Protein AF-0000000083316621 (afdb_homodimer)

Radius of gyration: 28.08 Å; Cα contacts (8 Å, |Δi|>4): 1248; chains: 2; bounding box: 79×78×68 Å

Sequence (678 aa):
MNRTISTTVSYLMSEKSRQFRLRIVQSLQDRTTTTTTTTMTTERRGANMRMLELPIPPLPQIAAVGYAVWQPGTRHAERVFEAYDVIFCVSGTLYMQEKGERYAIGSGEMLVLEAGLRHGGYRAAEEETAVYWIHFRHAPAVRRPPHAAIAPGQPLAPRSDQETEPASGAAFIPKYGQVDLPALLPLLDELLRLSETLTLARSYELQVLFGQLLLQLQKARSVLPGRSRADRLGEAAAAYLARSLEQPFDSAVMERELHYHFDYLSRCLKRHTGMSPLSYRHHLQIERAKRLLLQSGDTLGRIGEQCGFQDATYFARLFKRSTSLTPGEYRRRYSVFRTMNRTISTTVSYLMSEKSRQFRLRIVQSLQDRTTTTTTTTMTTERRGANMRMLELPIPPLPQIAAVGYAVWQPGTRHAERVFEAYDVIFCVSGTLYMQEKGERYAIGSGEMLVLEAGLRHGGYRAAEEETAVYWIHFRHAPAVRRPPHAAIAPGQPLAPRSDQETEPASGAAFIPKYGQVDLPALLPLLDELLRLSETLTLARSYELQVLFGQLLLQLQKARSVLPGRSRADRLGEAAAAYLARSLEQPFDSAVMERELHYHFDYLSRCLKRHTGMSPLSYRHHLQIERAKRLLLQSGDTLGRIGEQCGFQDATYFARLFKRSTSLTPGEYRRRYSVFRT

pLDDT: mean 77.82, std 21.92, range [19.61, 98.0]

Organism: Saccharibacillus brassicae (NCBI:txid2583377)

Structure (mmCIF, N/CA/C/O backbone):
data_AF-0000000083316621-model_v1
#
loop_
_entity.id
_entity.type
_entity.pdbx_description
1 polymer 'AraC family transcriptional regulator'
#
loop_
_atom_site.group_PDB
_atom_site.id
_atom_site.type_symbol
_atom_site.label_atom_id
_atom_site.label_alt_id
_atom_site.label_comp_id
_atom_site.label_asym_id
_atom_site.label_entity_id
_atom_site.label_seq_id
_atom_site.pdbx_PDB_ins_code
_atom_site.Cartn_x
_atom_site.Cartn_y
_atom_site.Cartn_z
_atom_site.occupancy
_atom_site.B_iso_or_equiv
_atom_site.auth_seq_id
_atom_site.auth_comp_id
_atom_site.auth_asym_id
_atom_site.auth_atom_id
_atom_site.pdbx_PDB_model_num
ATOM 1 N N . MET A 1 1 ? -32.625 26.812 -20.766 1 20.12 1 MET A N 1
ATOM 2 C CA . MET A 1 1 ? -31.344 27.516 -20.781 1 20.12 1 MET A CA 1
ATOM 3 C C . MET A 1 1 ? -30.359 26.891 -19.797 1 20.12 1 MET A C 1
ATOM 5 O O . MET A 1 1 ? -30.344 27.266 -18.625 1 20.12 1 MET A O 1
ATOM 9 N N . ASN A 1 2 ? -30.172 25.641 -19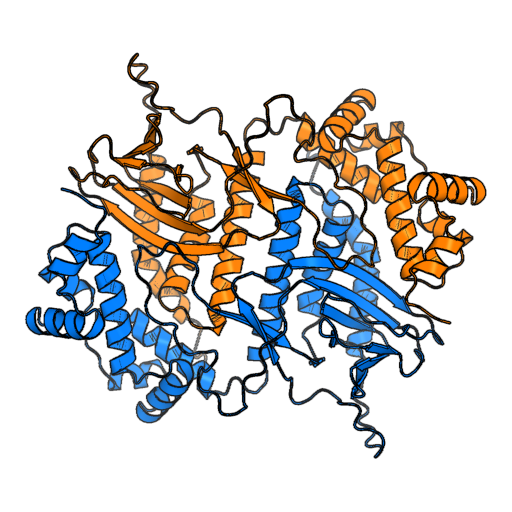.688 1 19.94 2 ASN A N 1
ATOM 10 C CA . ASN A 1 2 ? -29.75 24.594 -18.766 1 19.94 2 ASN A CA 1
ATOM 11 C C . ASN A 1 2 ? -28.219 24.531 -18.641 1 19.94 2 ASN A C 1
ATOM 13 O O . ASN A 1 2 ? -27.578 23.734 -19.328 1 19.94 2 ASN A O 1
ATOM 17 N N . ARG A 1 3 ? -27.531 25.812 -18.797 1 20.34 3 ARG A N 1
ATOM 18 C CA . ARG A 1 3 ? -26.109 25.844 -19.094 1 20.34 3 ARG A CA 1
ATOM 19 C C . ARG A 1 3 ? -25.312 25.031 -18.078 1 20.34 3 ARG A C 1
ATOM 21 O O . ARG A 1 3 ? -25.797 24.781 -16.969 1 20.34 3 ARG A O 1
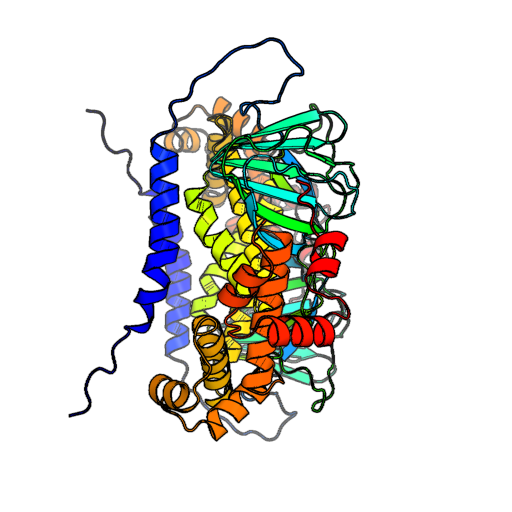ATOM 28 N N . THR A 1 4 ? -24.047 24.781 -18.469 1 21.02 4 THR A N 1
ATOM 29 C CA . THR A 1 4 ? -22.797 24.031 -18.328 1 21.02 4 THR A CA 1
ATOM 30 C C . THR A 1 4 ? -22.078 24.406 -17.031 1 21.02 4 THR A C 1
ATOM 32 O O . THR A 1 4 ? -21.578 25.516 -16.891 1 21.02 4 THR A O 1
ATOM 35 N N . ILE A 1 5 ? -22.656 24.203 -15.945 1 25.09 5 ILE A N 1
ATOM 36 C CA . ILE A 1 5 ? -21.922 24.516 -14.727 1 25.09 5 ILE A CA 1
ATOM 37 C C . ILE A 1 5 ? -20.562 23.797 -14.742 1 25.09 5 ILE A C 1
ATOM 39 O O . ILE A 1 5 ? -20.484 22.594 -14.516 1 25.09 5 ILE A O 1
ATOM 43 N N . SER A 1 6 ? -19.797 24 -15.883 1 21.39 6 SER A N 1
ATOM 44 C CA . SER A 1 6 ? -18.531 23.359 -16.203 1 21.39 6 SER A CA 1
ATOM 45 C C . SER A 1 6 ? -17.562 23.391 -15.023 1 21.39 6 SER A C 1
ATOM 47 O O . SER A 1 6 ? -17.766 24.156 -14.086 1 21.39 6 SER A O 1
ATOM 49 N N . THR A 1 7 ? -16.25 22.781 -15.227 1 23.84 7 THR A N 1
ATOM 50 C CA . THR A 1 7 ? -15.094 22 -14.789 1 23.84 7 THR A CA 1
ATOM 51 C C . THR A 1 7 ? -14.078 22.906 -14.094 1 23.84 7 THR A C 1
ATOM 53 O O . THR A 1 7 ? -12.906 22.547 -13.969 1 23.84 7 THR A O 1
ATOM 56 N N . THR A 1 8 ? -14.43 24.156 -13.758 1 22.94 8 THR A N 1
ATOM 57 C CA . THR A 1 8 ? -13.359 25.109 -13.539 1 22.94 8 THR A CA 1
ATOM 58 C C . THR A 1 8 ? -12.68 24.875 -12.195 1 22.94 8 THR A C 1
ATOM 60 O O . THR A 1 8 ? -11.914 25.719 -11.719 1 22.94 8 THR A O 1
ATOM 63 N N . VAL A 1 9 ? -13.211 23.969 -11.508 1 23.52 9 VAL A N 1
ATOM 64 C CA . VAL A 1 9 ? -12.695 23.953 -10.148 1 23.52 9 VAL A CA 1
ATOM 65 C C . VAL A 1 9 ? -11.195 23.656 -10.156 1 23.52 9 VAL A C 1
ATOM 67 O O . VAL A 1 9 ? -10.562 23.562 -9.102 1 23.52 9 VAL A O 1
ATOM 70 N N . SER A 1 10 ? -10.648 23.203 -11.367 1 24.58 10 SER A N 1
ATOM 71 C CA . SER A 1 10 ? -9.312 22.609 -11.367 1 24.58 10 SER A CA 1
ATOM 72 C C . SER A 1 10 ? -8.242 23.672 -11.125 1 24.58 10 SER A C 1
ATOM 74 O O . SER A 1 10 ? -7.066 23.344 -10.938 1 24.58 10 SER A O 1
ATOM 76 N N . TYR A 1 11 ? -8.484 25.016 -11.453 1 23.73 11 TYR A N 1
ATOM 77 C CA . TYR A 1 11 ? -7.383 25.875 -11.883 1 23.73 11 TYR A CA 1
ATOM 78 C C . TYR A 1 11 ? -6.645 26.469 -10.688 1 23.73 11 TYR A C 1
ATOM 80 O O . TYR A 1 11 ? -5.43 26.656 -10.734 1 23.73 11 TYR A O 1
ATOM 88 N N . LEU A 1 12 ? -7.375 26.859 -9.656 1 25.09 12 LEU A N 1
ATOM 89 C CA . LEU A 1 12 ? -6.766 27.938 -8.898 1 25.09 12 LEU A CA 1
ATOM 90 C C . LEU A 1 12 ? -5.746 27.406 -7.902 1 25.09 12 LEU A C 1
ATOM 92 O O . LEU A 1 12 ? -4.879 28.156 -7.434 1 25.09 12 LEU A O 1
ATOM 96 N N . MET A 1 13 ? -6.008 26.312 -7.383 1 28.92 13 MET A N 1
ATOM 97 C CA . MET A 1 13 ? -4.941 25.797 -6.527 1 28.92 13 MET A CA 1
ATOM 98 C C . MET A 1 13 ? -3.66 25.578 -7.328 1 28.92 13 MET A C 1
ATOM 100 O O . MET A 1 13 ? -2.676 25.062 -6.801 1 28.92 13 MET A O 1
ATOM 104 N N . SER A 1 14 ? -3.641 25.75 -8.719 1 31.84 14 SER A N 1
ATOM 105 C CA . SER A 1 14 ? -2.664 25.625 -9.797 1 31.84 14 SER A CA 1
ATOM 106 C C . SER A 1 14 ? -1.589 26.703 -9.703 1 31.84 14 SER A C 1
ATOM 108 O O . SER A 1 14 ? -0.417 26.438 -9.984 1 31.84 14 SER A O 1
ATOM 110 N N . GLU A 1 15 ? -1.931 27.938 -9.227 1 29.59 15 GLU A N 1
ATOM 111 C CA . GLU A 1 15 ? -0.957 28.984 -9.469 1 29.59 15 GLU A CA 1
ATOM 112 C C . GLU A 1 15 ? 0.16 28.969 -8.43 1 29.59 15 GLU A C 1
ATOM 114 O O . GLU A 1 15 ? 1.339 29.062 -8.773 1 29.59 15 GLU A O 1
ATOM 119 N N . LYS A 1 16 ? -0.143 29.062 -7.098 1 32.44 16 LYS A N 1
ATOM 120 C CA . LYS A 1 16 ? 0.938 29.125 -6.121 1 32.44 16 LYS A CA 1
ATOM 121 C C . LYS A 1 16 ? 1.637 27.781 -5.98 1 32.44 16 LYS A C 1
ATOM 123 O O . LYS A 1 16 ? 2.832 27.719 -5.684 1 32.44 16 LYS A O 1
ATOM 128 N N . SER A 1 17 ? 0.956 26.734 -6.094 1 31.89 17 SER A N 1
ATOM 129 C CA . SER A 1 17 ? 1.607 25.438 -6.293 1 31.89 17 SER A CA 1
ATOM 130 C C . SER A 1 17 ? 2.316 25.391 -7.641 1 31.89 17 SER A C 1
ATOM 132 O O . SER A 1 17 ? 3.363 24.75 -7.773 1 31.89 17 SER A O 1
ATOM 134 N N . ARG A 1 18 ? 1.752 26.125 -8.641 1 38.12 18 ARG A N 1
ATOM 135 C CA . ARG A 1 18 ? 2.443 26.391 -9.898 1 38.12 18 ARG A CA 1
ATOM 136 C C . ARG A 1 18 ? 3.598 27.359 -9.703 1 38.12 18 ARG A C 1
ATOM 138 O O . ARG A 1 18 ? 4.668 27.203 -10.297 1 38.12 18 ARG A O 1
ATOM 145 N N . GLN A 1 19 ? 3.305 28.391 -9.031 1 35.84 19 GLN A N 1
ATOM 146 C CA . GLN A 1 19 ? 4.406 29.312 -8.758 1 35.84 19 GLN A CA 1
ATOM 147 C C . GLN A 1 19 ? 5.484 28.641 -7.91 1 35.84 19 GLN A C 1
ATOM 149 O O . GLN A 1 19 ? 6.676 28.875 -8.117 1 35.84 19 GLN A O 1
ATOM 154 N N . PHE A 1 20 ? 5.027 27.938 -6.914 1 33.38 20 PHE A N 1
ATOM 155 C CA . PHE A 1 20 ? 6.004 27.141 -6.164 1 33.38 20 PHE A CA 1
ATOM 156 C C . PHE A 1 20 ? 6.633 26.078 -7.047 1 33.38 20 PHE A C 1
ATOM 158 O O . PHE A 1 20 ? 7.848 25.891 -7.031 1 33.38 20 PHE A O 1
ATOM 165 N N . ARG A 1 21 ? 5.859 25.422 -7.766 1 39.12 21 ARG A N 1
ATOM 166 C CA . ARG A 1 21 ? 6.398 24.516 -8.781 1 39.12 21 ARG A CA 1
ATOM 167 C C . ARG A 1 21 ? 7.27 25.281 -9.773 1 39.12 21 ARG A C 1
ATOM 169 O O . ARG A 1 21 ? 8.32 24.797 -10.188 1 39.12 21 ARG A O 1
ATOM 176 N N . LEU A 1 22 ? 6.805 26.312 -10.219 1 38.22 22 LEU A N 1
ATOM 177 C CA . LEU A 1 22 ? 7.562 27.125 -11.164 1 38.22 22 LEU A CA 1
ATOM 178 C C . LEU A 1 22 ? 8.875 27.609 -10.547 1 38.22 22 LEU A C 1
ATOM 180 O O . LEU A 1 22 ? 9.914 27.609 -11.211 1 38.22 22 LEU A O 1
ATOM 184 N N . ARG A 1 23 ? 8.82 27.969 -9.344 1 39.22 23 ARG A N 1
ATOM 185 C CA . ARG A 1 23 ? 10.07 28.391 -8.742 1 39.22 23 ARG A CA 1
ATOM 186 C C . ARG A 1 23 ? 11 27.203 -8.5 1 39.22 23 ARG A C 1
ATOM 188 O O . ARG A 1 23 ? 12.219 27.312 -8.68 1 39.22 23 ARG A O 1
ATOM 195 N N . ILE A 1 24 ? 10.445 26.125 -8.188 1 38.78 24 ILE A N 1
ATOM 196 C CA . ILE A 1 24 ? 11.258 24.953 -7.949 1 38.78 24 ILE A CA 1
ATOM 197 C C . ILE A 1 24 ? 11.859 24.453 -9.266 1 38.78 24 ILE A C 1
ATOM 199 O O . ILE A 1 24 ? 13.047 24.141 -9.344 1 38.78 24 ILE A O 1
ATOM 203 N N . VAL A 1 25 ? 11.062 24.297 -10.312 1 39 25 VAL A N 1
ATOM 204 C CA . VAL A 1 25 ? 11.586 23.859 -11.602 1 39 25 VAL A CA 1
ATOM 205 C C . VAL A 1 25 ? 12.633 24.859 -12.102 1 39 25 VAL A C 1
ATOM 207 O O . VAL A 1 25 ? 13.656 24.469 -12.664 1 39 25 VAL A O 1
ATOM 210 N N . GLN A 1 26 ? 12.375 26.047 -11.844 1 38.19 26 GLN A N 1
ATOM 211 C CA . GLN A 1 26 ? 13.352 27.031 -12.312 1 38.19 26 GLN A CA 1
ATOM 212 C C . GLN A 1 26 ? 14.68 26.875 -11.578 1 38.19 26 GLN A C 1
ATOM 214 O O . GLN A 1 26 ? 15.75 26.984 -12.188 1 38.19 26 GLN A O 1
ATOM 219 N N . SER A 1 27 ? 14.562 26.625 -10.359 1 41.12 27 SER A N 1
ATOM 220 C CA . SER A 1 27 ? 15.797 26.562 -9.586 1 41.12 27 SER A CA 1
ATOM 221 C C . SER A 1 27 ? 16.578 25.281 -9.891 1 41.12 27 SER A C 1
ATOM 223 O O . SER A 1 27 ? 17.797 25.25 -9.797 1 41.12 27 SER A O 1
ATOM 225 N N . LEU A 1 28 ? 15.891 24.266 -10.211 1 40.31 28 LEU A N 1
ATOM 226 C CA . LEU A 1 28 ? 16.594 23.016 -10.492 1 40.31 28 LEU A CA 1
ATOM 227 C C . LEU A 1 28 ? 17.375 23.109 -11.797 1 40.31 28 LEU A C 1
ATOM 229 O O . LEU A 1 28 ? 18.312 22.328 -12.023 1 40.31 28 LEU A O 1
ATOM 233 N N . GLN A 1 29 ? 16.953 23.922 -12.773 1 35.56 29 GLN A N 1
ATOM 234 C CA . GLN A 1 29 ? 17.672 24 -14.047 1 35.56 29 GLN A CA 1
ATOM 235 C C . GLN A 1 29 ? 19.031 24.656 -13.867 1 35.56 29 GLN A C 1
ATOM 237 O O . GLN A 1 29 ? 19.922 24.484 -14.703 1 35.56 29 GLN A O 1
ATOM 242 N N . ASP A 1 30 ? 19.109 25.594 -12.938 1 34.03 30 ASP A N 1
ATOM 243 C CA . ASP A 1 30 ? 20.344 26.375 -13 1 34.03 30 ASP A CA 1
ATOM 244 C C . ASP A 1 30 ? 21.484 25.672 -12.266 1 34.03 30 ASP A C 1
ATOM 246 O O . ASP A 1 30 ? 22.531 26.266 -12.016 1 34.03 30 ASP A O 1
ATOM 250 N N . ARG A 1 31 ? 21.281 24.578 -11.711 1 34.91 31 ARG A N 1
ATOM 251 C CA . ARG A 1 31 ? 22.391 24.141 -10.875 1 34.91 31 ARG A CA 1
ATOM 252 C C . ARG A 1 31 ? 23.531 23.594 -11.719 1 34.91 31 ARG A C 1
ATOM 254 O O . ARG A 1 31 ? 23.359 22.578 -12.414 1 34.91 31 ARG A O 1
ATOM 261 N N . THR A 1 32 ? 24.5 24.453 -12.008 1 31.55 32 THR A N 1
ATOM 262 C CA . THR A 1 32 ? 25.828 24.109 -12.477 1 31.55 32 THR A CA 1
ATOM 263 C C . THR A 1 32 ? 26.594 23.328 -11.406 1 31.55 32 THR A C 1
ATOM 265 O O . THR A 1 32 ? 26.641 23.719 -10.242 1 31.55 32 THR A O 1
ATOM 268 N N . THR A 1 33 ? 26.844 22.094 -11.625 1 32.56 33 THR A N 1
ATOM 269 C CA . THR A 1 33 ? 27.609 21.094 -10.891 1 32.56 33 THR A CA 1
ATOM 270 C C . THR A 1 33 ? 28.984 21.641 -10.5 1 32.56 33 THR A C 1
ATOM 272 O O . THR A 1 33 ? 29.844 21.828 -11.359 1 32.56 33 THR A O 1
ATOM 275 N N . THR A 1 34 ? 29.109 22.703 -9.641 1 29.25 34 THR A N 1
ATOM 276 C CA . THR A 1 34 ? 30.5 22.984 -9.297 1 29.25 34 THR A CA 1
ATOM 277 C C . THR A 1 34 ? 31.047 21.922 -8.352 1 29.25 34 THR A C 1
ATOM 279 O O . THR A 1 34 ? 30.531 21.734 -7.242 1 29.25 34 THR A O 1
ATOM 282 N N . THR A 1 35 ? 31.797 20.891 -8.758 1 28.84 35 THR A N 1
ATOM 283 C CA . THR A 1 35 ? 32.531 19.781 -8.141 1 28.84 35 THR A CA 1
ATOM 284 C C . THR A 1 35 ? 33.688 20.297 -7.281 1 28.84 35 THR A C 1
ATOM 286 O O . THR A 1 35 ? 34.688 20.797 -7.805 1 28.84 35 THR A O 1
ATOM 289 N N . THR A 1 36 ? 33.5 21.141 -6.211 1 28.86 36 THR A N 1
ATOM 290 C CA . THR A 1 36 ? 34.75 21.469 -5.484 1 28.86 36 THR A CA 1
ATOM 291 C C . THR A 1 36 ? 35.188 20.297 -4.617 1 28.86 36 THR A C 1
ATOM 293 O O . THR A 1 36 ? 34.375 19.75 -3.842 1 28.86 36 THR A O 1
ATOM 296 N N . THR A 1 37 ? 36.438 19.625 -4.711 1 28.25 37 THR A N 1
ATOM 297 C CA . THR A 1 37 ? 37.219 18.469 -4.277 1 28.25 37 THR A CA 1
ATOM 298 C C . THR A 1 37 ? 37.688 18.641 -2.838 1 28.25 37 THR A C 1
ATOM 300 O O . THR A 1 37 ? 38.812 19.125 -2.598 1 28.25 37 THR A O 1
ATOM 303 N N . THR A 1 38 ? 37.25 19.484 -1.872 1 29.03 38 THR A N 1
ATOM 304 C CA . THR A 1 38 ? 38.156 19.641 -0.717 1 29.03 38 THR A CA 1
ATOM 305 C C . THR A 1 38 ? 38.156 18.359 0.113 1 29.03 38 THR A C 1
ATOM 307 O O . THR A 1 38 ? 37.156 17.672 0.232 1 29.03 38 THR A O 1
ATOM 310 N N . THR A 1 39 ? 39.281 17.875 0.867 1 31.75 39 THR A N 1
ATOM 311 C CA . THR A 1 39 ? 39.844 16.734 1.597 1 31.75 39 THR A CA 1
ATOM 312 C C . THR A 1 39 ? 38.938 16.359 2.773 1 31.75 39 THR A C 1
ATOM 314 O O . THR A 1 39 ? 39.312 15.469 3.561 1 31.75 39 THR A O 1
ATOM 317 N N . MET A 1 40 ? 38.094 17.266 3.398 1 31.61 40 MET A N 1
ATOM 318 C CA . MET A 1 40 ? 37.562 17.141 4.762 1 31.61 40 MET A CA 1
ATOM 319 C C . MET A 1 40 ? 36.844 15.828 4.949 1 31.61 40 MET A C 1
ATOM 321 O O . MET A 1 40 ? 36.438 15.18 3.975 1 31.61 40 MET A O 1
ATOM 325 N N . THR A 1 41 ? 36.219 15.477 6.203 1 39.25 41 THR A N 1
ATOM 326 C CA . THR A 1 41 ? 35.281 14.445 6.664 1 39.25 41 THR A CA 1
ATOM 327 C C . THR A 1 41 ? 34.281 14.102 5.57 1 39.25 41 THR A C 1
ATOM 329 O O . THR A 1 41 ? 33.656 14.984 5 1 39.25 41 THR A O 1
ATOM 332 N N . THR A 1 42 ? 34.5 12.961 4.93 1 43.66 42 THR A N 1
ATOM 333 C CA . THR A 1 42 ? 33.969 12.477 3.656 1 43.66 42 THR A CA 1
ATOM 334 C C . THR A 1 42 ? 32.469 12.711 3.572 1 43.66 42 THR A C 1
ATOM 336 O O . THR A 1 42 ? 31.703 12.078 4.289 1 43.66 42 THR A O 1
ATOM 339 N N . GLU A 1 43 ? 32.125 13.977 3.639 1 48.03 43 GLU A N 1
ATOM 340 C CA . GLU A 1 43 ? 30.766 14.242 3.238 1 48.03 43 GLU A CA 1
ATOM 341 C C . GLU A 1 43 ? 30.359 13.375 2.047 1 48.03 43 GLU A C 1
ATOM 343 O O . GLU A 1 43 ? 31.047 13.344 1.03 1 48.03 43 GLU A O 1
ATOM 348 N N . ARG A 1 44 ? 29.75 12.211 2.412 1 53.47 44 ARG A N 1
ATOM 349 C CA . ARG A 1 44 ? 29.25 11.414 1.299 1 53.47 44 ARG A CA 1
ATOM 350 C C . ARG A 1 44 ? 28.438 12.281 0.332 1 53.47 44 ARG A C 1
ATOM 352 O O . ARG A 1 44 ? 27.594 13.055 0.753 1 53.47 44 ARG A O 1
ATOM 359 N N . ARG A 1 45 ? 29.125 12.602 -0.767 1 44.19 45 ARG A N 1
ATOM 360 C CA . ARG A 1 45 ? 28.453 13.234 -1.904 1 44.19 45 ARG A CA 1
ATOM 361 C C . ARG A 1 45 ? 28.109 12.211 -2.973 1 44.19 45 ARG A C 1
ATOM 363 O O . ARG A 1 45 ? 28.812 11.211 -3.145 1 44.19 45 ARG A O 1
ATOM 370 N N . GLY A 1 46 ? 26.859 11.82 -3.578 1 45.16 46 GLY A N 1
ATOM 371 C CA . GLY A 1 46 ? 25.906 11.375 -4.582 1 45.16 46 GLY A CA 1
ATOM 372 C C . GLY A 1 46 ? 26.141 9.953 -5.055 1 45.16 46 GLY A C 1
ATOM 373 O O . GLY A 1 46 ? 25.312 9.383 -5.766 1 45.16 46 GLY A O 1
ATOM 374 N N . ALA A 1 47 ? 27.391 9.367 -5.254 1 45.12 47 ALA A N 1
ATOM 375 C CA . ALA A 1 47 ? 27.5 8.406 -6.348 1 45.12 47 ALA A CA 1
ATOM 376 C C . ALA A 1 47 ? 26.859 7.07 -5.973 1 45.12 47 ALA A C 1
ATOM 378 O O . ALA A 1 47 ? 26.141 6.469 -6.777 1 45.12 47 ALA A O 1
ATOM 379 N N . ASN A 1 48 ? 27.375 6.238 -5.035 1 50.06 48 ASN A N 1
ATOM 380 C CA . ASN A 1 48 ? 26.906 4.863 -4.914 1 50.06 48 ASN A CA 1
ATOM 381 C C . ASN A 1 48 ? 25.734 4.75 -3.941 1 50.06 48 ASN A C 1
ATOM 383 O O . ASN A 1 48 ? 25.922 4.879 -2.729 1 50.06 48 ASN A O 1
ATOM 387 N N . MET A 1 49 ? 24.578 4.852 -4.574 1 59.66 49 MET A N 1
ATOM 388 C CA . MET A 1 49 ? 23.391 4.93 -3.719 1 59.66 49 MET A CA 1
ATOM 389 C C . MET A 1 49 ? 23.156 3.609 -2.994 1 59.66 49 MET A C 1
ATOM 391 O O . MET A 1 49 ? 22.828 2.604 -3.619 1 59.66 49 MET A O 1
ATOM 395 N N . ARG A 1 50 ? 23.688 3.473 -1.745 1 77.88 50 ARG A N 1
ATOM 396 C CA . ARG A 1 50 ? 23.359 2.371 -0.845 1 77.88 50 ARG A CA 1
ATOM 397 C C . ARG A 1 50 ? 21.859 2.303 -0.588 1 77.88 50 ARG A C 1
ATOM 399 O O . ARG A 1 50 ? 21.219 3.33 -0.363 1 77.88 50 ARG A O 1
ATOM 406 N N . MET A 1 51 ? 21.312 1.088 -0.912 1 83.56 51 MET A N 1
ATOM 407 C CA . MET A 1 51 ? 19.906 0.878 -0.641 1 83.56 51 MET A CA 1
ATOM 408 C C . MET A 1 51 ? 19.688 0.29 0.751 1 83.56 51 MET A C 1
ATOM 410 O O . MET A 1 51 ? 20.469 -0.558 1.193 1 83.56 51 MET A O 1
ATOM 414 N N . LEU A 1 52 ? 18.75 0.79 1.436 1 89.75 52 LEU A N 1
ATOM 415 C CA . LEU A 1 52 ? 18.234 0.132 2.639 1 89.75 52 LEU A CA 1
ATOM 416 C C . LEU A 1 52 ? 17.219 -0.94 2.283 1 89.75 52 LEU A C 1
ATOM 418 O O . LEU A 1 52 ? 16.344 -0.72 1.436 1 89.75 52 LEU A O 1
ATOM 422 N N . GLU A 1 53 ? 17.359 -2.098 2.828 1 88.88 53 GLU A N 1
ATOM 423 C CA . GLU A 1 53 ? 16.422 -3.199 2.658 1 88.88 53 GLU A CA 1
ATOM 424 C C . GLU A 1 53 ? 15.484 -3.314 3.859 1 88.88 53 GLU A C 1
ATOM 426 O O . GLU A 1 53 ? 15.922 -3.6 4.973 1 88.88 53 GLU A O 1
ATOM 431 N N . LEU A 1 54 ? 14.219 -3.088 3.641 1 92.88 54 LEU A N 1
ATOM 432 C CA . LEU A 1 54 ? 13.18 -3.186 4.66 1 92.88 54 LEU A CA 1
ATOM 433 C C . LEU A 1 54 ? 12.391 -4.48 4.508 1 92.88 54 LEU A C 1
ATOM 435 O O . LEU A 1 54 ? 11.617 -4.633 3.561 1 92.88 54 LEU A O 1
ATOM 439 N N . PRO A 1 55 ? 12.57 -5.375 5.418 1 90.31 55 PRO A N 1
ATOM 440 C CA . PRO A 1 55 ? 11.906 -6.672 5.262 1 90.31 55 PRO A CA 1
ATOM 441 C C . PRO A 1 55 ? 10.391 -6.578 5.398 1 90.31 55 PRO A C 1
ATOM 443 O O . PRO A 1 55 ? 9.891 -5.816 6.23 1 90.31 55 PRO A O 1
ATOM 446 N N . ILE A 1 56 ? 9.695 -7.25 4.633 1 91.06 56 ILE A N 1
ATOM 447 C CA . ILE A 1 56 ? 8.242 -7.359 4.73 1 91.06 56 ILE A CA 1
ATOM 448 C C . ILE A 1 56 ? 7.836 -8.828 4.75 1 91.06 56 ILE A C 1
ATOM 450 O O . ILE A 1 56 ? 8.477 -9.664 4.113 1 91.06 56 ILE A O 1
ATOM 454 N N . PRO A 1 57 ? 6.723 -9.234 5.473 1 90.62 57 PRO A N 1
ATOM 455 C CA . PRO A 1 57 ? 5.871 -8.391 6.312 1 90.62 57 PRO A CA 1
ATOM 456 C C . PRO A 1 57 ? 6.559 -7.965 7.609 1 90.62 57 PRO A C 1
ATOM 458 O O . PRO A 1 57 ? 7.5 -8.625 8.055 1 90.62 57 PRO A O 1
ATOM 461 N N . PRO A 1 58 ? 5.965 -6.895 8.438 1 93.81 58 PRO A N 1
ATOM 462 C CA . PRO A 1 58 ? 4.875 -6.023 7.996 1 93.81 58 PRO A CA 1
ATOM 463 C C . PRO A 1 58 ? 5.32 -5.004 6.949 1 93.81 58 PRO A C 1
ATOM 465 O O . PRO A 1 58 ? 6.5 -4.949 6.598 1 93.81 58 PRO A O 1
ATOM 468 N N . LEU A 1 59 ? 4.367 -4.273 6.391 1 96.62 59 LEU A N 1
ATOM 469 C CA . LEU A 1 59 ? 4.68 -3.209 5.441 1 96.62 59 LEU A CA 1
ATOM 470 C C . LEU A 1 59 ? 5.055 -1.922 6.172 1 96.62 59 LEU A C 1
ATOM 472 O O . LEU A 1 59 ? 4.543 -1.651 7.262 1 96.62 59 LEU A O 1
ATOM 476 N N . PRO A 1 60 ? 5.984 -1.11 5.539 1 97.06 60 PRO A N 1
ATOM 477 C CA . PRO A 1 60 ? 6.23 0.212 6.117 1 97.06 60 PRO A CA 1
ATOM 478 C C . PRO A 1 60 ? 4.969 1.07 6.188 1 97.06 60 PRO A C 1
ATOM 480 O O . PRO A 1 60 ? 4.133 1.019 5.285 1 97.06 60 PRO A O 1
ATOM 483 N N . GLN A 1 61 ? 4.84 1.846 7.297 1 97.06 61 GLN A N 1
ATOM 484 C CA . GLN A 1 61 ? 3.646 2.668 7.465 1 97.06 61 GLN A CA 1
ATOM 485 C C . GLN A 1 61 ? 4.016 4.109 7.812 1 97.06 61 GLN A C 1
ATOM 487 O O . GLN A 1 61 ? 4.777 4.352 8.75 1 97.06 61 GLN A O 1
ATOM 492 N N . ILE A 1 62 ? 3.453 5.004 7.109 1 96.94 62 ILE A N 1
ATOM 493 C CA . ILE A 1 62 ? 3.734 6.426 7.285 1 96.94 62 ILE A CA 1
ATOM 494 C C . ILE A 1 62 ? 3.092 6.926 8.578 1 96.94 62 ILE A C 1
ATOM 496 O O . ILE A 1 62 ? 1.96 6.555 8.898 1 96.94 62 ILE A O 1
ATOM 500 N N . ALA A 1 63 ? 3.838 7.746 9.281 1 93.69 63 ALA A N 1
ATOM 501 C CA . ALA A 1 63 ? 3.377 8.336 10.539 1 93.69 63 ALA A CA 1
ATOM 502 C C . ALA A 1 63 ? 3.07 9.82 10.367 1 93.69 63 ALA A C 1
ATOM 504 O O . ALA A 1 63 ? 2.098 10.328 10.93 1 93.69 63 ALA A O 1
ATOM 505 N N . ALA A 1 64 ? 3.893 10.477 9.625 1 90.88 64 ALA A N 1
ATOM 506 C CA . ALA A 1 64 ? 3.75 11.922 9.43 1 90.88 64 ALA A CA 1
ATOM 507 C C . ALA A 1 64 ? 4.453 12.375 8.156 1 90.88 64 ALA A C 1
ATOM 509 O O . ALA A 1 64 ? 5.383 11.711 7.684 1 90.88 64 ALA A O 1
ATOM 510 N N . VAL A 1 65 ? 3.992 13.406 7.602 1 92 65 VAL A N 1
ATOM 511 C CA . VAL A 1 65 ? 4.609 14.047 6.445 1 92 65 VAL A CA 1
ATOM 512 C C . VAL A 1 65 ? 4.52 15.562 6.586 1 92 65 VAL A C 1
ATOM 514 O O . VAL A 1 65 ? 3.564 16.078 7.164 1 92 65 VAL A O 1
ATOM 517 N N . GLY A 1 66 ? 5.598 16.203 6.074 1 87.88 66 GLY A N 1
ATOM 518 C CA . GLY A 1 66 ? 5.594 17.656 6.16 1 87.88 66 GLY A CA 1
ATOM 519 C C . GLY A 1 66 ? 6.473 18.312 5.117 1 87.88 66 GLY A C 1
ATOM 520 O O . GLY A 1 66 ? 7.184 17.625 4.371 1 87.88 66 GLY A O 1
ATOM 521 N N . TYR A 1 67 ? 6.281 19.531 4.969 1 86.75 67 TYR A N 1
ATOM 522 C CA . TYR A 1 67 ? 7.074 20.453 4.16 1 86.75 67 TYR A CA 1
ATOM 523 C C . TYR A 1 67 ? 7.578 21.625 4.996 1 86.75 67 TYR A C 1
ATOM 525 O O . TYR A 1 67 ? 6.824 22.203 5.781 1 86.75 67 TYR A O 1
ATOM 533 N N . ALA A 1 68 ? 8.938 21.875 4.895 1 85.06 68 ALA A N 1
ATOM 534 C CA . ALA A 1 68 ? 9.5 22.938 5.719 1 85.06 68 ALA A CA 1
ATOM 535 C C . ALA A 1 68 ? 10.461 23.812 4.906 1 85.06 68 ALA A C 1
ATOM 537 O O . ALA A 1 68 ? 11.133 23.328 4 1 85.06 68 ALA A O 1
ATOM 538 N N . VAL A 1 69 ? 10.492 25.031 5.262 1 83.44 69 VAL A N 1
ATOM 539 C CA . VAL A 1 69 ? 11.469 25.969 4.723 1 83.44 69 VAL A CA 1
ATOM 540 C C . VAL A 1 69 ? 12.375 26.469 5.844 1 83.44 69 VAL A C 1
ATOM 542 O O . VAL A 1 69 ? 11.914 27.141 6.773 1 83.44 69 VAL A O 1
ATOM 545 N N . TRP A 1 70 ? 13.625 26.172 5.688 1 83.38 70 TRP A N 1
ATOM 546 C CA . TRP A 1 70 ? 14.633 26.547 6.676 1 83.38 70 TRP A CA 1
ATOM 547 C C . TRP A 1 70 ? 15.32 27.859 6.289 1 83.38 70 TRP A C 1
ATOM 549 O O . TRP A 1 70 ? 15.797 28 5.156 1 83.38 70 TRP A O 1
ATOM 559 N N . GLN A 1 71 ? 15.336 28.688 7.266 1 83.25 71 GLN A N 1
ATOM 560 C CA . GLN A 1 71 ? 16.047 29.938 7.039 1 83.25 71 GLN A CA 1
ATOM 561 C C . GLN A 1 71 ? 17.547 29.781 7.293 1 83.25 71 GLN A C 1
ATOM 563 O O . GLN A 1 71 ? 17.953 28.922 8.07 1 83.25 71 GLN A O 1
ATOM 568 N N . PRO A 1 72 ? 18.297 30.703 6.586 1 90.44 72 PRO A N 1
ATOM 569 C CA . PRO A 1 72 ? 19.734 30.672 6.871 1 90.44 72 PRO A CA 1
ATOM 570 C C . PRO A 1 72 ? 20.047 30.797 8.359 1 90.44 72 PRO A C 1
ATOM 572 O O . PRO A 1 72 ? 19.391 31.562 9.07 1 90.44 72 PRO A O 1
ATOM 575 N N . GLY A 1 73 ? 21 29.938 8.773 1 91.5 73 GLY A N 1
ATOM 576 C CA . GLY A 1 73 ? 21.375 29.969 10.18 1 91.5 73 GLY A CA 1
ATOM 577 C C . GLY A 1 73 ? 20.688 28.906 11.008 1 91.5 73 GLY A C 1
ATOM 578 O O . GLY A 1 73 ? 21.094 28.625 12.133 1 91.5 73 GLY A O 1
ATOM 579 N N . THR A 1 74 ? 19.688 28.312 10.484 1 85.25 74 THR A N 1
ATOM 580 C CA . THR A 1 74 ? 18.922 27.297 11.203 1 85.25 74 THR A CA 1
ATOM 581 C C . THR A 1 74 ? 19.609 25.938 11.086 1 85.25 74 THR A C 1
ATOM 583 O O . THR A 1 74 ? 20.109 25.578 10.016 1 85.25 74 THR A O 1
ATOM 586 N N . ARG A 1 75 ? 19.594 25.25 12.289 1 90.19 75 ARG A N 1
ATOM 587 C CA . ARG A 1 75 ? 20.203 23.922 12.352 1 90.19 75 ARG A CA 1
ATOM 588 C C . ARG A 1 75 ? 19.234 22.891 12.914 1 90.19 75 ARG A C 1
ATOM 590 O O . ARG A 1 75 ? 18.469 23.203 13.828 1 90.19 75 ARG A O 1
ATOM 597 N N . HIS A 1 76 ? 19.234 21.719 12.352 1 90.88 76 HIS A N 1
ATOM 598 C CA . HIS A 1 76 ? 18.375 20.656 12.875 1 90.88 76 HIS A CA 1
ATOM 599 C C . HIS A 1 76 ? 18.812 20.25 14.281 1 90.88 76 HIS A C 1
ATOM 601 O O . HIS A 1 76 ? 20.016 20.078 14.539 1 90.88 76 HIS A O 1
ATOM 607 N N . ALA A 1 77 ? 17.891 20.062 15.219 1 87.19 77 ALA A N 1
ATOM 608 C CA . ALA A 1 77 ? 18.188 19.594 16.578 1 87.19 77 ALA A CA 1
ATOM 609 C C . ALA A 1 77 ? 18.672 18.156 16.562 1 87.19 77 ALA A C 1
ATOM 611 O O . ALA A 1 77 ? 18.375 17.391 15.641 1 87.19 77 ALA A O 1
ATOM 612 N N . GLU A 1 78 ? 19.438 17.797 17.594 1 90.56 78 GLU A N 1
ATOM 613 C CA . GLU A 1 78 ? 19.828 16.406 17.781 1 90.56 78 GLU A CA 1
ATOM 614 C C . GLU A 1 78 ? 18.734 15.602 18.469 1 90.56 78 GLU A C 1
ATOM 616 O O . GLU A 1 78 ? 18.094 16.078 19.406 1 90.56 78 GLU A O 1
ATOM 621 N N . ARG A 1 79 ? 18.484 14.422 17.938 1 89.12 79 ARG A N 1
ATOM 622 C CA . ARG A 1 79 ? 17.453 13.609 18.547 1 89.12 79 ARG A CA 1
ATOM 623 C C . ARG A 1 79 ? 17.594 12.141 18.156 1 89.12 79 ARG A C 1
ATOM 625 O O . ARG A 1 79 ? 18.391 11.805 17.281 1 89.12 79 ARG A O 1
ATOM 632 N N . VAL A 1 80 ? 16.969 11.266 18.938 1 91.69 80 VAL A N 1
ATOM 633 C CA . VAL A 1 80 ? 16.766 9.852 18.656 1 91.69 80 VAL A CA 1
ATOM 634 C C . VAL A 1 80 ? 15.273 9.523 18.75 1 91.69 80 VAL A C 1
ATOM 636 O O . VAL A 1 80 ? 14.609 9.922 19.719 1 91.69 80 VAL A O 1
ATOM 639 N N . PHE A 1 81 ? 14.719 8.945 17.703 1 88.94 81 PHE A N 1
ATOM 640 C CA . PHE A 1 81 ? 13.344 8.453 17.797 1 88.94 81 PHE A CA 1
ATOM 641 C C . PHE A 1 81 ? 13.188 7.152 17.016 1 88.94 81 PHE A C 1
ATOM 643 O O . PHE A 1 81 ? 14.125 6.688 16.375 1 88.94 81 PHE A O 1
ATOM 650 N N . GLU A 1 82 ? 12.016 6.539 17.047 1 93.12 82 GLU A N 1
ATOM 651 C CA . GLU A 1 82 ? 11.844 5.16 16.609 1 93.12 82 GLU A CA 1
ATOM 652 C C . GLU A 1 82 ? 11.281 5.113 15.188 1 93.12 82 GLU A C 1
ATOM 654 O O . GLU A 1 82 ? 10.938 4.039 14.68 1 93.12 82 GLU A O 1
ATOM 659 N N . ALA A 1 83 ? 11.219 6.223 14.539 1 96.44 83 ALA A N 1
ATOM 660 C CA . ALA A 1 83 ? 10.75 6.258 13.156 1 96.44 83 ALA A CA 1
ATOM 661 C C . ALA A 1 83 ? 11.898 6.523 12.188 1 96.44 83 ALA A C 1
ATOM 663 O O . ALA A 1 83 ? 12.93 7.086 12.578 1 96.44 83 ALA A O 1
ATOM 664 N N . TYR A 1 84 ? 11.742 5.992 11.023 1 97.69 84 TYR A N 1
ATOM 665 C CA . TYR A 1 84 ? 12.57 6.492 9.938 1 97.69 84 TYR A CA 1
ATOM 666 C C . TYR A 1 84 ? 12.172 7.914 9.555 1 97.69 84 TYR A C 1
ATOM 668 O O . TYR A 1 84 ? 11.016 8.305 9.734 1 97.69 84 TYR A O 1
ATOM 676 N N . ASP A 1 85 ? 13.141 8.68 9.109 1 97.06 85 ASP A N 1
ATOM 677 C CA . ASP A 1 85 ? 12.898 10.023 8.602 1 97.06 85 ASP A CA 1
ATOM 678 C C . ASP A 1 85 ? 13.477 10.203 7.199 1 97.06 85 ASP A C 1
ATOM 680 O O . ASP A 1 85 ? 14.703 10.195 7.027 1 97.06 85 ASP A O 1
ATOM 684 N N . VAL A 1 86 ? 12.602 10.32 6.223 1 97.75 86 VAL A N 1
ATOM 685 C CA . VAL A 1 86 ? 13.031 10.57 4.848 1 97.75 86 VAL A CA 1
ATOM 686 C C . VAL A 1 86 ? 12.992 12.062 4.559 1 97.75 86 VAL A C 1
ATOM 688 O O . VAL A 1 86 ? 11.969 12.719 4.746 1 97.75 86 VAL A O 1
ATOM 691 N N . ILE A 1 87 ? 14.086 12.578 4.035 1 97.31 87 ILE A N 1
ATOM 692 C CA . ILE A 1 87 ? 14.188 14 3.73 1 97.31 87 ILE A CA 1
ATOM 693 C C . ILE A 1 87 ? 14.461 14.188 2.24 1 97.31 87 ILE A C 1
ATOM 695 O O . ILE A 1 87 ? 15.359 13.555 1.682 1 97.31 87 ILE A O 1
ATOM 699 N N . PHE A 1 88 ? 13.672 14.977 1.623 1 96.94 88 PHE A N 1
ATOM 700 C CA . PHE A 1 88 ? 13.883 15.406 0.245 1 96.94 88 PHE A CA 1
ATOM 701 C C . PHE A 1 88 ? 14.195 16.891 0.186 1 96.94 88 PHE A C 1
ATOM 703 O O . PHE A 1 88 ? 13.383 17.719 0.613 1 96.94 88 PHE A O 1
ATOM 710 N N . CYS A 1 89 ? 15.32 17.234 -0.364 1 97.44 89 CYS A N 1
ATOM 711 C CA . CYS A 1 89 ? 15.68 18.641 -0.468 1 97.44 89 CYS A CA 1
ATOM 712 C C . CYS A 1 89 ? 15.219 19.234 -1.797 1 97.44 89 CYS A C 1
ATOM 714 O O . CYS A 1 89 ? 15.656 18.781 -2.861 1 97.44 89 CYS A O 1
ATOM 716 N N . VAL A 1 90 ? 14.375 20.141 -1.707 1 95.31 90 VAL A N 1
ATOM 717 C CA . VAL A 1 90 ? 13.797 20.781 -2.891 1 95.31 90 VAL A CA 1
ATOM 718 C C . VAL A 1 90 ? 14.719 21.906 -3.371 1 95.31 90 VAL A C 1
ATOM 720 O O . VAL A 1 90 ? 14.977 22.031 -4.57 1 95.31 90 VAL A O 1
ATOM 723 N N . SER A 1 91 ? 15.203 22.688 -2.535 1 94.19 91 SER A N 1
ATOM 724 C CA . SER A 1 91 ? 16.141 23.781 -2.799 1 94.19 91 SER A CA 1
ATOM 725 C C . SER A 1 91 ? 17.062 24 -1.61 1 94.19 91 SER A C 1
ATOM 727 O O . SER A 1 91 ? 16.734 23.641 -0.48 1 94.19 91 SER A O 1
ATOM 729 N N . GLY A 1 92 ? 18.281 24.578 -1.956 1 96.31 92 GLY A N 1
ATOM 730 C CA . GLY A 1 92 ? 19.266 24.781 -0.901 1 96.31 92 GLY A CA 1
ATOM 731 C C . GLY A 1 92 ? 19.984 23.5 -0.511 1 96.31 92 GLY A C 1
ATOM 732 O O . GLY A 1 92 ? 20.234 22.641 -1.355 1 96.31 92 GLY A O 1
ATOM 733 N N . THR A 1 93 ? 20.469 23.578 0.732 1 96.88 93 THR A N 1
ATOM 734 C CA . THR A 1 93 ? 21.203 22.422 1.246 1 96.88 93 THR A CA 1
ATOM 735 C C . THR A 1 93 ? 20.953 22.234 2.74 1 96.88 93 THR A C 1
ATOM 737 O O . THR A 1 93 ? 21.031 23.203 3.51 1 96.88 93 THR A O 1
ATOM 740 N N . LEU A 1 94 ? 20.547 21.062 3.127 1 96.19 94 LEU A N 1
ATOM 741 C CA . LEU A 1 94 ? 20.422 20.703 4.531 1 96.19 94 LEU A CA 1
ATOM 742 C C . LEU A 1 94 ? 21.594 19.844 4.988 1 96.19 94 LEU A C 1
ATOM 744 O O . LEU A 1 94 ? 21.969 18.891 4.305 1 96.19 94 LEU A O 1
ATOM 748 N N . TYR A 1 95 ? 22.203 20.203 6.09 1 96.75 95 TYR A N 1
ATOM 749 C CA . TYR A 1 95 ? 23.375 19.5 6.605 1 96.75 95 TYR A CA 1
ATOM 750 C C . TYR A 1 95 ? 23 18.625 7.789 1 96.75 95 TYR A C 1
ATOM 752 O O . TYR A 1 95 ? 22.641 19.125 8.859 1 96.75 95 TYR A O 1
ATOM 760 N N . MET A 1 96 ? 23.109 17.312 7.594 1 96.88 96 MET A N 1
ATOM 761 C CA . MET A 1 96 ? 22.688 16.344 8.602 1 96.88 96 MET A CA 1
ATOM 762 C C . MET A 1 96 ? 23.812 15.367 8.938 1 96.88 96 MET A C 1
ATOM 764 O O . MET A 1 96 ? 24.672 15.109 8.102 1 96.88 96 MET A O 1
ATOM 768 N N . GLN A 1 97 ? 23.766 14.859 10.141 1 96.94 97 GLN A N 1
ATOM 769 C CA . GLN A 1 97 ? 24.672 13.797 10.562 1 96.94 97 GLN A CA 1
ATOM 770 C C . GLN A 1 97 ? 23.922 12.656 11.242 1 96.94 97 GLN A C 1
ATOM 772 O O . GLN A 1 97 ? 22.938 12.891 11.961 1 96.94 97 GLN A O 1
ATOM 777 N N . GLU A 1 98 ? 24.281 11.484 10.953 1 96.19 98 GLU A N 1
ATOM 778 C CA . GLU A 1 98 ? 23.766 10.281 11.578 1 96.19 98 GLU A CA 1
ATOM 779 C C . GLU A 1 98 ? 24.891 9.312 11.938 1 96.19 98 GLU A C 1
ATOM 781 O O . GLU A 1 98 ? 25.656 8.898 11.078 1 96.19 98 GLU A O 1
ATOM 786 N N . LYS A 1 99 ? 24.938 8.93 13.195 1 92.44 99 LYS A N 1
ATOM 787 C CA . LYS A 1 99 ? 25.984 8.039 13.688 1 92.44 99 LYS A CA 1
ATOM 788 C C . LYS A 1 99 ? 27.359 8.484 13.211 1 92.44 99 LYS A C 1
ATOM 790 O O . LYS A 1 99 ? 28.141 7.676 12.703 1 92.44 99 LYS A O 1
ATOM 795 N N . GLY A 1 100 ? 27.578 9.711 13.281 1 89.75 100 GLY A N 1
ATOM 796 C CA . GLY A 1 100 ? 28.875 10.258 12.969 1 89.75 100 GLY A CA 1
ATOM 797 C C . GLY A 1 100 ? 29.094 10.5 11.484 1 89.75 100 GLY A C 1
ATOM 798 O O . GLY A 1 100 ? 30.047 11.164 11.086 1 89.75 100 GLY A O 1
ATOM 799 N N . GLU A 1 101 ? 28.266 9.906 10.625 1 93.88 101 GLU A N 1
ATOM 800 C CA . GLU A 1 101 ? 28.359 10.141 9.188 1 93.88 101 GLU A CA 1
ATOM 801 C C . GLU A 1 101 ? 27.656 11.438 8.797 1 93.88 101 GLU A C 1
ATOM 803 O O . GLU A 1 101 ? 26.516 11.672 9.195 1 93.88 101 GLU A O 1
ATOM 808 N N . ARG A 1 102 ? 28.375 12.273 7.996 1 96.31 102 ARG A N 1
ATOM 809 C CA . ARG A 1 102 ? 27.844 13.586 7.633 1 96.31 102 ARG A CA 1
ATOM 810 C C . ARG A 1 102 ? 27.297 13.586 6.211 1 96.31 102 ARG A C 1
ATOM 812 O O . ARG A 1 102 ? 27.906 13 5.309 1 96.31 102 ARG A O 1
ATOM 819 N N . TYR A 1 103 ? 26.141 14.195 6.039 1 95.88 103 TYR A N 1
ATOM 820 C CA . TYR A 1 103 ? 25.453 14.297 4.758 1 95.88 103 TYR A CA 1
ATOM 821 C C . TYR A 1 103 ? 25.094 15.742 4.445 1 95.88 103 TYR A C 1
ATOM 823 O O . TYR A 1 103 ? 24.469 16.422 5.262 1 95.88 103 TYR A O 1
ATOM 831 N N . ALA A 1 104 ? 25.531 16.234 3.295 1 97.19 104 ALA A N 1
ATOM 832 C CA . ALA A 1 104 ? 25 17.469 2.723 1 97.19 104 ALA A CA 1
ATOM 833 C C . ALA A 1 104 ? 23.953 17.172 1.658 1 97.19 104 ALA A C 1
ATOM 835 O O . ALA A 1 104 ? 24.281 16.734 0.552 1 97.19 104 ALA A O 1
ATOM 836 N N . ILE A 1 105 ? 22.672 17.391 2.053 1 96.56 105 ILE A N 1
ATOM 837 C CA . ILE A 1 105 ? 21.562 17.062 1.17 1 96.56 105 ILE A CA 1
ATOM 838 C C . ILE A 1 105 ? 21.219 18.266 0.3 1 96.56 105 ILE A C 1
ATOM 840 O O . ILE A 1 105 ? 20.531 19.188 0.745 1 96.56 105 ILE A O 1
ATOM 844 N N . GLY A 1 106 ? 21.641 18.219 -0.917 1 96.38 106 GLY A N 1
ATOM 845 C CA . GLY A 1 106 ? 21.375 19.312 -1.827 1 96.38 106 GLY A CA 1
ATOM 846 C C . GLY A 1 106 ? 20.094 19.156 -2.613 1 96.38 106 GLY A C 1
ATOM 847 O O . GLY A 1 106 ? 19.406 18.141 -2.484 1 96.38 106 GLY A O 1
ATOM 848 N N . SER A 1 107 ? 19.812 20.203 -3.398 1 95.5 107 SER A N 1
ATOM 849 C CA . SER A 1 107 ? 18.609 20.188 -4.215 1 95.5 107 SER A CA 1
ATOM 850 C C . SER A 1 107 ? 18.531 18.922 -5.07 1 95.5 107 SER A C 1
ATOM 852 O O . SER A 1 107 ? 19.484 18.562 -5.742 1 95.5 107 SER A O 1
ATOM 854 N N . GLY A 1 108 ? 17.391 18.234 -4.953 1 94.19 108 GLY A N 1
ATOM 855 C CA . GLY A 1 108 ? 17.188 17.031 -5.742 1 94.19 108 GLY A CA 1
ATOM 856 C C . GLY A 1 108 ? 17.75 15.789 -5.082 1 94.19 108 GLY A C 1
ATOM 857 O O . GLY A 1 108 ? 17.703 14.703 -5.66 1 94.19 108 GLY A O 1
ATOM 858 N N . GLU A 1 109 ? 18.219 15.953 -3.908 1 94.38 109 GLU A N 1
ATOM 859 C CA . GLU A 1 109 ? 18.766 14.805 -3.193 1 94.38 109 GLU A CA 1
ATOM 860 C C . GLU A 1 109 ? 17.875 14.414 -2.016 1 94.38 109 GLU A C 1
ATOM 862 O O . GLU A 1 109 ? 17.031 15.203 -1.577 1 94.38 109 GLU A O 1
ATOM 867 N N . MET A 1 110 ? 18.078 13.18 -1.579 1 96.19 110 MET A N 1
ATOM 868 C CA . MET A 1 110 ? 17.344 12.68 -0.424 1 96.19 110 MET A CA 1
ATOM 869 C C . MET A 1 110 ? 18.266 12.008 0.574 1 96.19 110 MET A C 1
ATOM 871 O O . MET A 1 110 ? 19.406 11.648 0.231 1 96.19 110 MET A O 1
ATOM 875 N N . LEU A 1 111 ? 17.828 11.883 1.767 1 96.62 111 LEU A N 1
ATOM 876 C CA . LEU A 1 111 ? 18.469 11.148 2.846 1 96.62 111 LEU A CA 1
ATOM 877 C C . LEU A 1 111 ? 17.438 10.422 3.701 1 96.62 111 LEU A C 1
ATOM 879 O O . LEU A 1 111 ? 16.391 10.992 4.031 1 96.62 111 LEU A O 1
ATOM 883 N N . VAL A 1 112 ? 17.734 9.172 3.992 1 97.31 112 VAL A N 1
ATOM 884 C CA . VAL A 1 112 ? 16.922 8.438 4.961 1 97.31 112 VAL A CA 1
ATOM 885 C C . VAL A 1 112 ? 17.688 8.328 6.285 1 97.31 112 VAL A C 1
ATOM 887 O O . VAL A 1 112 ? 18.766 7.746 6.344 1 97.31 112 VAL A O 1
ATOM 890 N N . LEU A 1 113 ? 17.156 8.961 7.289 1 97.12 113 LEU A N 1
ATOM 891 C CA . LEU A 1 113 ? 17.641 8.75 8.656 1 97.12 113 LEU A CA 1
ATOM 892 C C . LEU A 1 113 ? 16.969 7.527 9.281 1 97.12 113 LEU A C 1
ATOM 894 O O . LEU A 1 113 ? 15.75 7.414 9.281 1 97.12 113 LEU A O 1
ATOM 898 N N . GLU A 1 114 ? 17.766 6.609 9.781 1 96.44 114 GLU A N 1
ATOM 899 C CA . GLU A 1 114 ? 17.266 5.309 10.211 1 96.44 114 GLU A CA 1
ATOM 900 C C . GLU A 1 114 ? 16.688 5.379 11.625 1 96.44 114 GLU A C 1
ATOM 902 O O . GLU A 1 114 ? 17.172 6.148 12.461 1 96.44 114 GLU A O 1
ATOM 907 N N . ALA A 1 115 ? 15.695 4.539 11.859 1 96.19 115 ALA A N 1
ATOM 908 C CA . ALA A 1 115 ? 15.023 4.453 13.156 1 96.19 115 ALA A CA 1
ATOM 909 C C . ALA A 1 115 ? 16 4.047 14.258 1 96.19 115 ALA A C 1
ATOM 911 O O . ALA A 1 115 ? 16.812 3.139 14.062 1 96.19 115 ALA A O 1
ATOM 912 N N . GLY A 1 116 ? 15.945 4.773 15.328 1 94.06 116 GLY A N 1
ATOM 913 C CA . GLY A 1 116 ? 16.719 4.402 16.5 1 94.06 116 GLY A CA 1
ATOM 914 C C . GLY A 1 116 ? 18.125 4.973 16.5 1 94.06 116 GLY A C 1
ATOM 915 O O . GLY A 1 116 ? 18.875 4.805 17.453 1 94.06 116 GLY A O 1
ATOM 916 N N . LEU A 1 117 ? 18.547 5.57 15.453 1 95 117 LEU A N 1
ATOM 917 C CA . LEU A 1 117 ? 19.891 6.133 15.375 1 95 117 LEU A CA 1
ATOM 918 C C . LEU A 1 117 ? 19.875 7.629 15.664 1 95 117 LEU A C 1
ATOM 920 O O . LEU A 1 117 ? 18.969 8.336 15.234 1 95 117 LEU A O 1
ATOM 924 N N . ARG A 1 118 ? 20.875 8.055 16.375 1 95.69 118 ARG A N 1
ATOM 925 C CA . ARG A 1 118 ? 21.016 9.477 16.688 1 95.69 118 ARG A CA 1
ATOM 926 C C . ARG A 1 118 ? 21.328 10.273 15.414 1 95.69 118 ARG A C 1
ATOM 928 O O . ARG A 1 118 ? 22.172 9.875 14.617 1 95.69 118 ARG A O 1
ATOM 935 N N . HIS A 1 119 ? 20.594 11.328 15.25 1 95.88 119 HIS A N 1
ATOM 936 C CA . HIS A 1 119 ? 20.828 12.211 14.117 1 95.88 119 HIS A CA 1
ATOM 937 C C . HIS A 1 119 ? 20.609 13.672 14.492 1 95.88 119 HIS A C 1
ATOM 939 O O . HIS A 1 119 ? 20.031 13.961 15.539 1 95.88 119 HIS A O 1
ATOM 945 N N . GLY A 1 120 ? 21.141 14.594 13.688 1 94.75 120 GLY A N 1
ATOM 946 C CA . GLY A 1 120 ? 21.031 16.031 13.875 1 94.75 120 GLY A CA 1
ATOM 947 C C . GLY A 1 120 ? 21.766 16.828 12.812 1 94.75 120 GLY A C 1
ATOM 948 O O . GLY A 1 120 ? 22.391 16.25 11.914 1 94.75 120 GLY A O 1
ATOM 949 N N . GLY A 1 121 ? 21.547 18.172 12.938 1 94.88 121 GLY A N 1
ATOM 950 C CA . GLY A 1 121 ? 22.297 19.047 12.047 1 94.88 121 GLY A CA 1
ATOM 951 C C . GLY A 1 121 ? 23.719 19.281 12.5 1 94.88 121 GLY A C 1
ATOM 952 O O . GLY A 1 121 ? 23.953 19.672 13.648 1 94.88 121 GLY A O 1
ATOM 953 N N . TYR A 1 122 ? 24.703 19.031 11.641 1 95 122 TYR A N 1
ATOM 954 C CA . TYR A 1 122 ? 26.078 19.297 12.039 1 95 122 TYR A CA 1
ATOM 955 C C . TYR A 1 122 ? 26.516 20.703 11.602 1 95 122 TYR A C 1
ATOM 957 O O . TYR A 1 122 ? 27.562 21.188 12.023 1 95 122 TYR A O 1
ATOM 965 N N . ARG A 1 123 ? 25.781 21.266 10.742 1 95.06 123 ARG A N 1
ATOM 966 C CA . ARG A 1 123 ? 26.016 22.609 10.211 1 95.06 123 ARG A CA 1
ATOM 967 C C . ARG A 1 123 ? 24.703 23.312 9.906 1 95.06 123 ARG A C 1
ATOM 969 O O . ARG A 1 123 ? 23.719 22.688 9.523 1 95.06 123 ARG A O 1
ATOM 976 N N . ALA A 1 124 ? 24.641 24.625 10.102 1 94.12 124 ALA A N 1
ATOM 977 C CA . ALA A 1 124 ? 23.438 25.406 9.82 1 94.12 124 ALA A CA 1
ATOM 978 C C . ALA A 1 124 ? 23.25 25.594 8.32 1 94.12 124 ALA A C 1
ATOM 980 O O . ALA A 1 124 ? 24.219 25.594 7.559 1 94.12 124 ALA A O 1
ATOM 981 N N . ALA A 1 125 ? 21.953 25.75 7.984 1 92.75 125 ALA A N 1
ATOM 982 C CA . ALA A 1 125 ? 21.656 26.094 6.594 1 92.75 125 ALA A CA 1
ATOM 983 C C . ALA A 1 125 ? 22.297 27.422 6.207 1 92.75 125 ALA A C 1
ATOM 985 O O . ALA A 1 125 ? 22.234 28.391 6.977 1 92.75 125 ALA A O 1
ATOM 986 N N . GLU A 1 126 ? 22.891 27.469 5.07 1 95.06 126 GLU A N 1
ATOM 987 C CA . GLU A 1 126 ? 23.562 28.672 4.609 1 95.06 126 GLU A CA 1
ATOM 988 C C . GLU A 1 126 ? 22.641 29.531 3.75 1 95.06 126 GLU A C 1
ATOM 990 O O . GLU A 1 126 ? 22.875 30.734 3.559 1 95.06 126 GLU A O 1
ATOM 995 N N . GLU A 1 127 ? 21.656 28.969 3.176 1 94.69 127 GLU A N 1
ATOM 996 C CA . GLU A 1 127 ? 20.625 29.609 2.361 1 94.69 127 GLU A CA 1
ATOM 997 C C . GLU A 1 127 ? 19.234 29.062 2.688 1 94.69 127 GLU A C 1
ATOM 999 O O . GLU A 1 127 ? 19.109 28.078 3.424 1 94.69 127 GLU A O 1
ATOM 1004 N N . GLU A 1 128 ? 18.281 29.812 2.223 1 90.56 128 GLU A N 1
ATOM 1005 C CA . GLU A 1 128 ? 16.938 29.266 2.385 1 90.56 128 GLU A CA 1
ATOM 1006 C C . GLU A 1 128 ? 16.828 27.859 1.815 1 90.56 128 GLU A C 1
ATOM 1008 O O . GLU A 1 128 ? 17.203 27.609 0.663 1 90.56 128 GLU A O 1
ATOM 1013 N N . THR A 1 129 ? 16.453 26.922 2.662 1 92.5 129 THR A N 1
ATOM 1014 C CA . THR A 1 129 ? 16.438 25.516 2.303 1 92.5 129 THR A CA 1
ATOM 1015 C C . THR A 1 129 ? 15.039 24.922 2.49 1 92.5 129 THR A C 1
ATOM 1017 O O . THR A 1 129 ? 14.477 24.984 3.588 1 92.5 129 THR A O 1
ATOM 1020 N N . ALA A 1 130 ? 14.469 24.438 1.385 1 90.56 130 ALA A N 1
ATOM 1021 C CA . ALA A 1 130 ? 13.133 23.844 1.427 1 90.56 130 ALA A CA 1
ATOM 1022 C C . ALA A 1 130 ? 13.219 22.312 1.348 1 90.56 130 ALA A C 1
ATOM 1024 O O . ALA A 1 130 ? 13.914 21.766 0.487 1 90.56 130 ALA A O 1
ATOM 1025 N N . VAL A 1 131 ? 12.469 21.625 2.268 1 93.75 131 VAL A N 1
ATOM 1026 C CA . VAL A 1 131 ? 12.562 20.156 2.295 1 93.75 131 VAL A CA 1
ATOM 1027 C C . VAL A 1 131 ? 11.188 19.562 2.541 1 93.75 131 VAL A C 1
ATOM 1029 O O . VAL A 1 131 ? 10.359 20.141 3.248 1 93.75 131 VAL A O 1
ATOM 1032 N N . TYR A 1 132 ? 10.891 18.438 1.867 1 94.69 132 TYR A N 1
ATOM 1033 C CA . TYR A 1 132 ? 9.875 17.5 2.348 1 94.69 132 TYR A CA 1
ATOM 1034 C C . TYR A 1 132 ? 10.469 16.5 3.324 1 94.69 132 TYR A C 1
ATOM 1036 O O . TYR A 1 132 ? 11.625 16.094 3.182 1 94.69 132 TYR A O 1
ATOM 1044 N N . TRP A 1 133 ? 9.734 16.109 4.293 1 94.94 133 TRP A N 1
ATOM 1045 C CA . TRP A 1 133 ? 10.156 15.039 5.176 1 94.94 133 TRP A CA 1
ATOM 1046 C C . TRP A 1 133 ? 9 14.086 5.473 1 94.94 133 TRP A C 1
ATOM 1048 O O . TRP A 1 133 ? 7.836 14.492 5.457 1 94.94 133 TRP A O 1
ATOM 1058 N N . ILE A 1 134 ? 9.289 12.836 5.699 1 96.94 134 ILE A N 1
ATOM 1059 C CA . ILE A 1 134 ? 8.312 11.797 6.027 1 96.94 134 ILE A CA 1
ATOM 1060 C C . ILE A 1 134 ? 8.844 10.93 7.164 1 96.94 134 ILE A C 1
ATOM 1062 O O . ILE A 1 134 ? 9.953 10.398 7.082 1 96.94 134 ILE A O 1
ATOM 1066 N N . HIS 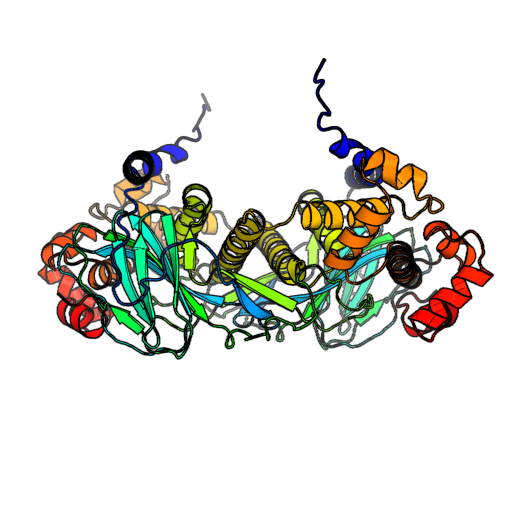A 1 135 ? 8.07 10.805 8.227 1 96.62 135 HIS A N 1
ATOM 1067 C CA . HIS A 1 135 ? 8.297 9.789 9.258 1 96.62 135 HIS A CA 1
ATOM 1068 C C . HIS A 1 135 ? 7.52 8.516 8.961 1 96.62 135 HIS A C 1
ATOM 1070 O O . HIS A 1 135 ? 6.324 8.57 8.648 1 96.62 135 HIS A O 1
ATOM 1076 N N . PHE A 1 136 ? 8.164 7.426 9.008 1 97.69 136 PHE A N 1
ATOM 1077 C CA . PHE A 1 136 ? 7.434 6.168 8.891 1 97.69 136 PHE A CA 1
ATOM 1078 C C . PHE A 1 136 ? 8.016 5.117 9.836 1 97.69 136 PHE A C 1
ATOM 1080 O O . PHE A 1 136 ? 9.18 5.199 10.219 1 97.69 136 PHE A O 1
ATOM 1087 N N . ARG A 1 137 ? 7.133 4.219 10.203 1 96.81 137 ARG A N 1
ATOM 1088 C CA . ARG A 1 137 ? 7.504 3.16 11.133 1 96.81 137 ARG A CA 1
ATOM 1089 C C . ARG A 1 137 ? 7.746 1.846 10.398 1 96.81 137 ARG A C 1
ATOM 1091 O O . ARG A 1 137 ? 6.973 1.469 9.523 1 96.81 137 ARG A O 1
ATOM 1098 N N . HIS A 1 138 ? 8.781 1.221 10.734 1 96.75 138 HIS A N 1
ATOM 1099 C CA . HIS A 1 138 ? 9.117 -0.105 10.227 1 96.75 138 HIS A CA 1
ATOM 1100 C C . HIS A 1 138 ? 10.219 -0.751 11.062 1 96.75 138 HIS A C 1
ATOM 1102 O O . HIS A 1 138 ? 10.875 -0.078 11.867 1 96.75 138 HIS A O 1
ATOM 1108 N N . ALA A 1 139 ? 10.414 -2.066 10.938 1 91.19 139 ALA A N 1
ATOM 1109 C CA . ALA A 1 139 ? 11.531 -2.777 11.57 1 91.19 139 ALA A CA 1
ATOM 1110 C C . ALA A 1 139 ? 12.867 -2.26 11.055 1 91.19 139 ALA A C 1
ATOM 1112 O O . ALA A 1 139 ? 12.938 -1.638 9.992 1 91.19 139 ALA A O 1
ATOM 1113 N N . PRO A 1 140 ? 13.891 -2.506 11.797 1 90.56 140 PRO A N 1
ATOM 1114 C CA . PRO A 1 140 ? 15.211 -2.082 11.336 1 90.56 140 PRO A CA 1
ATOM 1115 C C . PRO A 1 140 ? 15.594 -2.689 9.984 1 90.56 140 PRO A C 1
ATOM 1117 O O . PRO A 1 140 ? 15.266 -3.848 9.711 1 90.56 140 PRO A O 1
ATOM 1120 N N . ALA A 1 141 ? 16.25 -1.88 9.188 1 89.31 141 ALA A N 1
ATOM 1121 C CA . ALA A 1 141 ? 16.703 -2.338 7.879 1 89.31 141 ALA A CA 1
ATOM 1122 C C . ALA A 1 141 ? 17.672 -3.514 8.016 1 89.31 141 ALA A C 1
ATOM 1124 O O . ALA A 1 141 ? 18.484 -3.545 8.93 1 89.31 141 ALA A O 1
ATOM 1125 N N . VAL A 1 142 ? 17.5 -4.398 7.047 1 80.38 142 VAL A N 1
ATOM 1126 C CA . VAL A 1 142 ? 18.375 -5.562 7.016 1 80.38 142 VAL A CA 1
ATOM 1127 C C . VAL A 1 142 ? 19.766 -5.16 6.508 1 80.38 142 VAL A C 1
ATOM 1129 O O . VAL A 1 142 ? 19.875 -4.387 5.555 1 80.38 142 VAL A O 1
ATOM 1132 N N . ARG A 1 143 ? 20.781 -5.5 7.234 1 69.06 143 ARG A N 1
ATOM 1133 C CA . ARG A 1 143 ? 22.156 -5.309 6.801 1 69.06 143 ARG A CA 1
ATOM 1134 C C . ARG A 1 143 ? 22.734 -6.594 6.203 1 69.06 143 ARG A C 1
ATOM 1136 O O . ARG A 1 143 ? 22.938 -7.578 6.918 1 69.06 143 ARG A O 1
ATOM 1143 N N . ARG A 1 144 ? 22.391 -6.773 4.832 1 58.81 144 ARG A N 1
ATOM 1144 C CA . ARG A 1 144 ? 22.906 -8.008 4.246 1 58.81 144 ARG A CA 1
ATOM 1145 C C . ARG A 1 144 ? 24.391 -7.879 3.938 1 58.81 144 ARG A C 1
ATOM 1147 O O . ARG A 1 144 ? 24.859 -6.816 3.525 1 58.81 144 ARG A O 1
ATOM 1154 N N . PRO A 1 145 ? 25.141 -8.859 4.336 1 50.03 145 PRO A N 1
ATOM 1155 C CA . PRO A 1 145 ? 26.547 -8.844 3.898 1 50.03 145 PRO A CA 1
ATOM 1156 C C . PRO A 1 145 ? 26.688 -8.766 2.381 1 50.03 145 PRO A C 1
ATOM 1158 O O . PRO A 1 145 ? 25.781 -9.18 1.648 1 50.03 145 PRO A O 1
ATOM 1161 N N . PRO A 1 146 ? 27.688 -7.828 1.888 1 44.69 146 PRO A N 1
ATOM 1162 C CA . PRO A 1 146 ? 27.922 -7.676 0.45 1 44.69 146 PRO A CA 1
ATOM 1163 C C . PRO A 1 146 ? 27.719 -8.977 -0.323 1 44.69 146 PRO A C 1
ATOM 1165 O O . PRO A 1 146 ? 27.297 -8.953 -1.479 1 44.69 146 PRO A O 1
ATOM 1168 N N . HIS A 1 147 ? 28.297 -10.094 0.17 1 40.41 147 HIS A N 1
ATOM 1169 C CA . HIS A 1 147 ? 28.266 -11.359 -0.551 1 40.41 147 HIS A CA 1
ATOM 1170 C C . HIS A 1 147 ? 26.906 -12.039 -0.434 1 40.41 147 HIS A C 1
ATOM 1172 O O . HIS A 1 147 ? 26.719 -13.148 -0.931 1 40.41 147 HIS A O 1
ATOM 1178 N N . ALA A 1 148 ? 26.109 -11.562 0.33 1 45.88 148 ALA A N 1
ATOM 1179 C CA . ALA A 1 148 ? 24.891 -12.312 0.58 1 45.88 148 ALA A CA 1
ATOM 1180 C C . ALA A 1 148 ? 23.984 -12.328 -0.657 1 45.88 148 ALA A C 1
ATOM 1182 O O . ALA A 1 148 ? 23.906 -11.336 -1.383 1 45.88 148 ALA A O 1
ATOM 1183 N N . ALA A 1 149 ? 23.625 -13.523 -1.103 1 42.19 149 ALA A N 1
ATOM 1184 C CA . ALA A 1 149 ? 23.078 -14.164 -2.291 1 42.19 149 ALA A CA 1
ATOM 1185 C C . ALA A 1 149 ? 21.75 -13.516 -2.697 1 42.19 149 ALA A C 1
ATOM 1187 O O . ALA A 1 149 ? 21.375 -13.547 -3.871 1 42.19 149 ALA A O 1
ATOM 1188 N N . ILE A 1 150 ? 20.641 -13.398 -1.956 1 48.72 150 ILE A N 1
ATOM 1189 C CA . ILE A 1 150 ? 19.438 -13.312 -2.764 1 48.72 150 ILE A CA 1
ATOM 1190 C C . ILE A 1 150 ? 19.422 -11.977 -3.512 1 48.72 150 ILE A C 1
ATOM 1192 O O . ILE A 1 150 ? 19.359 -10.914 -2.893 1 48.72 150 ILE A O 1
ATOM 1196 N N . ALA A 1 151 ? 19.812 -12.094 -4.73 1 57.03 151 ALA A N 1
ATOM 1197 C CA . ALA A 1 151 ? 19.734 -10.953 -5.633 1 57.03 151 ALA A CA 1
ATOM 1198 C C . ALA A 1 151 ? 18.312 -10.414 -5.715 1 57.03 151 ALA A C 1
ATOM 1200 O O . ALA A 1 151 ? 17.359 -11.188 -5.75 1 57.03 151 ALA A O 1
ATOM 1201 N N . PRO A 1 152 ? 18.125 -9.141 -5.492 1 60.69 152 PRO A N 1
ATOM 1202 C CA . PRO A 1 152 ? 16.797 -8.531 -5.582 1 60.69 152 PRO A CA 1
ATOM 1203 C C . PRO A 1 152 ? 15.961 -9.117 -6.719 1 60.69 152 PRO A C 1
ATOM 1205 O O . PRO A 1 152 ? 14.727 -9.156 -6.629 1 60.69 152 PRO A O 1
ATOM 1208 N N . GLY A 1 153 ? 16.594 -9.711 -7.664 1 62.22 153 GLY A N 1
ATOM 1209 C CA . GLY A 1 153 ? 15.891 -10.227 -8.82 1 62.22 153 GLY A CA 1
ATOM 1210 C C . GLY A 1 153 ? 15.609 -11.711 -8.734 1 62.22 153 GLY A C 1
ATOM 1211 O O . GLY A 1 153 ? 14.945 -12.281 -9.602 1 62.22 153 GLY A O 1
ATOM 1212 N N . GLN A 1 154 ? 16.031 -12.328 -7.59 1 62.06 154 GLN A N 1
ATOM 1213 C CA . GLN A 1 154 ? 15.82 -13.758 -7.441 1 62.06 154 GLN A CA 1
ATOM 1214 C C . GLN A 1 154 ? 14.367 -14.07 -7.102 1 62.06 154 GLN A C 1
ATOM 1216 O O . GLN A 1 154 ? 13.789 -13.461 -6.195 1 62.06 154 GLN A O 1
ATOM 1221 N N . PRO A 1 155 ? 13.82 -15 -7.977 1 64.44 155 PRO A N 1
ATOM 1222 C CA . PRO A 1 155 ? 12.453 -15.391 -7.625 1 64.44 155 PRO A CA 1
ATOM 1223 C C . PRO A 1 155 ? 12.344 -15.992 -6.227 1 64.44 155 PRO A C 1
ATOM 1225 O O . PRO A 1 155 ? 13.258 -16.703 -5.785 1 64.44 155 PRO A O 1
ATOM 1228 N N . LEU A 1 156 ? 11.312 -15.625 -5.57 1 67.5 156 LEU A N 1
ATOM 1229 C CA . LEU A 1 156 ? 11 -16.25 -4.293 1 67.5 156 LEU A CA 1
ATOM 1230 C C . LEU A 1 156 ? 10.523 -17.688 -4.492 1 67.5 156 LEU A C 1
ATOM 1232 O O . LEU A 1 156 ? 10.125 -18.062 -5.594 1 67.5 156 LEU A O 1
ATOM 1236 N N . ALA A 1 157 ? 10.719 -18.469 -3.473 1 63.5 157 ALA A N 1
ATOM 1237 C CA . ALA A 1 157 ? 10.242 -19.859 -3.545 1 63.5 157 ALA A CA 1
ATOM 1238 C C . ALA A 1 157 ? 8.789 -19.906 -4.004 1 63.5 157 ALA A C 1
ATOM 1240 O O . ALA A 1 157 ? 7.977 -19.062 -3.633 1 63.5 157 ALA A O 1
ATOM 1241 N N . PRO A 1 158 ? 8.547 -20.875 -4.902 1 58.88 158 PRO A N 1
ATOM 1242 C CA . PRO A 1 158 ? 7.172 -21.031 -5.375 1 58.88 158 PRO A CA 1
ATOM 1243 C C . PRO A 1 158 ? 6.168 -21.172 -4.234 1 58.88 158 PRO A C 1
ATOM 1245 O O . PRO A 1 158 ? 6.473 -21.781 -3.211 1 58.88 158 PRO A O 1
ATOM 1248 N N . ARG A 1 159 ? 5.137 -20.422 -4.445 1 65.75 159 ARG A N 1
ATOM 1249 C CA . ARG A 1 159 ? 4.094 -20.453 -3.422 1 65.75 159 ARG A CA 1
ATOM 1250 C C . ARG A 1 159 ? 2.814 -21.078 -3.959 1 65.75 159 ARG A C 1
ATOM 1252 O O . ARG A 1 159 ? 2.533 -21 -5.156 1 65.75 159 ARG A O 1
ATOM 1259 N N . SER A 1 160 ? 2.152 -21.859 -3.088 1 64.5 160 SER A N 1
ATOM 1260 C CA . SER A 1 160 ? 0.893 -22.516 -3.438 1 64.5 160 SER A CA 1
ATOM 1261 C C . SER A 1 160 ? -0.25 -21.5 -3.49 1 64.5 160 SER A C 1
ATOM 1263 O O . SER A 1 160 ? -0.189 -20.453 -2.848 1 64.5 160 SER A O 1
ATOM 1265 N N . ASP A 1 161 ? -1.298 -21.812 -4.301 1 67.81 161 ASP A N 1
ATOM 1266 C CA . ASP A 1 161 ? -2.523 -21.031 -4.363 1 67.81 161 ASP A CA 1
ATOM 1267 C C . ASP A 1 161 ? -3.285 -21.094 -3.041 1 67.81 161 ASP A C 1
ATOM 1269 O O . ASP A 1 161 ? -4.23 -20.328 -2.828 1 67.81 161 ASP A O 1
ATOM 1273 N N . GLN A 1 162 ? -2.807 -21.922 -2.176 1 71.44 162 GLN A N 1
ATOM 1274 C CA . GLN A 1 162 ? -3.518 -22.078 -0.913 1 71.44 162 GLN A CA 1
ATOM 1275 C C . GLN A 1 162 ? -2.854 -21.281 0.203 1 71.44 162 GLN A C 1
ATOM 1277 O O . GLN A 1 162 ? -3.256 -21.375 1.365 1 71.44 162 GLN A O 1
ATOM 1282 N N . GLU A 1 163 ? -1.893 -20.578 -0.331 1 81.19 163 GLU A N 1
ATOM 1283 C CA . GLU A 1 163 ? -1.165 -19.812 0.687 1 81.19 163 GLU A CA 1
ATOM 1284 C C . GLU A 1 163 ? -2.086 -18.844 1.419 1 81.19 163 GLU A C 1
ATOM 1286 O O . GLU A 1 163 ? -2.934 -18.203 0.799 1 81.19 163 GLU A O 1
ATOM 1291 N N . THR A 1 164 ? -1.874 -18.859 2.787 1 88 164 THR A N 1
ATOM 1292 C CA . THR A 1 164 ? -2.67 -17.969 3.611 1 88 164 THR A CA 1
ATOM 1293 C C . THR A 1 164 ? -1.779 -16.938 4.305 1 88 164 THR A C 1
ATOM 1295 O O . THR A 1 164 ? -2.275 -16.016 4.953 1 88 164 THR A O 1
ATOM 1298 N N . GLU A 1 165 ? -0.469 -17.125 4.129 1 90.19 165 GLU A N 1
ATOM 1299 C CA . GLU A 1 165 ? 0.491 -16.188 4.684 1 90.19 165 GLU A CA 1
ATOM 1300 C C . GLU A 1 165 ? 1.206 -15.414 3.58 1 90.19 165 GLU A C 1
ATOM 1302 O O . GLU A 1 165 ? 1.588 -15.984 2.559 1 90.19 165 GLU A O 1
ATOM 1307 N N . PRO A 1 166 ? 1.314 -14.125 3.768 1 91.12 166 PRO A N 1
ATOM 1308 C CA . PRO A 1 166 ? 2.061 -13.367 2.76 1 91.12 166 PRO A CA 1
ATOM 1309 C C . PRO A 1 166 ? 3.5 -13.852 2.605 1 91.12 166 PRO A C 1
ATOM 1311 O O . PRO A 1 166 ? 4.109 -14.312 3.576 1 91.12 166 PRO A O 1
ATOM 1314 N N . ALA A 1 167 ? 3.994 -13.711 1.441 1 85.31 167 ALA A N 1
ATOM 1315 C CA . ALA A 1 167 ? 5.383 -14.078 1.177 1 85.31 167 ALA A CA 1
ATOM 1316 C C . ALA A 1 167 ? 6.348 -13.109 1.856 1 85.31 167 ALA A C 1
ATOM 1318 O O . ALA A 1 167 ? 6.062 -11.914 1.961 1 85.31 167 ALA A O 1
ATOM 1319 N N . SER A 1 168 ? 7.477 -13.688 2.277 1 85.31 168 SER A N 1
ATOM 1320 C CA . SER A 1 168 ? 8.547 -12.805 2.742 1 85.31 168 SER A CA 1
ATOM 1321 C C . SER A 1 168 ? 9.172 -12.039 1.585 1 85.31 168 SER A C 1
ATOM 1323 O O . SER A 1 168 ? 9.391 -12.594 0.508 1 85.31 168 SER A O 1
ATOM 1325 N N . GLY A 1 169 ? 9.375 -10.812 1.799 1 86.31 169 GLY A N 1
ATOM 1326 C CA . GLY A 1 169 ? 9.984 -9.953 0.796 1 86.31 169 GLY A CA 1
ATOM 1327 C C . GLY A 1 169 ? 10.656 -8.734 1.39 1 86.31 169 GLY A C 1
ATOM 1328 O O . GLY A 1 169 ? 11.125 -8.766 2.531 1 86.31 169 GLY A O 1
ATOM 1329 N N . ALA A 1 170 ? 10.828 -7.715 0.513 1 86.19 170 ALA A N 1
ATOM 1330 C CA . ALA A 1 170 ? 11.508 -6.516 0.991 1 86.19 170 ALA A CA 1
ATOM 1331 C C . ALA A 1 170 ? 11.094 -5.289 0.183 1 86.19 170 ALA A C 1
ATOM 1333 O O . ALA A 1 170 ? 10.82 -5.391 -1.016 1 86.19 170 ALA A O 1
ATOM 1334 N N . ALA A 1 171 ? 11 -4.199 0.86 1 90.56 171 ALA A N 1
ATOM 1335 C CA . ALA A 1 171 ? 11 -2.889 0.215 1 90.56 171 ALA A CA 1
ATOM 1336 C C . ALA A 1 171 ? 12.391 -2.264 0.232 1 90.56 171 ALA A C 1
ATOM 1338 O O . ALA A 1 171 ? 13.148 -2.436 1.194 1 90.56 171 ALA A O 1
ATOM 1339 N N . PHE A 1 172 ? 12.719 -1.583 -0.814 1 87.5 172 PHE A N 1
ATOM 1340 C CA . PHE A 1 172 ? 14.031 -0.95 -0.906 1 87.5 172 PHE A CA 1
ATOM 1341 C C . PHE A 1 172 ? 13.891 0.565 -0.992 1 87.5 172 PHE A C 1
ATOM 1343 O O . PHE A 1 172 ? 13.031 1.077 -1.705 1 87.5 172 PHE A O 1
ATOM 1350 N N . ILE A 1 173 ? 14.711 1.235 -0.26 1 90.94 173 ILE A N 1
ATOM 1351 C CA . ILE A 1 173 ? 14.727 2.693 -0.282 1 90.94 173 ILE A CA 1
ATOM 1352 C C . ILE A 1 173 ? 16.172 3.195 -0.294 1 90.94 173 ILE A C 1
ATOM 1354 O O . ILE A 1 173 ? 17.016 2.701 0.459 1 90.94 173 ILE A O 1
ATOM 1358 N N . PRO A 1 174 ? 16.531 4.133 -1.19 1 90.06 174 PRO A N 1
ATOM 1359 C CA . PRO A 1 174 ? 17.891 4.676 -1.156 1 90.06 174 PRO A CA 1
ATOM 1360 C C . PRO A 1 174 ? 18.219 5.363 0.166 1 90.06 174 PRO A C 1
ATOM 1362 O O . PRO A 1 174 ? 17.375 6.082 0.716 1 90.06 174 PRO A O 1
ATOM 1365 N N . LYS A 1 175 ? 19.406 5.094 0.656 1 92.81 175 LYS A N 1
ATOM 1366 C CA . LYS A 1 175 ? 19.859 5.746 1.883 1 92.81 175 LYS A CA 1
ATOM 1367 C C . LYS A 1 175 ? 20.141 7.23 1.647 1 92.81 175 LYS A C 1
ATOM 1369 O O . LYS A 1 175 ? 19.75 8.078 2.457 1 92.81 175 LYS A O 1
ATOM 1374 N N . TYR A 1 176 ? 20.797 7.504 0.6 1 92.44 176 TYR A N 1
ATOM 1375 C CA . TYR A 1 176 ? 21.25 8.852 0.279 1 92.44 176 TYR A CA 1
ATOM 1376 C C . TYR A 1 176 ? 21.578 8.984 -1.203 1 92.44 176 TYR A C 1
ATOM 1378 O O . TYR A 1 176 ? 22.188 8.086 -1.786 1 92.44 176 TYR A O 1
ATOM 1386 N N . GLY A 1 177 ? 21.125 10.102 -1.815 1 89.94 177 GLY A N 1
ATOM 1387 C CA . GLY A 1 177 ? 21.531 10.336 -3.189 1 89.94 177 GLY A CA 1
ATOM 1388 C C . GLY A 1 177 ? 20.516 11.125 -3.992 1 89.94 177 GLY A C 1
ATOM 1389 O O . GLY A 1 177 ? 19.562 11.656 -3.436 1 89.94 177 GLY A O 1
ATOM 1390 N N . GLN A 1 178 ? 20.828 11.219 -5.266 1 90.44 178 GLN A N 1
ATOM 1391 C CA . GLN A 1 178 ? 19.969 11.953 -6.188 1 90.44 178 GLN A CA 1
ATOM 1392 C C . GLN A 1 178 ? 18.703 11.148 -6.516 1 90.44 178 GLN A C 1
ATOM 1394 O O . GLN A 1 178 ? 18.766 9.93 -6.656 1 90.44 178 GLN A O 1
ATOM 1399 N N . VAL A 1 179 ? 17.625 11.891 -6.633 1 89.56 179 VAL A N 1
ATOM 1400 C CA . VAL A 1 179 ? 16.375 11.273 -7.035 1 89.56 179 VAL A CA 1
ATOM 1401 C C . VAL A 1 179 ? 15.703 12.117 -8.117 1 89.56 179 VAL A C 1
ATOM 1403 O O . VAL A 1 179 ? 16.094 13.266 -8.352 1 89.56 179 VAL A O 1
ATOM 1406 N N . ASP A 1 180 ? 14.844 11.5 -8.852 1 89.19 180 ASP A N 1
ATOM 1407 C CA . ASP A 1 180 ? 14.016 12.25 -9.797 1 89.19 180 ASP A CA 1
ATOM 1408 C C . ASP A 1 180 ? 12.922 13.016 -9.062 1 89.19 180 ASP A C 1
ATOM 1410 O O . ASP A 1 180 ? 11.75 12.641 -9.117 1 89.19 180 ASP A O 1
ATOM 1414 N N . LEU A 1 181 ? 13.25 14.117 -8.5 1 91.12 181 LEU A N 1
ATOM 1415 C CA . LEU A 1 181 ? 12.359 14.867 -7.621 1 91.12 181 LEU A CA 1
ATOM 1416 C C . LEU A 1 181 ? 11.117 15.328 -8.375 1 91.12 181 LEU A C 1
ATOM 1418 O O . LEU A 1 181 ? 10 15.242 -7.848 1 91.12 181 LEU A O 1
ATOM 1422 N N . PRO A 1 182 ? 11.211 15.875 -9.586 1 89.69 182 PRO A N 1
ATOM 1423 C CA . PRO A 1 182 ? 10 16.281 -10.305 1 89.69 182 PRO A CA 1
ATOM 1424 C C . PRO A 1 182 ? 8.969 15.164 -10.391 1 89.69 182 PRO A C 1
ATOM 1426 O O . PRO A 1 182 ? 7.762 15.422 -10.273 1 89.69 182 PRO A O 1
ATOM 1429 N N . ALA A 1 183 ? 9.406 13.984 -10.547 1 88.94 183 ALA A N 1
ATOM 1430 C CA . ALA A 1 183 ? 8.5 12.844 -10.648 1 88.94 183 ALA A CA 1
ATOM 1431 C C . ALA A 1 183 ? 7.883 12.516 -9.297 1 88.94 183 ALA A C 1
ATOM 1433 O O . ALA A 1 183 ? 6.797 11.93 -9.227 1 88.94 183 ALA A O 1
ATOM 1434 N N . LEU A 1 184 ? 8.531 12.844 -8.211 1 95.06 184 LEU A N 1
ATOM 1435 C CA . LEU A 1 184 ? 8.078 12.492 -6.867 1 95.06 184 LEU A CA 1
ATOM 1436 C C . LEU A 1 184 ? 7.176 13.586 -6.301 1 95.06 184 LEU A C 1
ATOM 1438 O O . LEU A 1 184 ? 6.398 13.336 -5.379 1 95.06 184 LEU A O 1
ATOM 1442 N N . LEU A 1 185 ? 7.301 14.766 -6.812 1 93.06 185 LEU A N 1
ATOM 1443 C CA . LEU A 1 185 ? 6.652 15.938 -6.223 1 93.06 185 LEU A CA 1
ATOM 1444 C C . LEU A 1 185 ? 5.141 15.758 -6.188 1 93.06 185 LEU A C 1
ATOM 1446 O O . LEU A 1 185 ? 4.496 16.062 -5.18 1 93.06 185 LEU A O 1
ATOM 1450 N N . PRO A 1 186 ? 4.504 15.289 -7.273 1 92.25 186 PRO A N 1
ATOM 1451 C CA . PRO A 1 186 ? 3.053 15.094 -7.199 1 92.25 186 PRO A CA 1
ATOM 1452 C C . PRO A 1 186 ? 2.641 14.164 -6.062 1 92.25 186 PRO A C 1
ATOM 1454 O O . PRO A 1 186 ? 1.631 14.398 -5.398 1 92.25 186 PRO A O 1
ATOM 1457 N N . LEU A 1 187 ? 3.359 13.094 -5.828 1 95.44 187 LEU A N 1
ATOM 1458 C CA . LEU A 1 187 ? 3.074 12.164 -4.742 1 95.44 187 LEU A CA 1
ATOM 1459 C C . LEU A 1 187 ? 3.283 12.828 -3.387 1 95.44 187 LEU A C 1
ATOM 1461 O O . LEU A 1 187 ? 2.455 12.68 -2.484 1 95.44 187 LEU A O 1
ATOM 1465 N N . LEU A 1 188 ? 4.375 13.531 -3.266 1 95 188 LEU A N 1
ATOM 1466 C CA . LEU A 1 188 ? 4.68 14.219 -2.018 1 95 188 LEU A CA 1
ATOM 1467 C C . LEU A 1 188 ? 3.604 15.25 -1.688 1 95 188 LEU A C 1
ATOM 1469 O O . LEU A 1 188 ? 3.16 15.344 -0.542 1 95 188 LEU A O 1
ATOM 1473 N N . ASP A 1 189 ? 3.166 15.977 -2.688 1 89.44 189 ASP A N 1
ATOM 1474 C CA . ASP A 1 189 ? 2.113 16.969 -2.51 1 89.44 189 ASP A CA 1
ATOM 1475 C C . ASP A 1 189 ? 0.806 16.312 -2.074 1 89.44 189 ASP A C 1
ATOM 1477 O O . ASP A 1 189 ? 0.11 16.828 -1.194 1 89.44 189 ASP A O 1
ATOM 1481 N N . GLU A 1 190 ? 0.459 15.273 -2.703 1 91.56 190 GLU A N 1
ATOM 1482 C CA . GLU A 1 190 ? -0.778 14.578 -2.367 1 91.56 190 GLU A CA 1
ATOM 1483 C C . GLU A 1 190 ? -0.721 14 -0.953 1 91.56 190 GLU A C 1
ATOM 1485 O O . GLU A 1 190 ? -1.72 14.016 -0.231 1 91.56 190 GLU A O 1
ATOM 1490 N N . LEU A 1 191 ? 0.422 13.461 -0.582 1 93.31 191 LEU A N 1
ATOM 1491 C CA . LEU A 1 191 ? 0.602 12.977 0.783 1 93.31 191 LEU A CA 1
ATOM 1492 C C . LEU A 1 191 ? 0.349 14.094 1.792 1 93.31 191 LEU A C 1
ATOM 1494 O O . LEU A 1 191 ? -0.344 13.891 2.791 1 93.31 191 LEU A O 1
ATOM 1498 N N . LEU A 1 192 ? 0.913 15.234 1.505 1 85.69 192 LEU A N 1
ATOM 1499 C CA . LEU A 1 192 ? 0.733 16.391 2.379 1 85.69 192 LEU A CA 1
ATOM 1500 C C . LEU A 1 192 ? -0.741 16.766 2.482 1 85.69 192 LEU A C 1
ATOM 1502 O O . LEU A 1 192 ? -1.257 16.969 3.582 1 85.69 192 LEU A O 1
ATOM 1506 N N . ARG A 1 193 ? -1.334 16.844 1.385 1 80.62 193 ARG A N 1
ATOM 1507 C CA . ARG A 1 193 ? -2.74 17.234 1.337 1 80.62 193 ARG A CA 1
ATOM 1508 C C . ARG A 1 193 ? -3.607 16.25 2.121 1 80.62 193 ARG A C 1
ATOM 1510 O O . ARG A 1 193 ? -4.457 16.672 2.912 1 80.62 193 ARG A O 1
ATOM 1517 N N . LEU A 1 194 ? -3.42 15.008 1.899 1 83.12 194 LEU A N 1
ATOM 1518 C CA . LEU A 1 194 ? -4.199 13.977 2.568 1 83.12 194 LEU A CA 1
ATOM 1519 C C . LEU A 1 194 ? -3.984 14.023 4.078 1 83.12 194 LEU A C 1
ATOM 1521 O O . LEU A 1 194 ? -4.922 13.82 4.852 1 83.12 194 LEU A O 1
ATOM 1525 N N . SER A 1 195 ? -2.74 14.188 4.426 1 82.5 195 SER A N 1
ATOM 1526 C CA . SER A 1 195 ? -2.393 14.172 5.844 1 82.5 195 SER A CA 1
ATOM 1527 C C . SER A 1 195 ? -3.039 15.336 6.582 1 82.5 195 SER A C 1
ATOM 1529 O O . SER A 1 195 ? -3.256 15.273 7.793 1 82.5 195 SER A O 1
ATOM 1531 N N . GLU A 1 196 ? -3.316 16.406 5.945 1 70.94 196 GLU A N 1
ATOM 1532 C CA . GLU A 1 196 ? -3.887 17.609 6.551 1 70.94 196 GLU A CA 1
ATOM 1533 C C . GLU A 1 196 ? -5.332 17.375 6.98 1 70.94 196 GLU A C 1
ATOM 1535 O O . GLU A 1 196 ? -5.785 17.922 7.988 1 70.94 196 GLU A O 1
ATOM 1540 N N . THR A 1 197 ? -6.051 16.641 6.227 1 68.31 197 THR A N 1
ATOM 1541 C CA . THR A 1 197 ? -7.441 16.328 6.543 1 68.31 197 THR A CA 1
ATOM 1542 C C . THR A 1 197 ? -7.672 14.828 6.578 1 68.31 197 THR A C 1
ATOM 1544 O O . THR A 1 197 ? -8.461 14.297 5.789 1 68.31 197 THR A O 1
ATOM 1547 N N . LEU A 1 198 ? -6.957 14.266 7.473 1 68.56 198 LEU A N 1
ATOM 1548 C CA . LEU A 1 198 ? -7.012 12.812 7.496 1 68.56 198 LEU A CA 1
ATOM 1549 C C . LEU A 1 198 ? -8.281 12.32 8.195 1 68.56 198 LEU A C 1
ATOM 1551 O O . LEU A 1 198 ? -8.609 12.789 9.281 1 68.56 198 LEU A O 1
ATOM 1555 N N . THR A 1 199 ? -9.055 11.68 7.469 1 69.62 199 THR A N 1
ATOM 1556 C CA . THR A 1 199 ? -10.227 11.008 8.008 1 69.62 199 THR A CA 1
ATOM 1557 C C . THR A 1 199 ? -9.992 9.508 8.117 1 69.62 199 THR A C 1
ATOM 1559 O O . THR A 1 199 ? -9 8.992 7.598 1 69.62 199 THR A O 1
ATOM 1562 N N . LEU A 1 200 ? -10.836 8.859 8.844 1 69.94 200 LEU A N 1
ATOM 1563 C CA . LEU A 1 200 ? -10.758 7.406 8.953 1 69.94 200 LEU A CA 1
ATOM 1564 C C . LEU A 1 200 ? -10.766 6.754 7.578 1 69.94 200 LEU A C 1
ATOM 1566 O O . LEU A 1 200 ? -9.969 5.859 7.301 1 69.94 200 LEU A O 1
ATOM 1570 N N . ALA A 1 201 ? -11.617 7.281 6.758 1 68.62 201 ALA A N 1
ATOM 1571 C CA . ALA A 1 201 ? -11.828 6.691 5.438 1 68.62 201 ALA A CA 1
ATOM 1572 C C . ALA A 1 201 ? -10.625 6.934 4.531 1 68.62 201 ALA A C 1
ATOM 1574 O O . ALA A 1 201 ? -10.383 6.168 3.592 1 68.62 201 ALA A O 1
ATOM 1575 N N . ARG A 1 202 ? -9.844 7.969 4.84 1 81.88 202 ARG A N 1
ATOM 1576 C CA . ARG A 1 202 ? -8.742 8.32 3.947 1 81.88 202 ARG A CA 1
ATOM 1577 C C . ARG A 1 202 ? -7.402 7.855 4.516 1 81.88 202 ARG A C 1
ATOM 1579 O O . ARG A 1 202 ? -6.367 7.973 3.859 1 81.88 202 ARG A O 1
ATOM 1586 N N . SER A 1 203 ? -7.52 7.359 5.691 1 86.88 203 SER A N 1
ATOM 1587 C CA . SER A 1 203 ? -6.301 6.898 6.348 1 86.88 203 SER A CA 1
ATOM 1588 C C . SER A 1 203 ? -5.602 5.824 5.527 1 86.88 203 SER A C 1
ATOM 1590 O O . SER A 1 203 ? -4.383 5.852 5.363 1 86.88 203 SER A O 1
ATOM 1592 N N . TYR A 1 204 ? -6.441 4.91 5.027 1 92.56 204 TYR A N 1
ATOM 1593 C CA . TYR A 1 204 ? -5.863 3.844 4.223 1 92.56 204 TYR A CA 1
ATOM 1594 C C . TYR A 1 204 ? -5.277 4.391 2.926 1 92.56 204 TYR A C 1
ATOM 1596 O O . TYR A 1 204 ? -4.242 3.916 2.455 1 92.56 204 TYR A O 1
ATOM 1604 N N . GLU A 1 205 ? -5.887 5.391 2.367 1 92.88 205 GLU A N 1
ATOM 1605 C CA . GLU A 1 205 ? -5.387 6.039 1.158 1 92.88 205 GLU A CA 1
ATOM 1606 C C . GLU A 1 205 ? -4 6.633 1.381 1 92.88 205 GLU A C 1
ATOM 1608 O O . GLU A 1 205 ? -3.127 6.523 0.517 1 92.88 205 GLU A O 1
ATOM 1613 N N . LEU A 1 206 ? -3.818 7.234 2.482 1 94.25 206 LEU A N 1
ATOM 1614 C CA . LEU A 1 206 ? -2.521 7.797 2.84 1 94.25 206 LEU A CA 1
ATOM 1615 C C . LEU A 1 206 ? -1.44 6.723 2.84 1 94.25 206 LEU A C 1
ATOM 1617 O O . LEU A 1 206 ? -0.354 6.926 2.293 1 94.25 206 LEU A O 1
ATOM 1621 N N . GLN A 1 207 ? -1.743 5.574 3.412 1 96.94 207 GLN A N 1
ATOM 1622 C CA . GLN A 1 207 ? -0.788 4.473 3.508 1 96.94 207 GLN A CA 1
ATOM 1623 C C . GLN A 1 207 ? -0.46 3.91 2.129 1 96.94 207 GLN A C 1
ATOM 1625 O O . GLN A 1 207 ? 0.701 3.623 1.829 1 96.94 207 GLN A O 1
ATOM 1630 N N . VAL A 1 208 ? -1.464 3.779 1.31 1 96.69 208 VAL A N 1
ATOM 1631 C CA . VAL A 1 208 ? -1.257 3.244 -0.031 1 96.69 208 VAL A CA 1
ATOM 1632 C C . VAL A 1 208 ? -0.419 4.219 -0.855 1 96.69 208 VAL A C 1
ATOM 1634 O O . VAL A 1 208 ? 0.478 3.807 -1.593 1 96.69 208 VAL A O 1
ATOM 1637 N N . LEU A 1 209 ? -0.698 5.477 -0.742 1 96.75 209 LEU A N 1
ATOM 1638 C CA . LEU A 1 209 ? 0.052 6.504 -1.459 1 96.75 209 LEU A CA 1
ATOM 1639 C C . LEU A 1 209 ? 1.517 6.504 -1.034 1 96.75 209 LEU A C 1
ATOM 1641 O O . LEU A 1 209 ? 2.41 6.648 -1.871 1 96.75 209 LEU A O 1
ATOM 1645 N N . PHE A 1 210 ? 1.729 6.348 0.234 1 98 210 PHE A N 1
ATOM 1646 C CA . PHE A 1 210 ? 3.096 6.23 0.727 1 98 210 PHE A CA 1
ATOM 1647 C C . PHE A 1 210 ? 3.793 5.023 0.107 1 98 210 PHE A C 1
ATOM 1649 O O . PHE A 1 210 ? 4.957 5.109 -0.288 1 98 210 PHE A O 1
ATOM 1656 N N . GLY A 1 211 ? 3.111 3.887 0.032 1 97.5 211 GLY A N 1
ATOM 1657 C CA . GLY A 1 211 ? 3.66 2.727 -0.651 1 97.5 211 GLY A CA 1
ATOM 1658 C C . GLY A 1 211 ? 4.039 3.006 -2.094 1 97.5 211 GLY A C 1
ATOM 1659 O O . GLY A 1 211 ? 5.07 2.531 -2.574 1 97.5 211 GLY A O 1
ATOM 1660 N N . GLN A 1 212 ? 3.238 3.744 -2.783 1 96.12 212 GLN A N 1
ATOM 1661 C CA . GLN A 1 212 ? 3.529 4.125 -4.16 1 96.12 212 GLN A CA 1
ATOM 1662 C C . GLN A 1 212 ? 4.801 4.965 -4.242 1 96.12 212 GLN A C 1
ATOM 1664 O O . GLN A 1 212 ? 5.598 4.809 -5.168 1 96.12 212 GLN A O 1
ATOM 1669 N N . LEU A 1 213 ? 4.93 5.887 -3.301 1 97.12 213 LEU A N 1
ATOM 1670 C CA . LEU A 1 213 ? 6.145 6.695 -3.246 1 97.12 213 LEU A CA 1
ATOM 1671 C C . LEU A 1 213 ? 7.379 5.816 -3.078 1 97.12 213 LEU A C 1
ATOM 1673 O O . LEU A 1 213 ? 8.367 5.984 -3.793 1 97.12 213 LEU A O 1
ATOM 1677 N N . LEU A 1 214 ? 7.316 4.875 -2.135 1 95.75 214 LEU A N 1
ATOM 1678 C CA . LEU A 1 214 ? 8.445 3.98 -1.893 1 95.75 214 LEU A CA 1
ATOM 1679 C C . LEU A 1 214 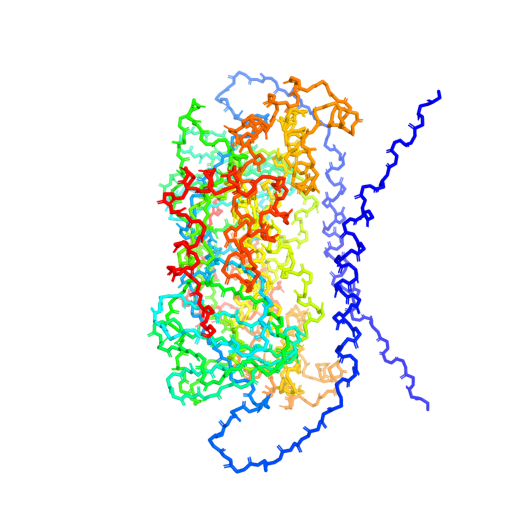? 8.758 3.154 -3.135 1 95.75 214 LEU A C 1
ATOM 1681 O O . LEU A 1 214 ? 9.93 2.91 -3.445 1 95.75 214 LEU A O 1
ATOM 1685 N N . LEU A 1 215 ? 7.762 2.754 -3.836 1 92.75 215 LEU A N 1
ATOM 1686 C CA . LEU A 1 215 ? 7.977 1.995 -5.062 1 92.75 215 LEU A CA 1
ATOM 1687 C C . LEU A 1 215 ? 8.688 2.844 -6.113 1 92.75 215 LEU A C 1
ATOM 1689 O O . LEU A 1 215 ? 9.57 2.352 -6.82 1 92.75 215 LEU A O 1
ATOM 1693 N N . GLN A 1 216 ? 8.289 4.086 -6.234 1 92.25 216 GLN A N 1
ATOM 1694 C CA . GLN A 1 216 ? 8.938 4.98 -7.184 1 92.25 216 GLN A CA 1
ATOM 1695 C C . GLN A 1 216 ? 10.414 5.18 -6.832 1 92.25 216 GLN A C 1
ATOM 1697 O O . GLN A 1 216 ? 11.266 5.219 -7.723 1 92.25 216 GLN A O 1
ATOM 1702 N N . LEU A 1 217 ? 10.688 5.312 -5.574 1 91.56 217 LEU A N 1
ATOM 1703 C CA . LEU A 1 217 ? 12.07 5.453 -5.117 1 91.56 217 LEU A CA 1
ATOM 1704 C C . LEU A 1 217 ? 12.875 4.199 -5.43 1 91.56 217 LEU A C 1
ATOM 1706 O O . LEU A 1 217 ? 14.055 4.285 -5.789 1 91.56 217 LEU A O 1
ATOM 1710 N N . GLN A 1 218 ? 12.18 3.076 -5.27 1 84.38 218 GLN A N 1
ATOM 1711 C CA . GLN A 1 218 ? 12.828 1.802 -5.551 1 84.38 218 GLN A CA 1
ATOM 1712 C C . GLN A 1 218 ? 13.164 1.672 -7.035 1 84.38 218 GLN A C 1
ATOM 1714 O O . GLN A 1 218 ? 14.203 1.115 -7.398 1 84.38 218 GLN A O 1
ATOM 1719 N N . LYS A 1 219 ? 12.242 2.139 -7.883 1 74.94 219 LYS A N 1
ATOM 1720 C CA . LYS A 1 219 ? 12.43 2.049 -9.328 1 74.94 219 LYS A CA 1
ATOM 1721 C C . LYS A 1 219 ? 13.562 2.953 -9.789 1 74.94 219 LYS A C 1
ATOM 1723 O O . LYS A 1 219 ? 14.234 2.658 -10.781 1 74.94 219 LYS A O 1
ATOM 1728 N N . ALA A 1 220 ? 13.586 4.156 -9.211 1 61.31 220 ALA A N 1
ATOM 1729 C CA . ALA A 1 220 ? 14.625 5.102 -9.602 1 61.31 220 ALA A CA 1
ATOM 1730 C C . ALA A 1 220 ? 16.016 4.484 -9.438 1 61.31 220 ALA A C 1
ATOM 1732 O O . ALA A 1 220 ? 16.953 4.863 -10.141 1 61.31 220 ALA A O 1
ATOM 1733 N N . ARG A 1 221 ? 16.125 3.65 -8.461 1 56.06 221 ARG A N 1
ATOM 1734 C CA . ARG A 1 221 ? 17.375 2.9 -8.344 1 56.06 221 ARG A CA 1
ATOM 1735 C C . ARG A 1 221 ? 17.688 2.15 -9.641 1 56.06 221 ARG A C 1
ATOM 1737 O O . ARG A 1 221 ? 18.859 1.993 -10.008 1 56.06 221 ARG A O 1
ATOM 1744 N N . SER A 1 222 ? 16.578 1.429 -9.992 1 48.16 222 SER A N 1
ATOM 1745 C CA . SER A 1 222 ? 16.828 0.607 -11.172 1 48.16 222 SER A CA 1
ATOM 1746 C C . SER A 1 222 ? 17.422 1.435 -12.305 1 48.16 222 SER A C 1
ATOM 1748 O O . SER A 1 222 ? 17.906 0.882 -13.289 1 48.16 222 SER A O 1
ATOM 1750 N N . VAL A 1 223 ? 17.078 2.73 -12.312 1 40.88 223 VAL A N 1
ATOM 1751 C CA . VAL A 1 223 ? 17.828 3.557 -13.258 1 40.88 223 VAL A CA 1
ATOM 1752 C C . VAL A 1 223 ? 19.25 3.764 -12.742 1 40.88 223 VAL A C 1
ATOM 1754 O O . VAL A 1 223 ? 20 4.578 -13.289 1 40.88 223 VAL A O 1
ATOM 1757 N N . LEU A 1 2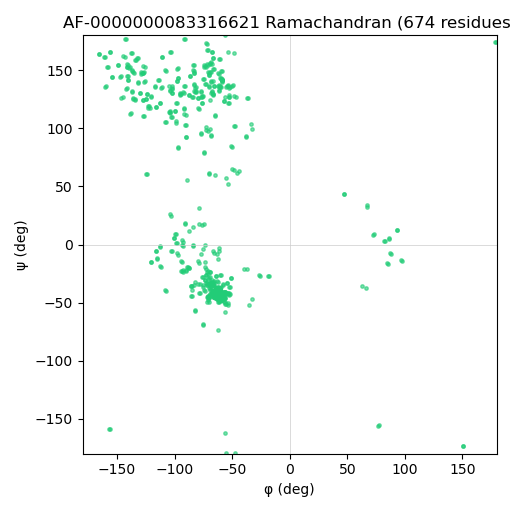24 ? 19.422 3.604 -11.562 1 38.88 224 LEU A N 1
ATOM 1758 C CA . LEU A 1 224 ? 20.844 3.709 -11.281 1 38.88 224 LEU A CA 1
ATOM 1759 C C . LEU A 1 224 ? 21.672 3.105 -12.422 1 38.88 224 LEU A C 1
ATOM 1761 O O . LEU A 1 224 ? 21.266 2.105 -13.016 1 38.88 224 LEU A O 1
ATOM 1765 N N . PRO A 1 225 ? 22.438 3.789 -12.828 1 38.97 225 PRO A N 1
ATOM 1766 C CA . PRO A 1 225 ? 23.344 3.266 -13.852 1 38.97 225 PRO A CA 1
ATOM 1767 C C . PRO A 1 225 ? 23.516 1.752 -13.766 1 38.97 225 PRO A C 1
ATOM 1769 O O . PRO A 1 225 ? 23.875 1.111 -14.758 1 38.97 225 PRO A O 1
ATOM 1772 N N . GLY A 1 226 ? 23.344 1.18 -12.594 1 40.38 226 GLY A N 1
ATOM 1773 C CA . GLY A 1 226 ? 23.797 -0.202 -12.5 1 40.38 226 GLY A CA 1
ATOM 1774 C C . GLY A 1 226 ? 22.719 -1.203 -12.891 1 40.38 226 GLY A C 1
ATOM 1775 O O . GLY A 1 226 ? 22.844 -2.396 -12.609 1 40.38 226 GLY A O 1
ATOM 1776 N N . ARG A 1 227 ? 21.469 -0.882 -12.906 1 49.5 227 ARG A N 1
ATOM 1777 C CA . ARG A 1 227 ? 20.891 -2.016 -13.617 1 49.5 227 ARG A CA 1
ATOM 1778 C C . ARG A 1 227 ? 21.641 -2.307 -14.906 1 49.5 227 ARG A C 1
ATOM 1780 O O . ARG A 1 227 ? 21.625 -1.501 -15.844 1 49.5 227 ARG A O 1
ATOM 1787 N N . SER A 1 228 ? 22.656 -3.031 -14.648 1 55.44 228 SER A N 1
ATOM 1788 C CA . SER A 1 228 ? 23.547 -3.443 -15.734 1 55.44 228 SER A CA 1
ATOM 1789 C C . SER A 1 228 ? 22.75 -3.971 -16.922 1 55.44 228 SER A C 1
ATOM 1791 O O . SER A 1 228 ? 21.578 -4.328 -16.797 1 55.44 228 SER A O 1
ATOM 1793 N N . ARG A 1 229 ? 23.031 -3.418 -18.016 1 67.75 229 ARG A N 1
ATOM 1794 C CA . ARG A 1 229 ? 22.578 -4.109 -19.203 1 67.75 229 ARG A CA 1
ATOM 1795 C C . ARG A 1 229 ? 22.25 -5.566 -18.906 1 67.75 229 ARG A C 1
ATOM 1797 O O . ARG A 1 229 ? 21.25 -6.102 -19.406 1 67.75 229 ARG A O 1
ATOM 1804 N N . ALA A 1 230 ? 22.938 -5.957 -17.938 1 73.12 230 ALA A N 1
ATOM 1805 C CA . ALA A 1 230 ? 22.766 -7.359 -17.562 1 73.12 230 ALA A CA 1
ATOM 1806 C C . ALA A 1 230 ? 21.438 -7.574 -16.828 1 73.12 230 ALA A C 1
ATOM 1808 O O . ALA A 1 230 ? 20.75 -8.562 -17.062 1 73.12 230 ALA A O 1
ATOM 1809 N N . ASP A 1 231 ? 21.031 -6.633 -16.031 1 70 231 ASP A N 1
ATOM 1810 C CA . ASP A 1 231 ? 19.797 -6.762 -15.273 1 70 231 ASP A CA 1
ATOM 1811 C C . ASP A 1 231 ? 18.578 -6.668 -16.203 1 70 231 ASP A C 1
ATOM 1813 O O . ASP A 1 231 ? 17.625 -7.449 -16.078 1 70 231 ASP A O 1
ATOM 1817 N N . ARG A 1 232 ? 18.688 -5.727 -17.031 1 72.69 232 ARG A N 1
ATOM 1818 C CA . ARG A 1 232 ? 17.594 -5.57 -17.984 1 72.69 232 ARG A CA 1
ATOM 1819 C C . ARG A 1 232 ? 17.453 -6.812 -18.859 1 72.69 232 ARG A C 1
ATOM 1821 O O . ARG A 1 232 ? 16.344 -7.242 -19.156 1 72.69 232 ARG A O 1
ATOM 1828 N N . LEU A 1 233 ? 18.547 -7.309 -19.219 1 82.38 233 LEU A N 1
ATOM 1829 C CA . LEU A 1 233 ? 18.516 -8.5 -20.062 1 82.38 233 LEU A CA 1
ATOM 1830 C C . LEU A 1 233 ? 18.031 -9.711 -19.281 1 82.38 233 LEU A C 1
ATOM 1832 O O . LEU A 1 233 ? 17.344 -10.57 -19.844 1 82.38 233 LEU A O 1
ATOM 1836 N N . GLY A 1 234 ? 18.375 -9.719 -18.016 1 82.25 234 GLY A N 1
ATOM 1837 C CA . GLY A 1 234 ? 17.844 -10.781 -17.172 1 82.25 234 GLY A CA 1
ATOM 1838 C C . GLY A 1 234 ? 16.328 -10.75 -17.078 1 82.25 234 GLY A C 1
ATOM 1839 O O . GLY A 1 234 ? 15.672 -11.789 -17.188 1 82.25 234 GLY A O 1
ATOM 1840 N N . GLU A 1 235 ? 15.875 -9.586 -16.906 1 75.75 235 GLU A N 1
ATOM 1841 C CA . GLU A 1 235 ? 14.43 -9.398 -16.844 1 75.75 235 GLU A CA 1
ATOM 1842 C C . GLU A 1 235 ? 13.766 -9.766 -18.172 1 75.75 235 GLU A C 1
ATOM 1844 O O . GLU A 1 235 ? 12.727 -10.422 -18.203 1 75.75 235 GLU A O 1
ATOM 1849 N N . ALA A 1 236 ? 14.352 -9.297 -19.172 1 81.75 236 ALA A N 1
ATOM 1850 C CA . ALA A 1 236 ? 13.828 -9.586 -20.5 1 81.75 236 ALA A CA 1
ATOM 1851 C C . ALA A 1 236 ? 13.844 -11.086 -20.781 1 81.75 236 ALA A C 1
ATOM 1853 O O . ALA A 1 236 ? 12.898 -11.617 -21.375 1 81.75 236 ALA A O 1
ATOM 1854 N N . ALA A 1 237 ? 14.891 -11.672 -20.406 1 88.5 237 ALA A N 1
ATOM 1855 C CA . ALA A 1 237 ? 15.008 -13.117 -20.578 1 88.5 237 ALA A CA 1
ATOM 1856 C C . ALA A 1 237 ? 13.922 -13.852 -19.797 1 88.5 237 ALA A C 1
ATOM 1858 O O . ALA A 1 237 ? 13.281 -14.766 -20.312 1 88.5 237 ALA A O 1
ATOM 1859 N N . ALA A 1 238 ? 13.75 -13.43 -18.594 1 83.19 238 ALA A N 1
ATOM 1860 C CA . ALA A 1 238 ? 12.711 -14.023 -17.75 1 83.19 238 ALA A CA 1
ATOM 1861 C C . ALA A 1 238 ? 11.328 -13.844 -18.375 1 83.19 238 ALA A C 1
ATOM 1863 O O . ALA A 1 238 ? 10.539 -14.789 -18.422 1 83.19 238 ALA A O 1
ATOM 1864 N N . ALA A 1 239 ? 11.109 -12.711 -18.812 1 80 239 ALA A N 1
ATOM 1865 C CA . ALA A 1 239 ? 9.828 -12.406 -19.453 1 80 239 ALA A CA 1
ATOM 1866 C C . ALA A 1 239 ? 9.625 -13.242 -20.703 1 80 239 ALA A C 1
ATOM 1868 O O . ALA A 1 239 ? 8.523 -13.727 -20.969 1 80 239 ALA A O 1
ATOM 1869 N N . TYR A 1 240 ? 10.656 -13.328 -21.469 1 86.62 240 TYR A N 1
ATOM 1870 C CA . TYR A 1 240 ? 10.602 -14.141 -22.672 1 86.62 240 TYR A CA 1
ATOM 1871 C C . TYR A 1 240 ? 10.219 -15.578 -22.344 1 86.62 240 TYR A C 1
ATOM 1873 O O . TYR A 1 240 ? 9.344 -16.156 -22.984 1 86.62 240 TYR A O 1
ATOM 1881 N N . LEU A 1 241 ? 10.828 -16.094 -21.359 1 87.94 241 LEU A N 1
ATOM 1882 C CA . LEU A 1 241 ? 10.586 -17.469 -21 1 87.94 241 LEU A CA 1
ATOM 1883 C C . LEU A 1 241 ? 9.156 -17.656 -20.484 1 87.94 241 LEU A C 1
ATOM 1885 O O . LEU A 1 241 ? 8.531 -18.688 -20.75 1 87.94 241 LEU A O 1
ATOM 1889 N N . ALA A 1 242 ? 8.711 -16.719 -19.844 1 80.56 242 ALA A N 1
ATOM 1890 C CA . ALA A 1 242 ? 7.34 -16.781 -19.344 1 80.56 242 ALA A CA 1
ATOM 1891 C C . ALA A 1 242 ? 6.332 -16.75 -20.484 1 80.56 242 ALA A C 1
ATOM 1893 O O . ALA A 1 242 ? 5.355 -17.5 -20.484 1 80.56 242 ALA A O 1
ATOM 1894 N N . ARG A 1 243 ? 6.602 -16 -21.406 1 80.38 243 ARG A N 1
ATOM 1895 C CA . ARG A 1 243 ? 5.68 -15.828 -22.531 1 80.38 243 ARG A CA 1
ATOM 1896 C C . ARG A 1 243 ? 5.727 -17.031 -23.469 1 80.38 243 ARG A C 1
ATOM 1898 O O . ARG A 1 243 ? 4.742 -17.328 -24.156 1 80.38 243 ARG A O 1
ATOM 1905 N N . SER A 1 244 ? 6.812 -17.625 -23.484 1 85.62 244 SER A N 1
ATOM 1906 C CA . SER A 1 244 ? 7.012 -18.703 -24.453 1 85.62 244 SER A CA 1
ATOM 1907 C C . SER A 1 244 ? 6.895 -20.078 -23.797 1 85.62 244 SER A C 1
ATOM 1909 O O . SER A 1 244 ? 7.445 -21.062 -24.297 1 85.62 244 SER A O 1
ATOM 1911 N N . LEU A 1 245 ? 6.199 -20.141 -22.734 1 84.94 245 LEU A N 1
ATOM 1912 C CA . LEU A 1 245 ? 6.172 -21.328 -21.891 1 84.94 245 LEU A CA 1
ATOM 1913 C C . LEU A 1 245 ? 5.523 -22.5 -22.625 1 84.94 245 LEU A C 1
ATOM 1915 O O . LEU A 1 245 ? 5.895 -23.656 -22.422 1 84.94 245 LEU A O 1
ATOM 1919 N N . GLU A 1 246 ? 4.562 -22.219 -23.469 1 82.94 246 GLU A N 1
ATOM 1920 C CA . GLU A 1 246 ? 3.799 -23.266 -24.156 1 82.94 246 GLU A CA 1
ATOM 1921 C C . GLU A 1 246 ? 4.574 -23.844 -25.328 1 82.94 246 GLU A C 1
ATOM 1923 O O . GLU A 1 246 ? 4.227 -24.906 -25.859 1 82.94 246 GLU A O 1
ATOM 1928 N N . GLN A 1 247 ? 5.598 -23.188 -25.766 1 84.44 247 GLN A N 1
ATOM 1929 C CA . GLN A 1 247 ? 6.422 -23.641 -26.875 1 84.44 247 GLN A CA 1
ATOM 1930 C C . GLN A 1 247 ? 7.664 -24.375 -26.375 1 84.44 247 GLN A C 1
ATOM 1932 O O . GLN A 1 247 ? 8.125 -24.141 -25.266 1 84.44 247 GLN A O 1
ATOM 1937 N N . PRO A 1 248 ? 8.133 -25.312 -27.25 1 85.75 248 PRO A N 1
ATOM 1938 C CA . PRO A 1 248 ? 9.406 -25.938 -26.875 1 85.75 248 PRO A CA 1
ATOM 1939 C C . PRO A 1 248 ? 10.539 -24.922 -26.734 1 85.75 248 PRO A C 1
ATOM 1941 O O . PRO A 1 248 ? 10.586 -23.938 -27.484 1 85.75 248 PRO A O 1
ATOM 1944 N N . PHE A 1 249 ? 11.305 -25.234 -25.766 1 89.38 249 PHE A N 1
ATOM 1945 C CA . PHE A 1 249 ? 12.43 -24.328 -25.531 1 89.38 249 PHE A CA 1
ATOM 1946 C C . PHE A 1 249 ? 13.414 -24.391 -26.688 1 89.38 249 PHE A C 1
ATOM 1948 O O . PHE A 1 249 ? 13.789 -25.469 -27.141 1 89.38 249 PHE A O 1
ATOM 1955 N N . ASP A 1 250 ? 13.734 -23.25 -27.172 1 91.19 250 ASP A N 1
ATOM 1956 C CA . ASP A 1 250 ? 14.711 -23.094 -28.25 1 91.19 250 ASP A CA 1
ATOM 1957 C C . ASP A 1 250 ? 15.625 -21.906 -28 1 91.19 250 ASP A C 1
ATOM 1959 O O . ASP A 1 250 ? 15.195 -20.75 -28.125 1 91.19 250 ASP A O 1
ATOM 1963 N N . SER A 1 251 ? 16.891 -22.234 -27.75 1 92.94 251 SER A N 1
ATOM 1964 C CA . SER A 1 251 ? 17.828 -21.172 -27.406 1 92.94 251 SER A CA 1
ATOM 1965 C C . SER A 1 251 ? 18.078 -20.25 -28.594 1 92.94 251 SER A C 1
ATOM 1967 O O . SER A 1 251 ? 18.312 -19.062 -28.422 1 92.94 251 SER A O 1
ATOM 1969 N N . ALA A 1 252 ? 18.047 -20.797 -29.766 1 93.56 252 ALA A N 1
ATOM 1970 C CA . ALA A 1 252 ? 18.297 -20.016 -30.969 1 93.56 252 ALA A CA 1
ATOM 1971 C C . ALA A 1 252 ? 17.203 -18.953 -31.156 1 93.56 252 ALA A C 1
ATOM 1973 O O . ALA A 1 252 ? 17.5 -17.828 -31.547 1 93.56 252 ALA A O 1
ATOM 1974 N N . VAL A 1 253 ? 16.016 -19.375 -30.938 1 93 253 VAL A N 1
ATOM 1975 C CA . VAL A 1 253 ? 14.906 -18.438 -31.062 1 93 253 VAL A CA 1
ATOM 1976 C C . VAL A 1 253 ? 15.023 -17.344 -30.016 1 93 253 VAL A C 1
ATOM 1978 O O . VAL A 1 253 ? 14.789 -16.156 -30.297 1 93 253 VAL A O 1
ATOM 1981 N N . MET A 1 254 ? 15.406 -17.703 -28.766 1 93.25 254 MET A N 1
ATOM 1982 C CA . MET A 1 254 ? 15.586 -16.734 -27.688 1 93.25 254 MET A CA 1
ATOM 1983 C C . MET A 1 254 ? 16.656 -15.711 -28.047 1 93.25 254 MET A C 1
ATOM 1985 O O . MET A 1 254 ? 16.484 -14.508 -27.844 1 93.25 254 MET A O 1
ATOM 1989 N N . GLU A 1 255 ? 17.734 -16.141 -28.641 1 94.25 255 GLU A N 1
ATOM 1990 C CA . GLU A 1 255 ? 18.828 -15.273 -29.062 1 94.25 255 GLU A CA 1
ATOM 1991 C C . GLU A 1 255 ? 18.344 -14.266 -30.109 1 94.25 255 GLU A C 1
ATOM 1993 O O . GLU A 1 255 ? 18.688 -13.086 -30.047 1 94.25 255 GLU A O 1
ATOM 1998 N N . ARG A 1 256 ? 17.625 -14.773 -31.031 1 92.69 256 ARG A N 1
ATOM 1999 C CA . ARG A 1 256 ? 17.141 -13.93 -32.125 1 92.69 256 ARG A CA 1
ATOM 2000 C C . ARG A 1 256 ? 16.188 -12.859 -31.609 1 92.69 256 ARG A C 1
ATOM 2002 O O . ARG A 1 256 ? 16.234 -11.711 -32.031 1 92.69 256 ARG A O 1
ATOM 2009 N N . GLU A 1 257 ? 15.359 -13.227 -30.703 1 90.88 257 GLU A N 1
ATOM 2010 C CA . GLU A 1 257 ? 14.344 -12.305 -30.203 1 90.88 257 GLU A CA 1
ATOM 2011 C C . GLU A 1 257 ? 14.953 -11.25 -29.281 1 90.88 257 GLU A C 1
ATOM 2013 O O . GLU A 1 257 ? 14.547 -10.086 -29.312 1 90.88 257 GLU A O 1
ATOM 2018 N N . LEU A 1 258 ? 15.914 -11.68 -28.453 1 92.06 258 LEU A N 1
ATOM 2019 C CA . LEU A 1 258 ? 16.453 -10.758 -27.469 1 92.06 258 LEU A CA 1
ATOM 2020 C C . LEU A 1 258 ? 17.766 -10.141 -27.953 1 92.06 258 LEU A C 1
ATOM 2022 O O . LEU A 1 258 ? 18.281 -9.211 -27.328 1 92.06 258 LEU A O 1
ATOM 2026 N N . HIS A 1 259 ? 18.266 -10.633 -29.062 1 92.69 259 HIS A N 1
ATOM 2027 C CA . HIS A 1 259 ? 19.391 -10.062 -29.797 1 92.69 259 HIS A CA 1
ATOM 2028 C C . HIS A 1 259 ? 20.688 -10.164 -29.016 1 92.69 259 HIS A C 1
ATOM 2030 O O . HIS A 1 259 ? 21.516 -9.266 -29.062 1 92.69 259 HIS A O 1
ATOM 2036 N N . TYR A 1 260 ? 20.875 -11.188 -28.219 1 92.25 260 TYR A N 1
ATOM 2037 C CA . TYR A 1 260 ? 22.094 -11.492 -27.484 1 92.25 260 TYR A CA 1
ATOM 2038 C C . TYR A 1 260 ? 22.391 -12.992 -27.516 1 92.25 260 TYR A C 1
ATOM 2040 O O . TYR A 1 260 ? 21.5 -13.797 -27.766 1 92.25 260 TYR A O 1
ATOM 2048 N N . HIS A 1 261 ? 23.656 -13.383 -27.406 1 93.25 261 HIS A N 1
ATOM 2049 C CA . HIS A 1 261 ? 24.031 -14.789 -27.344 1 93.25 261 HIS A CA 1
ATOM 2050 C C . HIS A 1 261 ? 23.438 -15.461 -26.109 1 93.25 261 HIS A C 1
ATOM 2052 O O . HIS A 1 261 ? 23.328 -14.844 -25.047 1 93.25 261 HIS A O 1
ATOM 2058 N N . PHE A 1 262 ? 23.141 -16.703 -26.297 1 93.75 262 PHE A N 1
ATOM 2059 C CA . PHE A 1 262 ? 22.422 -17.453 -25.266 1 93.75 262 PHE A CA 1
ATOM 2060 C C . PHE A 1 262 ? 23.25 -17.516 -23.969 1 93.75 262 PHE A C 1
ATOM 2062 O O . PHE A 1 262 ? 22.688 -17.438 -22.875 1 93.75 262 PHE A O 1
ATOM 2069 N N . ASP A 1 263 ? 24.5 -17.656 -24.156 1 93.44 263 ASP A N 1
ATOM 2070 C CA . ASP A 1 263 ? 25.359 -17.734 -22.969 1 93.44 263 ASP A CA 1
ATOM 2071 C C . ASP A 1 263 ? 25.266 -16.484 -22.125 1 93.44 263 ASP A C 1
ATOM 2073 O O . ASP A 1 263 ? 25.188 -16.547 -20.891 1 93.44 263 ASP A O 1
ATOM 2077 N N . TYR A 1 264 ? 25.266 -15.391 -22.828 1 92.12 264 TYR A N 1
ATOM 2078 C CA . TYR A 1 264 ? 25.156 -14.125 -22.109 1 92.12 264 TYR A CA 1
ATOM 2079 C C . TYR A 1 264 ? 23.766 -13.969 -21.5 1 92.12 264 TYR A C 1
ATOM 2081 O O . TYR A 1 264 ? 23.641 -13.555 -20.344 1 92.12 264 TYR A O 1
ATOM 2089 N N . LEU A 1 265 ? 22.766 -14.312 -22.25 1 93.12 265 LEU A N 1
ATOM 2090 C CA . LEU A 1 265 ? 21.406 -14.258 -21.75 1 93.12 265 LEU A CA 1
ATOM 2091 C C . LEU A 1 265 ? 21.234 -15.148 -20.516 1 93.12 265 LEU A C 1
ATOM 2093 O O . LEU A 1 265 ? 20.594 -14.766 -19.547 1 93.12 265 LEU A O 1
ATOM 2097 N N . SER A 1 266 ? 21.797 -16.234 -20.609 1 93.25 266 SER A N 1
ATOM 2098 C CA . SER A 1 266 ? 21.734 -17.203 -19.5 1 93.25 266 SER A CA 1
ATOM 2099 C C . SER A 1 266 ? 22.406 -16.641 -18.25 1 93.25 266 SER A C 1
ATOM 2101 O O . SER A 1 266 ? 21.875 -16.781 -17.141 1 93.25 266 SER A O 1
ATOM 2103 N N . ARG A 1 267 ? 23.516 -16 -18.469 1 90.25 267 ARG A N 1
ATOM 2104 C CA . ARG A 1 267 ? 24.219 -15.398 -17.344 1 90.25 267 ARG A CA 1
ATOM 2105 C C . ARG A 1 267 ? 23.391 -14.266 -16.719 1 90.25 267 ARG A C 1
ATOM 2107 O O . ARG A 1 267 ? 23.281 -14.172 -15.5 1 90.25 267 ARG A O 1
ATOM 2114 N N . CYS A 1 268 ? 22.875 -13.516 -17.562 1 85.25 268 CYS A N 1
ATOM 2115 C CA . CYS A 1 268 ? 22.047 -12.406 -17.109 1 85.25 268 CYS A CA 1
ATOM 2116 C C . CYS A 1 268 ? 20.828 -12.906 -16.359 1 85.25 268 CYS A C 1
ATOM 2118 O O . CYS A 1 268 ? 20.453 -12.352 -15.32 1 85.25 268 CYS A O 1
ATOM 2120 N N . LEU A 1 269 ? 20.234 -13.938 -16.859 1 85.81 269 LEU A N 1
ATOM 2121 C CA . LEU A 1 269 ? 19.062 -14.516 -16.219 1 85.81 269 LEU A CA 1
ATOM 2122 C C . LEU A 1 269 ? 19.422 -15.094 -14.852 1 85.81 269 LEU A C 1
ATOM 2124 O O . LEU A 1 269 ? 18.688 -14.898 -13.883 1 85.81 269 LEU A O 1
ATOM 2128 N N . LYS A 1 270 ? 20.484 -15.758 -14.852 1 84.25 270 LYS A N 1
ATOM 2129 C CA . LYS A 1 270 ? 20.922 -16.359 -13.602 1 84.25 270 LYS A CA 1
ATOM 2130 C C . LYS A 1 270 ? 21.203 -15.305 -12.539 1 84.25 270 LYS A C 1
ATOM 2132 O O . LYS A 1 270 ? 20.859 -15.484 -11.367 1 84.25 270 LYS A O 1
ATOM 2137 N N . ARG A 1 271 ? 21.766 -14.297 -13.023 1 73.19 271 ARG A N 1
ATOM 2138 C CA . ARG A 1 271 ? 22 -13.18 -12.109 1 73.19 271 ARG A CA 1
ATOM 2139 C C . ARG A 1 271 ? 20.688 -12.602 -11.602 1 73.19 271 ARG A C 1
ATOM 2141 O O . ARG A 1 271 ? 20.594 -12.227 -10.43 1 73.19 271 ARG A O 1
ATOM 2148 N N . HIS A 1 272 ? 19.781 -12.586 -12.469 1 71.06 272 HIS A N 1
ATOM 2149 C CA . HIS A 1 272 ? 18.5 -11.969 -12.172 1 71.06 272 HIS A CA 1
ATOM 2150 C C . HIS A 1 272 ? 17.625 -12.883 -11.32 1 71.06 272 HIS A C 1
ATOM 2152 O O . HIS A 1 272 ? 16.953 -12.43 -10.398 1 71.06 272 HIS A O 1
ATOM 2158 N N . THR A 1 273 ? 17.609 -14.164 -11.633 1 72.44 273 THR A N 1
ATOM 2159 C CA . THR A 1 273 ? 16.641 -15.078 -11.031 1 72.44 273 THR A CA 1
ATOM 2160 C C . THR A 1 273 ? 17.344 -16.078 -10.109 1 72.44 273 THR A C 1
ATOM 2162 O O . THR A 1 273 ? 16.688 -16.75 -9.312 1 72.44 273 THR A O 1
ATOM 2165 N N . GLY A 1 274 ? 18.625 -16.234 -10.289 1 73.5 274 GLY A N 1
ATOM 2166 C CA . GLY A 1 274 ? 19.359 -17.281 -9.586 1 73.5 274 GLY A CA 1
ATOM 2167 C C . GLY A 1 274 ? 19.25 -18.625 -10.266 1 73.5 274 GLY A C 1
ATOM 2168 O O . GLY A 1 274 ? 19.828 -19.609 -9.797 1 73.5 274 GLY A O 1
ATOM 2169 N N . MET A 1 275 ? 18.594 -18.688 -11.383 1 81.5 275 MET A N 1
ATOM 2170 C CA . MET A 1 275 ? 18.359 -19.953 -12.07 1 81.5 275 MET A CA 1
ATOM 2171 C C . MET A 1 275 ? 18.828 -19.891 -13.523 1 81.5 275 MET A C 1
ATOM 2173 O O . MET A 1 275 ? 18.812 -18.812 -14.133 1 81.5 275 MET A O 1
ATOM 2177 N N . SER A 1 276 ? 19.266 -21.031 -14.023 1 89.12 276 SER A N 1
ATOM 2178 C CA . SER A 1 276 ? 19.531 -21.125 -15.453 1 89.12 276 SER A CA 1
ATOM 2179 C C . SER A 1 276 ? 18.25 -21.031 -16.266 1 89.12 276 SER A C 1
ATOM 2181 O O . SER A 1 276 ? 17.141 -21.172 -15.719 1 89.12 276 SER A O 1
ATOM 2183 N N . PRO A 1 277 ? 18.344 -20.812 -17.562 1 90.12 277 PRO A N 1
ATOM 2184 C CA . PRO A 1 277 ? 17.156 -20.703 -18.391 1 90.12 277 PRO A CA 1
ATOM 2185 C C . PRO A 1 277 ? 16.25 -21.922 -18.312 1 90.12 277 PRO A C 1
ATOM 2187 O O . PRO A 1 277 ? 15.031 -21.797 -18.141 1 90.12 277 PRO A O 1
ATOM 2190 N N . LEU A 1 278 ? 16.797 -23.031 -18.328 1 89.31 278 LEU A N 1
ATOM 2191 C CA . LEU A 1 278 ? 15.992 -24.25 -18.281 1 89.31 278 LEU A CA 1
ATOM 2192 C C . LEU A 1 278 ? 15.375 -24.438 -16.891 1 89.31 278 LEU A C 1
ATOM 2194 O O . LEU A 1 278 ? 14.203 -24.797 -16.781 1 89.31 278 LEU A O 1
ATOM 2198 N N . SER A 1 279 ? 16.188 -24.219 -15.883 1 88.25 279 SER A N 1
ATOM 2199 C CA . SER A 1 279 ? 15.672 -24.328 -14.523 1 88.25 279 SER A CA 1
ATOM 2200 C C . SER A 1 279 ? 14.531 -23.344 -14.289 1 88.25 279 SER A C 1
ATOM 2202 O O . SER A 1 279 ? 13.516 -23.703 -13.688 1 88.25 279 SER A O 1
ATOM 2204 N N . TYR A 1 280 ? 14.727 -22.156 -14.781 1 86.62 280 TYR A N 1
ATOM 2205 C CA . TYR A 1 280 ? 13.695 -21.141 -14.633 1 86.62 280 TYR A CA 1
ATOM 2206 C C . TYR A 1 280 ? 12.43 -21.516 -15.383 1 86.62 280 TYR A C 1
ATOM 2208 O O . TYR A 1 280 ? 11.32 -21.359 -14.875 1 86.62 280 TYR A O 1
ATOM 2216 N N . ARG A 1 281 ? 12.609 -21.984 -16.562 1 89 281 ARG A N 1
ATOM 2217 C CA . ARG A 1 281 ? 11.477 -22.453 -17.359 1 89 281 ARG A CA 1
ATOM 2218 C C . ARG A 1 281 ? 10.711 -23.547 -16.609 1 89 281 ARG A C 1
ATOM 2220 O O . ARG A 1 281 ? 9.484 -23.516 -16.547 1 89 281 ARG A O 1
ATOM 2227 N N . HIS A 1 282 ? 11.406 -24.453 -16.078 1 88.69 282 HIS A N 1
ATOM 2228 C CA . HIS A 1 282 ? 10.781 -25.547 -15.336 1 88.69 282 HIS A CA 1
ATOM 2229 C C . HIS A 1 282 ? 10.016 -25.016 -14.125 1 88.69 282 HIS A C 1
ATOM 2231 O O . HIS A 1 282 ? 8.914 -25.484 -13.828 1 88.69 282 HIS A O 1
ATOM 2237 N N . HIS A 1 283 ? 10.656 -24.109 -13.555 1 83.25 283 HIS A N 1
ATOM 2238 C CA . HIS A 1 283 ? 9.984 -23.469 -12.43 1 83.25 283 HIS A CA 1
ATOM 2239 C C . HIS A 1 283 ? 8.648 -22.875 -12.844 1 83.25 283 HIS A C 1
ATOM 2241 O O . HIS A 1 283 ? 7.633 -23.094 -12.18 1 83.25 283 HIS A O 1
ATOM 2247 N N . LEU A 1 284 ? 8.672 -22.125 -13.906 1 83.12 284 LEU A N 1
ATOM 2248 C CA . LEU A 1 284 ? 7.457 -21.5 -14.414 1 83.12 284 LEU A CA 1
ATOM 2249 C C . LEU A 1 284 ? 6.414 -22.547 -14.781 1 83.12 284 LEU A C 1
ATOM 2251 O O . LEU A 1 284 ? 5.227 -22.375 -14.492 1 83.12 284 LEU A O 1
ATOM 2255 N N . GLN A 1 285 ? 6.859 -23.562 -15.359 1 88.31 285 GLN A N 1
ATOM 2256 C CA . GLN A 1 285 ? 5.973 -24.641 -15.789 1 88.31 285 GLN A CA 1
ATOM 2257 C C . GLN A 1 285 ? 5.301 -25.297 -14.586 1 88.31 285 GLN A C 1
ATOM 2259 O O . GLN A 1 285 ? 4.094 -25.547 -14.602 1 88.31 285 GLN A O 1
ATOM 2264 N N . ILE A 1 286 ? 6.07 -25.547 -13.633 1 87.06 286 ILE A N 1
ATOM 2265 C CA . ILE A 1 286 ? 5.555 -26.219 -12.445 1 87.06 286 ILE A CA 1
ATOM 2266 C C . ILE A 1 286 ? 4.582 -25.312 -11.711 1 87.06 286 ILE A C 1
ATOM 2268 O O . ILE A 1 286 ? 3.523 -25.75 -11.258 1 87.06 286 ILE A O 1
ATOM 2272 N N . GLU A 1 287 ? 4.922 -24.094 -11.648 1 81.69 287 GLU A N 1
ATOM 2273 C CA . GLU A 1 287 ? 4.023 -23.156 -10.992 1 81.69 287 GLU A CA 1
ATOM 2274 C C . GLU A 1 287 ? 2.691 -23.047 -11.734 1 81.69 287 GLU A C 1
ATOM 2276 O O . GLU A 1 287 ? 1.632 -23 -11.102 1 81.69 287 GLU A O 1
ATOM 2281 N N . ARG A 1 288 ? 2.775 -23.016 -12.953 1 82.38 288 ARG A N 1
ATOM 2282 C CA . ARG A 1 288 ? 1.556 -23 -13.758 1 82.38 288 ARG A CA 1
ATOM 2283 C C . ARG A 1 288 ? 0.753 -24.281 -13.555 1 82.38 288 ARG A C 1
ATOM 2285 O O . ARG A 1 288 ? -0.474 -24.25 -13.438 1 82.38 288 ARG A O 1
ATOM 2292 N N . ALA A 1 289 ? 1.435 -25.328 -13.508 1 87.94 289 ALA A N 1
ATOM 2293 C CA . ALA A 1 289 ? 0.767 -26.609 -13.297 1 87.94 289 ALA A CA 1
ATOM 2294 C C . ALA A 1 289 ? 0.055 -26.641 -11.945 1 87.94 289 ALA A C 1
ATOM 2296 O O . ALA A 1 289 ? -1.091 -27.094 -11.852 1 87.94 289 ALA A O 1
ATOM 2297 N N . LYS A 1 290 ? 0.765 -26.219 -10.992 1 82.31 290 LYS A N 1
ATOM 2298 C CA . LYS A 1 290 ? 0.158 -26.156 -9.672 1 82.31 290 LYS A CA 1
ATOM 2299 C C . LYS A 1 290 ? -1.15 -25.359 -9.711 1 82.31 290 LYS A C 1
ATOM 2301 O O . LYS A 1 290 ? -2.16 -25.812 -9.156 1 82.31 290 LYS A O 1
ATOM 2306 N N . ARG A 1 291 ? -1.131 -24.328 -10.391 1 77.06 291 ARG A N 1
ATOM 2307 C CA . ARG A 1 291 ? -2.307 -23.469 -10.484 1 77.06 291 ARG A CA 1
ATOM 2308 C C . ARG A 1 291 ? -3.439 -24.172 -11.219 1 77.06 291 ARG A C 1
ATOM 2310 O O . ARG A 1 291 ? -4.586 -24.156 -10.766 1 77.06 291 ARG A O 1
ATOM 2317 N N . LEU A 1 292 ? -3.076 -24.766 -12.266 1 81.62 292 LEU A N 1
ATOM 2318 C CA . LEU A 1 292 ? -4.086 -25.422 -13.086 1 81.62 292 LEU A CA 1
ATOM 2319 C C . LEU A 1 292 ? -4.676 -26.625 -12.359 1 81.62 292 LEU A C 1
ATOM 2321 O O . LEU A 1 292 ? -5.871 -26.906 -12.484 1 81.62 292 LEU A O 1
ATOM 2325 N N . LEU A 1 293 ? -3.834 -27.266 -11.648 1 84.06 293 LEU A N 1
ATOM 2326 C CA . LEU A 1 293 ? -4.289 -28.422 -10.898 1 84.06 293 LEU A CA 1
ATOM 2327 C C . LEU A 1 293 ? -5.328 -28.031 -9.859 1 84.06 293 LEU A C 1
ATOM 2329 O O . LEU A 1 293 ? -6.266 -28.781 -9.586 1 84.06 293 LEU A O 1
ATOM 2333 N N . LEU A 1 294 ? -5.172 -26.875 -9.375 1 76.56 294 LEU A N 1
ATOM 2334 C CA . LEU A 1 294 ? -6.031 -26.438 -8.289 1 76.56 294 LEU A CA 1
ATOM 2335 C C . LEU A 1 294 ? -7.25 -25.688 -8.82 1 76.56 294 LEU A C 1
ATOM 2337 O O . LEU A 1 294 ? -8.281 -25.609 -8.148 1 76.56 294 LEU A O 1
ATOM 2341 N N . GLN A 1 295 ? -7.082 -25.188 -10.008 1 72.44 295 GLN A N 1
ATOM 2342 C CA . GLN A 1 295 ? -8.078 -24.234 -10.461 1 72.44 295 GLN A CA 1
ATOM 2343 C C . GLN A 1 295 ? -8.898 -24.797 -11.625 1 72.44 295 GLN A C 1
ATOM 2345 O O . GLN A 1 295 ? -9.797 -24.125 -12.133 1 72.44 295 GLN A O 1
ATOM 2350 N N . SER A 1 296 ? -8.586 -25.969 -12.055 1 73.06 296 SER A N 1
ATOM 2351 C CA . SER A 1 296 ? -9.297 -26.531 -13.203 1 73.06 296 SER A CA 1
ATOM 2352 C C . SER A 1 296 ? -9.57 -28.016 -13.016 1 73.06 296 SER A C 1
ATOM 2354 O O . SER A 1 296 ? -8.922 -28.672 -12.203 1 73.06 296 SER A O 1
ATOM 2356 N N . GLY A 1 297 ? -10.578 -28.484 -13.672 1 75.56 297 GLY A N 1
ATOM 2357 C CA . GLY A 1 297 ? -10.859 -29.906 -13.719 1 75.56 297 GLY A CA 1
ATOM 2358 C C . GLY A 1 297 ? -10.203 -30.609 -14.898 1 75.56 297 GLY A C 1
ATOM 2359 O O . GLY A 1 297 ? -10.609 -31.703 -15.281 1 75.56 297 GLY A O 1
ATOM 2360 N N . ASP A 1 298 ? -9.242 -30 -15.469 1 81.88 298 ASP A N 1
ATOM 2361 C CA . ASP A 1 298 ? -8.57 -30.578 -16.625 1 81.88 298 ASP A CA 1
ATOM 2362 C C . ASP A 1 298 ? -7.832 -31.859 -16.25 1 81.88 298 ASP A C 1
ATOM 2364 O O . ASP A 1 298 ? -7.434 -32.031 -15.102 1 81.88 298 ASP A O 1
ATOM 2368 N N . THR A 1 299 ? -7.742 -32.688 -17.219 1 87.44 299 THR A N 1
ATOM 2369 C CA . THR A 1 299 ? -6.969 -33.906 -17 1 87.44 299 THR A CA 1
ATOM 2370 C C . THR A 1 299 ? -5.488 -33.562 -16.812 1 87.44 299 THR A C 1
ATOM 2372 O O . THR A 1 299 ? -5.023 -32.5 -17.234 1 87.44 299 THR A O 1
ATOM 2375 N N . LEU A 1 300 ? -4.789 -34.469 -16.234 1 89.25 300 LEU A N 1
ATOM 2376 C CA . LEU A 1 300 ? -3.361 -34.281 -16.016 1 89.25 300 LEU A CA 1
ATOM 2377 C C . LEU A 1 300 ? -2.615 -34.094 -17.328 1 89.25 300 LEU A C 1
ATOM 2379 O O . LEU A 1 300 ? -1.678 -33.312 -17.422 1 89.25 300 LEU A O 1
ATOM 2383 N N . GLY A 1 301 ? -3.068 -34.875 -18.344 1 89.56 301 GLY A N 1
ATOM 2384 C CA . GLY A 1 301 ? -2.463 -34.75 -19.656 1 89.56 301 GLY A CA 1
ATOM 2385 C C . GLY A 1 301 ? -2.646 -33.375 -20.266 1 89.56 301 GLY A C 1
ATOM 2386 O O . GLY A 1 301 ? -1.692 -32.781 -20.766 1 89.56 301 GLY A O 1
ATOM 2387 N N . ARG A 1 302 ? -3.814 -32.906 -20.156 1 89.12 302 ARG A N 1
ATOM 2388 C CA . ARG A 1 302 ? -4.125 -31.578 -20.703 1 89.12 302 ARG A CA 1
ATOM 2389 C C . ARG A 1 302 ? -3.359 -30.484 -19.953 1 89.12 302 ARG A C 1
ATOM 2391 O O . ARG A 1 302 ? -2.867 -29.531 -20.578 1 89.12 302 ARG A O 1
ATOM 2398 N N . ILE A 1 303 ? -3.256 -30.609 -18.672 1 90.56 303 ILE A N 1
ATOM 2399 C CA . ILE A 1 303 ? -2.516 -29.656 -17.859 1 90.56 303 ILE A CA 1
ATOM 2400 C C . ILE A 1 303 ? -1.043 -29.656 -18.266 1 90.56 303 ILE A C 1
ATOM 2402 O O . ILE A 1 303 ? -0.428 -28.609 -18.406 1 90.56 303 ILE A O 1
ATOM 2406 N N . GLY A 1 304 ? -0.529 -30.844 -18.453 1 91.06 304 GLY A N 1
ATOM 2407 C CA . GLY A 1 304 ? 0.844 -30.938 -18.922 1 91.06 304 GLY A CA 1
ATOM 2408 C C . GLY A 1 304 ? 1.075 -30.203 -20.234 1 91.06 304 GLY A C 1
ATOM 2409 O O . GLY A 1 304 ? 2.051 -29.469 -20.375 1 91.06 304 GLY A O 1
ATOM 2410 N N . GLU A 1 305 ? 0.144 -30.375 -21.125 1 88.25 305 GLU A N 1
ATOM 2411 C CA . GLU A 1 305 ? 0.222 -29.734 -22.438 1 88.25 305 GLU A CA 1
ATOM 2412 C C . GLU A 1 305 ? 0.173 -28.219 -22.297 1 88.25 305 GLU A C 1
ATOM 2414 O O . GLU A 1 305 ? 0.93 -27.5 -22.953 1 88.25 305 GLU A O 1
ATOM 2419 N N . GLN A 1 306 ? -0.642 -27.766 -21.438 1 86.62 306 GLN A N 1
ATOM 2420 C CA . GLN A 1 306 ? -0.817 -26.328 -21.219 1 86.62 306 GLN A CA 1
ATOM 2421 C C . GLN A 1 306 ? 0.423 -25.719 -20.578 1 86.62 306 GLN A C 1
ATOM 2423 O O . GLN A 1 306 ? 0.638 -24.5 -20.672 1 86.62 306 GLN A O 1
ATOM 2428 N N . CYS A 1 307 ? 1.096 -26.547 -19.953 1 90.19 307 CYS A N 1
ATOM 2429 C CA . CYS A 1 307 ? 2.316 -26.094 -19.297 1 90.19 307 CYS A CA 1
ATOM 2430 C C . CYS A 1 307 ? 3.525 -26.281 -20.203 1 90.19 307 CYS A C 1
ATOM 2432 O O . CYS A 1 307 ? 4.656 -26 -19.812 1 90.19 307 CYS A O 1
ATOM 2434 N N . GLY A 1 308 ? 3.305 -26.828 -21.391 1 89.44 308 GLY A N 1
ATOM 2435 C CA . GLY A 1 308 ? 4.363 -26.938 -22.391 1 89.44 308 GLY A CA 1
ATOM 2436 C C . GLY A 1 308 ? 5.094 -28.266 -22.344 1 89.44 308 GLY A C 1
ATOM 2437 O O . GLY A 1 308 ? 6.145 -28.422 -22.969 1 89.44 308 GLY A O 1
ATOM 2438 N N . PHE A 1 309 ? 4.57 -29.188 -21.641 1 90.25 309 PHE A N 1
ATOM 2439 C CA . PHE A 1 309 ? 5.188 -30.5 -21.594 1 90.25 309 PHE A CA 1
ATOM 2440 C C . PHE A 1 309 ? 4.676 -31.375 -22.734 1 90.25 309 PHE A C 1
ATOM 2442 O O . PHE A 1 309 ? 3.475 -31.391 -23.016 1 90.25 309 PHE A O 1
ATOM 2449 N N . GLN A 1 310 ? 5.594 -31.938 -23.453 1 83.12 310 GLN A N 1
ATOM 2450 C CA . GLN A 1 310 ? 5.207 -32.812 -24.547 1 83.12 310 GLN A CA 1
ATOM 2451 C C . GLN A 1 310 ? 5.035 -34.25 -24.047 1 83.12 310 GLN A C 1
ATOM 2453 O O . GLN A 1 310 ? 4.391 -35.062 -24.703 1 83.12 310 GLN A O 1
ATOM 2458 N N . ASP A 1 311 ? 5.598 -34.531 -22.953 1 87.44 311 ASP A N 1
ATOM 2459 C CA . ASP A 1 311 ? 5.594 -35.875 -22.359 1 87.44 311 ASP A CA 1
ATOM 2460 C C . ASP A 1 311 ? 4.996 -35.844 -20.953 1 87.44 311 ASP A C 1
ATOM 2462 O O . ASP A 1 311 ? 5.566 -35.25 -20.047 1 87.44 311 ASP A O 1
ATOM 2466 N N . ALA A 1 312 ? 3.881 -36.562 -20.797 1 88 312 ALA A N 1
ATOM 2467 C CA . ALA A 1 312 ? 3.17 -36.594 -19.531 1 88 312 ALA A CA 1
ATOM 2468 C C . ALA A 1 312 ? 4.027 -37.219 -18.438 1 88 312 ALA A C 1
ATOM 2470 O O . ALA A 1 312 ? 3.963 -36.812 -17.266 1 88 312 ALA A O 1
ATOM 2471 N N . THR A 1 313 ? 4.766 -38.219 -18.875 1 90.44 313 THR A N 1
ATOM 2472 C CA . THR A 1 313 ? 5.633 -38.906 -17.922 1 90.44 313 THR A CA 1
ATOM 2473 C C . THR A 1 313 ? 6.707 -37.938 -17.391 1 90.44 313 THR A C 1
ATOM 2475 O O . THR A 1 313 ? 6.996 -37.906 -16.203 1 90.44 313 THR A O 1
ATOM 2478 N N . TYR A 1 314 ? 7.234 -37.219 -18.344 1 91.31 314 TYR A N 1
ATOM 2479 C CA . TYR A 1 314 ? 8.242 -36.25 -17.953 1 91.31 314 TYR A CA 1
ATOM 2480 C C . TYR A 1 314 ? 7.641 -35.188 -17.047 1 91.31 314 TYR A C 1
ATOM 2482 O O . TYR A 1 314 ? 8.242 -34.781 -16.047 1 91.31 314 TYR A O 1
ATOM 2490 N N . PHE A 1 315 ? 6.465 -34.75 -17.375 1 93.5 315 PHE A N 1
ATOM 2491 C CA . PHE A 1 315 ? 5.738 -33.781 -16.562 1 93.5 315 PHE A CA 1
ATOM 2492 C C . PHE A 1 315 ? 5.566 -34.281 -15.141 1 93.5 315 PHE A C 1
ATOM 2494 O O . PHE A 1 315 ? 5.91 -33.594 -14.18 1 93.5 315 PHE A O 1
ATOM 2501 N N . ALA A 1 316 ? 5.121 -35.375 -15.016 1 93.06 316 ALA A N 1
ATOM 2502 C CA . ALA A 1 316 ? 4.844 -35.938 -13.703 1 93.06 316 ALA A CA 1
ATOM 2503 C C . ALA A 1 316 ? 6.121 -36.062 -12.875 1 93.06 316 ALA A C 1
ATOM 2505 O O . ALA A 1 316 ? 6.121 -35.781 -11.68 1 93.06 316 ALA A O 1
ATOM 2506 N N . ARG A 1 317 ? 7.16 -36.5 -13.523 1 93 317 ARG A N 1
ATOM 2507 C CA . ARG A 1 317 ? 8.438 -36.688 -12.844 1 93 317 ARG A CA 1
ATOM 2508 C C . ARG A 1 317 ? 8.984 -35.344 -12.359 1 93 317 ARG A C 1
ATOM 2510 O O . ARG A 1 317 ? 9.438 -35.219 -11.219 1 93 317 ARG A O 1
ATOM 2517 N N . LEU A 1 318 ? 8.938 -34.375 -13.211 1 92.62 318 LEU A N 1
ATOM 2518 C CA . LEU A 1 318 ? 9.453 -33.062 -12.859 1 92.62 318 LEU A CA 1
ATOM 2519 C C . LEU A 1 318 ? 8.617 -32.438 -11.742 1 92.62 318 LEU A C 1
ATOM 2521 O O . LEU A 1 318 ? 9.164 -31.812 -10.828 1 92.62 318 LEU A O 1
ATOM 2525 N N . PHE A 1 319 ? 7.297 -32.531 -11.812 1 93.5 319 PHE A N 1
ATOM 2526 C CA . PHE A 1 319 ? 6.398 -32 -10.797 1 93.5 319 PHE A CA 1
ATOM 2527 C C . PHE A 1 319 ? 6.699 -32.594 -9.438 1 93.5 319 PHE A C 1
ATOM 2529 O O . PHE A 1 319 ? 6.809 -31.891 -8.438 1 93.5 319 PHE A O 1
ATOM 2536 N N . LYS A 1 320 ? 6.941 -33.875 -9.453 1 93 320 LYS A N 1
ATOM 2537 C CA . LYS A 1 320 ? 7.23 -34.562 -8.211 1 93 320 LYS A CA 1
ATOM 2538 C C . LYS A 1 320 ? 8.578 -34.156 -7.637 1 93 320 LYS A C 1
ATOM 2540 O O . LYS A 1 320 ? 8.711 -33.969 -6.422 1 93 320 LYS A O 1
ATOM 2545 N N . ARG A 1 321 ? 9.508 -34.062 -8.477 1 91.31 321 ARG A N 1
ATOM 2546 C CA . ARG A 1 321 ? 10.828 -33.625 -8.047 1 91.31 321 ARG A CA 1
ATOM 2547 C C . ARG A 1 321 ? 10.75 -32.25 -7.391 1 91.31 321 ARG A C 1
ATOM 2549 O O . ARG A 1 321 ? 11.445 -31.984 -6.406 1 91.31 321 ARG A O 1
ATOM 2556 N N . SER A 1 322 ? 9.859 -31.453 -7.926 1 86.81 322 SER A N 1
ATOM 2557 C CA . SER A 1 322 ? 9.781 -30.062 -7.48 1 86.81 322 SER A CA 1
ATOM 2558 C C . SER A 1 322 ? 8.906 -29.938 -6.238 1 86.81 322 SER A C 1
ATOM 2560 O O . SER A 1 322 ? 9.164 -29.078 -5.383 1 86.81 322 SER A O 1
ATOM 2562 N N . THR A 1 323 ? 7.801 -30.719 -6.066 1 84.44 323 THR A N 1
ATOM 2563 C CA . THR A 1 323 ? 6.812 -30.5 -5.02 1 84.44 323 THR A CA 1
ATOM 2564 C C . THR A 1 323 ? 6.789 -31.656 -4.031 1 84.44 323 THR A C 1
ATOM 2566 O O . THR A 1 323 ? 6.156 -31.562 -2.977 1 84.44 323 THR A O 1
ATOM 2569 N N . SER A 1 324 ? 7.41 -32.719 -4.371 1 89.88 324 SER A N 1
ATOM 2570 C CA . SER A 1 324 ? 7.441 -33.969 -3.602 1 89.88 324 SER A CA 1
ATOM 2571 C C . SER A 1 324 ? 6.109 -34.688 -3.691 1 89.88 324 SER A C 1
ATOM 2573 O O . SER A 1 324 ? 5.902 -35.719 -3.004 1 89.88 324 SER A O 1
ATOM 2575 N N . LEU A 1 325 ? 5.184 -34.281 -4.527 1 90.56 325 LEU A N 1
ATOM 2576 C CA . LEU A 1 325 ? 3.898 -34.906 -4.797 1 90.56 325 LEU A CA 1
ATOM 2577 C C . LEU A 1 325 ? 3.693 -35.094 -6.297 1 90.56 325 LEU A C 1
ATOM 2579 O O . LEU A 1 325 ? 4.176 -34.312 -7.102 1 90.56 325 LEU A O 1
ATOM 2583 N N . THR A 1 326 ? 3.018 -36.156 -6.637 1 93.12 326 THR A N 1
ATOM 2584 C CA . THR A 1 326 ? 2.578 -36.281 -8.023 1 93.12 326 THR A CA 1
ATOM 2585 C C . THR A 1 326 ? 1.504 -35.219 -8.328 1 93.12 326 THR A C 1
ATOM 2587 O O . THR A 1 326 ? 0.864 -34.688 -7.418 1 93.12 326 THR A O 1
ATOM 2590 N N . PRO A 1 327 ? 1.367 -34.906 -9.602 1 91.81 327 PRO A N 1
ATOM 2591 C CA . PRO A 1 327 ? 0.296 -33.969 -9.93 1 91.81 327 PRO A CA 1
ATOM 2592 C C . PRO A 1 327 ? -1.062 -34.375 -9.383 1 91.81 327 PRO A C 1
ATOM 2594 O O . PRO A 1 327 ? -1.812 -33.562 -8.859 1 91.81 327 PRO A O 1
ATOM 2597 N N . GLY A 1 328 ? -1.382 -35.594 -9.461 1 89.81 328 GLY A N 1
ATOM 2598 C CA . GLY A 1 328 ? -2.633 -36.094 -8.93 1 89.81 328 GLY A CA 1
ATOM 2599 C C . GLY A 1 328 ? -2.75 -35.938 -7.422 1 89.81 328 GLY A C 1
ATOM 2600 O O . GLY A 1 328 ? -3.793 -35.531 -6.914 1 89.81 328 GLY A O 1
ATOM 2601 N N . GLU A 1 329 ? -1.71 -36.312 -6.699 1 90.12 329 GLU A N 1
ATOM 2602 C CA . GLU A 1 329 ? -1.677 -36.156 -5.246 1 90.12 329 GLU A CA 1
ATOM 2603 C C . GLU A 1 329 ? -1.825 -34.719 -4.848 1 90.12 329 GLU A C 1
ATOM 2605 O O . GLU A 1 329 ? -2.52 -34.375 -3.879 1 90.12 329 GLU A O 1
ATOM 2610 N N . TYR A 1 330 ? -1.148 -33.875 -5.637 1 87.88 330 TYR A N 1
ATOM 2611 C CA . TYR A 1 330 ? -1.202 -32.438 -5.363 1 87.88 330 TYR A CA 1
ATOM 2612 C C . TYR A 1 330 ? -2.627 -31.922 -5.492 1 87.88 330 TYR A C 1
ATOM 2614 O O . TYR A 1 330 ? -3.104 -31.188 -4.625 1 87.88 330 TYR A O 1
ATOM 2622 N N . ARG A 1 331 ? -3.246 -32.25 -6.543 1 86.06 331 ARG A N 1
ATOM 2623 C CA . ARG A 1 331 ? -4.629 -31.844 -6.773 1 86.06 331 ARG A CA 1
ATOM 2624 C C . ARG A 1 331 ? -5.535 -32.344 -5.648 1 86.06 331 ARG A C 1
ATOM 2626 O O . ARG A 1 331 ? -6.355 -31.578 -5.129 1 86.06 331 ARG A O 1
ATOM 2633 N N . ARG A 1 332 ? -5.391 -33.594 -5.285 1 83.31 332 ARG A N 1
ATOM 2634 C CA . ARG A 1 332 ? -6.23 -34.188 -4.25 1 83.31 332 ARG A CA 1
ATOM 2635 C C . ARG A 1 332 ? -6.027 -33.5 -2.914 1 83.31 332 ARG A C 1
ATOM 2637 O O . ARG A 1 332 ? -6.988 -33.281 -2.166 1 83.31 332 ARG A O 1
ATOM 2644 N N . ARG A 1 333 ? -4.848 -33.156 -2.717 1 78.19 333 ARG A N 1
ATOM 2645 C CA . ARG A 1 333 ? -4.492 -32.594 -1.417 1 78.19 333 ARG A CA 1
ATOM 2646 C C . ARG A 1 333 ? -4.898 -31.125 -1.324 1 78.19 333 ARG A C 1
ATOM 2648 O O . ARG A 1 333 ? -5.34 -30.672 -0.269 1 78.19 333 ARG A O 1
ATOM 2655 N N . TYR A 1 334 ? -4.828 -30.422 -2.428 1 76.88 334 TYR A N 1
ATOM 2656 C CA . TYR A 1 334 ? -4.879 -28.969 -2.277 1 76.88 334 TYR A CA 1
ATOM 2657 C C . TYR A 1 334 ? -6.062 -28.375 -3.037 1 76.88 334 TYR A C 1
ATOM 2659 O O . TYR A 1 334 ? -6.418 -27.219 -2.844 1 76.88 334 TYR A O 1
ATOM 2667 N N . SER A 1 335 ? -6.648 -29.188 -3.934 1 77.44 335 SER A N 1
ATOM 2668 C CA . SER A 1 335 ? -7.77 -28.641 -4.703 1 77.44 335 SER A CA 1
ATOM 2669 C C . SER A 1 335 ? -8.977 -28.391 -3.807 1 77.44 335 SER A C 1
ATOM 2671 O O . SER A 1 335 ? -9.273 -29.172 -2.912 1 77.44 335 SER A O 1
ATOM 2673 N N . VAL A 1 336 ? -9.469 -27.25 -3.945 1 68.19 336 VAL A N 1
ATOM 2674 C CA . VAL A 1 336 ? -10.672 -26.922 -3.189 1 68.19 336 VAL A CA 1
ATOM 2675 C C . VAL A 1 336 ? -11.906 -27.203 -4.039 1 68.19 336 VAL A C 1
ATOM 2677 O O . VAL A 1 336 ? -13.039 -26.984 -3.594 1 68.19 336 VAL A O 1
ATOM 2680 N N . PHE A 1 337 ? -11.672 -27.766 -5.262 1 68 337 PHE A N 1
ATOM 2681 C CA . PHE A 1 337 ? -12.75 -28.141 -6.16 1 68 337 PHE A CA 1
ATOM 2682 C C . PHE A 1 337 ? -13.156 -29.594 -5.938 1 68 337 PHE A C 1
ATOM 2684 O O . PHE A 1 337 ? -12.297 -30.484 -5.906 1 68 337 PHE A O 1
ATOM 2691 N N . ARG A 1 338 ? -14.305 -29.781 -5.441 1 65.19 338 ARG A N 1
ATOM 2692 C CA . ARG A 1 338 ? -14.758 -31.156 -5.289 1 65.19 338 ARG A CA 1
ATOM 2693 C C . ARG A 1 338 ? -15.859 -31.484 -6.289 1 65.19 338 ARG A C 1
ATOM 2695 O O . ARG A 1 338 ? -16.797 -30.703 -6.473 1 65.19 338 ARG A O 1
ATOM 2702 N N . THR A 1 339 ? -15.461 -32.25 -7.281 1 60.12 339 THR A N 1
ATOM 2703 C CA . THR A 1 339 ? -16.5 -32.75 -8.172 1 60.12 339 THR A CA 1
ATOM 2704 C C . THR A 1 339 ? -17.328 -33.844 -7.48 1 60.12 339 THR A C 1
ATOM 2706 O O . THR A 1 339 ? -16.797 -34.625 -6.695 1 60.12 339 THR A O 1
ATOM 2709 N N . MET B 1 1 ? 21.766 3.998 -42.406 1 20.17 1 MET B N 1
ATOM 2710 C CA . MET B 1 1 ? 20.484 3.322 -42.625 1 20.17 1 MET B CA 1
ATOM 2711 C C . MET B 1 1 ? 19.906 2.836 -41.281 1 20.17 1 MET B C 1
ATOM 2713 O O . MET B 1 1 ? 20.141 1.699 -40.875 1 20.17 1 MET B O 1
ATOM 2717 N N . ASN B 1 2 ? 19.906 3.508 -40.219 1 19.78 2 ASN B N 1
ATOM 2718 C CA . ASN B 1 2 ? 19.969 3.402 -38.75 1 19.78 2 ASN B CA 1
ATOM 2719 C C . ASN B 1 2 ? 18.594 3.133 -38.156 1 19.78 2 ASN B C 1
ATOM 2721 O O . ASN B 1 2 ? 18.266 3.676 -37.094 1 19.78 2 ASN B O 1
ATOM 2725 N N . ARG B 1 3 ? 17.547 2.689 -39.125 1 19.61 3 ARG B N 1
ATOM 2726 C CA . ARG B 1 3 ? 16.156 2.949 -38.75 1 19.61 3 ARG B CA 1
ATOM 2727 C C . ARG B 1 3 ? 15.828 2.322 -37.406 1 19.61 3 ARG B C 1
ATOM 2729 O O . ARG B 1 3 ? 16.578 1.47 -36.906 1 19.61 3 ARG B O 1
ATOM 2736 N N . THR B 1 4 ? 14.453 2.193 -37.188 1 20.3 4 THR B N 1
ATOM 2737 C CA . THR B 1 4 ? 13.305 2.285 -36.281 1 20.3 4 THR B CA 1
ATOM 2738 C C . THR B 1 4 ? 13.078 0.962 -35.562 1 20.3 4 THR B C 1
ATOM 2740 O O . THR B 1 4 ? 12.625 -0.012 -36.156 1 20.3 4 THR B O 1
ATOM 2743 N N . ILE B 1 5 ? 13.977 0.439 -34.906 1 24.55 5 ILE B N 1
ATOM 2744 C CA . ILE B 1 5 ? 13.641 -0.8 -34.219 1 24.55 5 ILE B CA 1
ATOM 2745 C C . ILE B 1 5 ? 12.43 -0.579 -33.312 1 24.55 5 ILE B C 1
ATOM 2747 O O . ILE B 1 5 ? 12.531 0.057 -32.25 1 24.55 5 ILE B O 1
ATOM 2751 N N . SER B 1 6 ? 11.297 -0.105 -33.938 1 21.56 6 SER B N 1
ATOM 2752 C CA . SER B 1 6 ? 10.031 0.276 -33.312 1 21.56 6 SER B CA 1
ATOM 2753 C C . SER B 1 6 ? 9.555 -0.792 -32.344 1 21.56 6 SER B C 1
ATOM 2755 O O . SER B 1 6 ? 9.984 -1.946 -32.406 1 21.56 6 SER B O 1
ATOM 2757 N N . THR B 1 7 ? 8.508 -0.423 -31.406 1 23.62 7 THR B N 1
ATOM 2758 C CA . THR B 1 7 ? 7.773 -0.513 -30.141 1 23.62 7 THR B CA 1
ATOM 2759 C C . THR B 1 7 ? 6.832 -1.713 -30.141 1 23.62 7 THR B C 1
ATOM 2761 O O . THR B 1 7 ? 5.617 -1.557 -29.984 1 23.62 7 THR B O 1
ATOM 2764 N N . THR B 1 8 ? 7.008 -2.691 -31.031 1 22.81 8 THR B N 1
ATOM 2765 C CA . THR B 1 8 ? 5.895 -3.594 -31.312 1 22.81 8 THR B CA 1
ATOM 2766 C C . THR B 1 8 ? 5.68 -4.559 -30.156 1 22.81 8 THR B C 1
ATOM 2768 O O . THR B 1 8 ? 5.133 -5.648 -30.344 1 22.81 8 THR B O 1
ATOM 2771 N N . VAL B 1 9 ? 6.484 -4.426 -29.188 1 23.39 9 VAL B N 1
ATOM 2772 C CA . VAL B 1 9 ? 6.391 -5.527 -28.234 1 23.39 9 VAL B CA 1
ATOM 2773 C C . VAL B 1 9 ? 5.004 -5.543 -27.594 1 23.39 9 VAL B C 1
ATOM 2775 O O . VAL B 1 9 ? 4.734 -6.344 -26.703 1 23.39 9 VAL B O 1
ATOM 2778 N N . SER B 1 10 ? 4.148 -4.453 -27.875 1 23.91 10 SER B N 1
ATOM 2779 C CA . SER B 1 10 ? 2.977 -4.25 -27.031 1 23.91 10 SER B CA 1
ATOM 2780 C C . SER B 1 10 ? 1.92 -5.32 -27.281 1 23.91 10 SER B C 1
ATOM 2782 O O . SER B 1 10 ? 0.957 -5.445 -26.531 1 23.91 10 SER B O 1
ATOM 2784 N N . TYR B 1 11 ? 1.807 -5.914 -28.562 1 23.14 11 TYR B N 1
ATOM 2785 C CA . TYR B 1 11 ? 0.496 -6.277 -29.078 1 23.14 11 TYR B CA 1
ATOM 2786 C C . TYR B 1 11 ? 0.083 -7.668 -28.609 1 23.14 11 TYR B C 1
ATOM 2788 O O . TYR B 1 11 ? -1.108 -7.973 -28.516 1 23.14 11 TYR B O 1
ATOM 2796 N N . LEU B 1 12 ? 1.029 -8.57 -28.5 1 25.08 12 LEU B N 1
ATOM 2797 C CA . LEU B 1 12 ? 0.513 -9.914 -28.703 1 25.08 12 LEU B CA 1
ATOM 2798 C C . LEU B 1 12 ? -0.118 -10.461 -27.438 1 25.08 12 LEU B C 1
ATOM 2800 O O . LEU B 1 12 ? -0.864 -11.445 -27.469 1 25.08 12 LEU B O 1
ATOM 2804 N N . MET B 1 13 ? 0.393 -10.086 -26.359 1 28.73 13 MET B N 1
ATOM 2805 C CA . MET B 1 13 ? -0.322 -10.547 -25.172 1 28.73 13 MET B CA 1
ATOM 2806 C C . MET B 1 13 ? -1.747 -10 -25.141 1 28.73 13 MET B C 1
ATOM 2808 O O . MET B 1 13 ? -2.473 -10.188 -24.172 1 28.73 13 MET B O 1
ATOM 2812 N N . SER B 1 14 ? -2.199 -9.109 -26.141 1 31.62 14 SER B N 1
ATOM 2813 C CA . SER B 1 14 ? -3.43 -8.367 -26.406 1 31.62 14 SER B CA 1
ATOM 2814 C C . SER B 1 14 ? -4.559 -9.297 -26.812 1 31.62 14 SER B C 1
ATOM 2816 O O . SER B 1 14 ? -5.715 -9.086 -26.438 1 31.62 14 SER B O 1
ATOM 2818 N N . GLU B 1 15 ? -4.266 -10.422 -27.547 1 30.08 15 GLU B N 1
ATOM 2819 C CA . GLU B 1 15 ? -5.402 -11.055 -28.203 1 30.08 15 GLU B CA 1
ATOM 2820 C C . GLU B 1 15 ? -6.16 -11.969 -27.25 1 30.08 15 GLU B C 1
ATOM 2822 O O . GLU B 1 15 ? -7.391 -11.93 -27.188 1 30.08 15 GLU B O 1
ATOM 2827 N N . LYS B 1 16 ? -5.492 -13.008 -26.609 1 32.09 16 LYS B N 1
ATOM 2828 C CA . LYS B 1 16 ? -6.238 -13.938 -25.766 1 32.09 16 LYS B CA 1
ATOM 2829 C C . LYS B 1 16 ? -6.66 -13.273 -24.453 1 32.09 16 LYS B C 1
ATOM 2831 O O . LYS B 1 16 ? -7.707 -13.609 -23.906 1 32.09 16 LYS B O 1
ATOM 2836 N N . SER B 1 17 ? -5.895 -12.406 -23.938 1 31.75 17 SER B N 1
ATOM 2837 C CA . SER B 1 17 ? -6.383 -11.523 -22.875 1 31.75 17 SER B CA 1
ATOM 2838 C C . SER B 1 17 ? -7.445 -10.562 -23.406 1 31.75 17 SER B C 1
ATOM 2840 O O . SER B 1 17 ? -8.375 -10.195 -22.688 1 31.75 17 SER B O 1
ATOM 2842 N N . ARG B 1 18 ? -7.328 -10.188 -24.734 1 38.53 18 ARG B N 1
ATOM 2843 C CA . ARG B 1 18 ? -8.383 -9.492 -25.453 1 38.53 18 ARG B CA 1
ATOM 2844 C C . ARG B 1 18 ? -9.562 -10.43 -25.734 1 38.53 18 ARG B C 1
ATOM 2846 O O . ARG B 1 18 ? -10.719 -10.016 -25.641 1 38.53 18 ARG B O 1
ATOM 2853 N N . GLN B 1 19 ? -9.234 -11.586 -26.172 1 35.34 19 GLN B N 1
ATOM 2854 C CA . GLN B 1 19 ? -10.328 -12.531 -26.375 1 35.34 19 GLN B CA 1
ATOM 2855 C C . GLN B 1 19 ? -11 -12.883 -25.047 1 35.34 19 GLN B C 1
ATOM 2857 O O . GLN B 1 19 ? -12.219 -13.031 -24.984 1 35.34 19 GLN B O 1
ATOM 2862 N N . PHE B 1 20 ? -10.18 -13.094 -24.047 1 35.75 20 PHE B N 1
ATOM 2863 C CA . PHE B 1 20 ? -10.766 -13.305 -22.719 1 35.75 20 PHE B CA 1
ATOM 2864 C C . PHE B 1 20 ? -11.484 -12.047 -22.25 1 35.75 20 PHE B C 1
ATOM 2866 O O . PHE B 1 20 ? -12.602 -12.133 -21.719 1 35.75 20 PHE B O 1
ATOM 2873 N N . ARG B 1 21 ? -10.93 -10.922 -22.422 1 39.06 21 ARG B N 1
ATOM 2874 C CA . ARG B 1 21 ? -11.633 -9.656 -22.203 1 39.06 21 ARG B CA 1
ATOM 2875 C C . ARG B 1 21 ? -12.852 -9.547 -23.109 1 39.06 21 ARG B C 1
ATOM 2877 O O . ARG B 1 21 ? -13.906 -9.07 -22.688 1 39.06 21 ARG B O 1
ATOM 2884 N N . LEU B 1 22 ? -12.68 -9.93 -24.281 1 38.62 22 LEU B N 1
ATOM 2885 C CA . LEU B 1 22 ? -13.781 -9.844 -25.234 1 38.62 22 LEU B CA 1
ATOM 2886 C C . LEU B 1 22 ? -14.922 -10.766 -24.812 1 38.62 22 LEU B C 1
ATOM 2888 O O . LEU B 1 22 ? -16.094 -10.391 -24.906 1 38.62 22 LEU B O 1
ATOM 2892 N N . ARG B 1 23 ? -14.617 -11.906 -24.391 1 39.62 23 ARG B N 1
ATOM 2893 C CA . ARG B 1 23 ? -15.695 -12.805 -24 1 39.62 23 ARG B CA 1
ATOM 2894 C C . ARG B 1 23 ? -16.344 -12.336 -22.688 1 39.62 23 ARG B C 1
ATOM 2896 O O . ARG B 1 23 ? -17.562 -12.43 -22.516 1 39.62 23 ARG B O 1
ATOM 2903 N N . ILE B 1 24 ? -15.586 -11.789 -21.875 1 37.78 24 ILE B N 1
ATOM 2904 C CA . ILE B 1 24 ? -16.109 -11.32 -20.594 1 37.78 24 ILE B CA 1
ATOM 2905 C C . ILE B 1 24 ? -16.984 -10.086 -20.828 1 37.78 24 ILE B C 1
ATOM 2907 O O . ILE B 1 24 ? -18.078 -9.984 -20.281 1 37.78 24 ILE B O 1
ATOM 2911 N N . VAL B 1 25 ? -16.484 -9.109 -21.562 1 39.09 25 VAL B N 1
ATOM 2912 C CA . VAL B 1 25 ? -17.297 -7.922 -21.812 1 39.09 25 VAL B CA 1
ATOM 2913 C C . VAL B 1 25 ? -18.578 -8.312 -22.547 1 39.09 25 VAL B C 1
ATOM 2915 O O . VAL B 1 25 ? -19.641 -7.762 -22.281 1 39.09 25 VAL B O 1
ATOM 2918 N N . GLN B 1 26 ? -18.453 -9.219 -23.391 1 37.66 26 GLN B N 1
ATOM 2919 C CA . GLN B 1 26 ? -19.656 -9.625 -24.109 1 37.66 26 GLN B CA 1
ATOM 2920 C C . GLN B 1 26 ? -20.656 -10.273 -23.172 1 37.66 26 GLN B C 1
ATOM 2922 O O . GLN B 1 26 ? -21.859 -10.023 -23.281 1 37.66 26 GLN B O 1
ATOM 2927 N N . SER B 1 27 ? -20.156 -11.016 -22.312 1 40.69 27 SER B N 1
ATOM 2928 C CA . SER B 1 27 ? -21.094 -11.727 -21.453 1 40.69 27 SER B CA 1
ATOM 2929 C C . SER B 1 27 ? -21.734 -10.789 -20.422 1 40.69 27 SER B C 1
ATOM 2931 O O . SER B 1 27 ? -22.859 -11.023 -19.969 1 40.69 27 SER B O 1
ATOM 2933 N N . LEU B 1 28 ? -21.031 -9.812 -20.031 1 40.22 28 LEU B N 1
ATOM 2934 C CA . LEU B 1 28 ? -21.594 -8.906 -19.047 1 40.22 28 LEU B CA 1
ATOM 2935 C C . LEU B 1 28 ? -22.734 -8.094 -19.641 1 40.22 28 LEU B C 1
ATOM 2937 O O . LEU B 1 28 ? -23.594 -7.578 -18.906 1 40.22 28 LEU B O 1
ATOM 2941 N N . GLN B 1 29 ? -22.766 -7.816 -20.953 1 35.47 29 GLN B N 1
ATOM 2942 C CA . GLN B 1 29 ? -23.844 -7.02 -21.547 1 35.47 29 GLN B CA 1
ATOM 2943 C C . GLN B 1 29 ? -25.172 -7.77 -21.531 1 35.47 29 GLN B C 1
ATOM 2945 O O . GLN B 1 29 ? -26.234 -7.16 -21.625 1 35.47 29 GLN B O 1
ATOM 2950 N N . ASP B 1 30 ? -25.094 -9.086 -21.656 1 33.91 30 ASP B N 1
ATOM 2951 C CA . ASP B 1 30 ? -26.391 -9.719 -21.922 1 33.91 30 ASP B CA 1
ATOM 2952 C C . ASP B 1 30 ? -27.156 -9.969 -20.625 1 33.91 30 ASP B C 1
ATOM 2954 O O . ASP B 1 30 ? -28.156 -10.688 -20.609 1 33.91 30 ASP B O 1
ATOM 2958 N N . ARG B 1 31 ? -26.641 -9.656 -19.516 1 34.75 31 ARG B N 1
ATOM 2959 C CA . ARG B 1 31 ? -27.391 -10.172 -18.375 1 34.75 31 ARG B CA 1
ATOM 2960 C C . ARG B 1 31 ? -28.641 -9.344 -18.125 1 34.75 31 ARG B C 1
ATOM 2962 O O . ARG B 1 31 ? -28.547 -8.164 -17.766 1 34.75 31 ARG B O 1
ATOM 2969 N N . THR B 1 32 ? -29.766 -9.82 -18.672 1 31.41 32 THR B N 1
ATOM 2970 C CA . THR B 1 32 ? -31.109 -9.438 -18.281 1 31.41 32 THR B CA 1
ATOM 2971 C C . THR B 1 32 ? -31.406 -9.867 -16.859 1 31.41 32 THR B C 1
ATOM 2973 O O . THR B 1 32 ? -31.188 -11.023 -16.484 1 31.41 32 THR B O 1
ATOM 2976 N N . THR B 1 33 ? -31.531 -8.984 -15.961 1 32.5 33 THR B N 1
ATOM 2977 C CA . THR B 1 33 ? -31.891 -9.031 -14.547 1 32.5 33 THR B CA 1
ATOM 2978 C C . THR B 1 33 ? -33.156 -9.836 -14.336 1 32.5 33 THR B C 1
ATOM 2980 O O . THR B 1 33 ? -34.25 -9.398 -14.711 1 32.5 33 THR B O 1
ATOM 2983 N N . THR B 1 34 ? -33.219 -11.188 -14.594 1 29.09 34 THR B N 1
ATOM 2984 C CA . THR B 1 34 ? -34.469 -11.805 -14.195 1 29.09 34 THR B CA 1
ATOM 2985 C C . THR B 1 34 ? -34.562 -11.922 -12.68 1 29.09 34 THR B C 1
ATOM 2987 O O . THR B 1 34 ? -33.75 -12.586 -12.055 1 29.09 34 THR B O 1
ATOM 2990 N N . THR B 1 35 ? -35.281 -11.078 -11.906 1 28.47 35 THR B N 1
ATOM 2991 C CA . THR B 1 35 ? -35.594 -10.938 -10.492 1 28.47 35 THR B CA 1
ATOM 2992 C C . THR B 1 35 ? -36.531 -12.07 -10.039 1 28.47 35 THR B C 1
ATOM 2994 O O . THR B 1 35 ? -37.688 -12.102 -10.398 1 28.47 35 THR B O 1
ATOM 2997 N N . THR B 1 36 ? -36.188 -13.422 -10.086 1 28.52 36 THR B N 1
ATOM 2998 C CA . THR B 1 36 ? -37.188 -14.336 -9.547 1 28.52 36 THR B CA 1
ATOM 2999 C C . THR B 1 36 ? -37.188 -14.312 -8.023 1 28.52 36 THR B C 1
ATOM 3001 O O . THR B 1 36 ? -36.125 -14.469 -7.402 1 28.52 36 THR B O 1
ATOM 3004 N N . THR B 1 37 ? -38.281 -13.992 -7.18 1 28.02 37 THR B N 1
ATOM 3005 C CA . THR B 1 37 ? -38.719 -13.688 -5.82 1 28.02 37 THR B CA 1
ATOM 3006 C C . THR B 1 37 ? -38.781 -14.961 -4.977 1 28.02 37 THR B C 1
ATOM 3008 O O . THR B 1 37 ? -39.438 -14.992 -3.936 1 28.02 37 THR B O 1
ATOM 3011 N N . THR B 1 38 ? -38.25 -16.188 -5.168 1 28.8 38 THR B N 1
ATOM 3012 C CA . THR B 1 38 ? -38.75 -17.266 -4.344 1 28.8 38 THR B CA 1
ATOM 3013 C C . THR B 1 38 ? -38.312 -17.109 -2.893 1 28.8 38 THR B C 1
ATOM 3015 O O . THR B 1 38 ? -37.188 -16.672 -2.623 1 28.8 38 THR B O 1
ATOM 3018 N N . THR B 1 39 ? -39.062 -17.516 -1.737 1 32.16 39 THR B N 1
ATOM 3019 C CA . THR B 1 39 ? -39.188 -17.438 -0.287 1 32.16 39 THR B CA 1
ATOM 3020 C C . THR B 1 39 ? -37.938 -17.984 0.402 1 32.16 39 THR B C 1
ATOM 3022 O O . THR B 1 39 ? -37.906 -18.094 1.628 1 32.16 39 THR B O 1
ATOM 3025 N N . MET B 1 40 ? -37.094 -18.938 -0.199 1 31.67 40 MET B N 1
ATOM 3026 C CA . MET B 1 40 ? -36.188 -19.828 0.505 1 31.67 40 MET B CA 1
ATOM 3027 C C . MET B 1 40 ? -35.219 -19.047 1.371 1 31.67 40 MET B C 1
ATOM 3029 O O . MET B 1 40 ? -35.031 -17.844 1.181 1 31.67 40 MET B O 1
ATOM 3033 N N . THR B 1 41 ? -34.219 -19.703 2.17 1 39.66 41 THR B N 1
ATOM 3034 C CA . THR B 1 41 ? -33.031 -19.281 2.906 1 39.66 41 THR B CA 1
ATOM 3035 C C . THR B 1 41 ? -32.344 -18.094 2.211 1 39.66 41 THR B C 1
ATOM 3037 O O . THR B 1 41 ? -32.062 -18.156 1.016 1 39.66 41 THR B O 1
ATOM 3040 N N . THR B 1 42 ? -32.625 -16.906 2.744 1 43.47 42 THR B N 1
ATOM 3041 C CA . THR B 1 42 ? -32.438 -15.57 2.182 1 43.47 42 THR B CA 1
ATOM 3042 C C . THR B 1 42 ? -31.062 -15.445 1.512 1 43.47 42 THR B C 1
ATOM 3044 O O . THR B 1 42 ? -30.031 -15.469 2.186 1 43.47 42 THR B O 1
ATOM 3047 N N . GLU B 1 43 ? -30.922 -16.234 0.504 1 48.72 43 GLU B N 1
ATOM 3048 C CA . GLU B 1 43 ? -29.781 -15.906 -0.346 1 48.72 43 GLU B CA 1
ATOM 3049 C C . GLU B 1 43 ? -29.609 -14.398 -0.489 1 48.72 43 GLU B C 1
ATOM 3051 O O . GLU B 1 43 ? -30.562 -13.695 -0.842 1 48.72 43 GLU B O 1
ATOM 3056 N N . ARG B 1 44 ? -28.766 -13.867 0.437 1 54.28 44 ARG B N 1
ATOM 3057 C CA . ARG B 1 44 ? -28.484 -12.445 0.25 1 54.28 44 ARG B CA 1
ATOM 3058 C C . ARG B 1 44 ? -28.125 -12.148 -1.201 1 54.28 44 ARG B C 1
ATOM 3060 O O . ARG B 1 44 ? -27.312 -12.844 -1.801 1 54.28 44 ARG B O 1
ATOM 3067 N N . ARG B 1 45 ? -29.125 -11.602 -1.89 1 44.41 45 ARG B N 1
ATOM 3068 C CA . ARG B 1 45 ? -28.906 -11.039 -3.221 1 44.41 45 ARG B CA 1
ATOM 3069 C C . ARG B 1 45 ? -28.734 -9.531 -3.158 1 44.41 45 ARG B C 1
ATOM 3071 O O . ARG B 1 45 ? -29.328 -8.867 -2.303 1 44.41 45 ARG B O 1
ATOM 3078 N N . GLY B 1 46 ? -27.672 -8.664 -3.564 1 45.84 46 GLY B N 1
ATOM 3079 C CA . GLY B 1 46 ? -26.969 -7.488 -4.07 1 45.84 46 GLY B CA 1
ATOM 3080 C C . GLY B 1 46 ? -27.172 -6.262 -3.201 1 45.84 46 GLY B C 1
ATOM 3081 O O . GLY B 1 46 ? -26.531 -5.227 -3.426 1 45.84 46 GLY B O 1
ATOM 3082 N N . ALA B 1 47 ? -28.328 -5.914 -2.521 1 45.28 47 ALA B N 1
ATOM 3083 C CA . ALA B 1 47 ? -28.625 -4.488 -2.398 1 45.28 47 ALA B CA 1
ATOM 3084 C C . ALA B 1 47 ? -27.734 -3.836 -1.347 1 45.28 47 ALA B C 1
ATOM 3086 O O . ALA B 1 47 ? -27.203 -2.744 -1.565 1 45.28 47 ALA B O 1
ATOM 3087 N N . ASN B 1 48 ? -27.844 -4.094 -0.023 1 50.06 48 ASN B N 1
ATOM 3088 C CA . ASN B 1 48 ? -27.188 -3.244 0.968 1 50.06 48 ASN B CA 1
ATOM 3089 C C . ASN B 1 48 ? -25.781 -3.744 1.293 1 50.06 48 ASN B C 1
ATOM 3091 O O . ASN B 1 48 ? -25.625 -4.773 1.95 1 50.06 48 ASN B O 1
ATOM 3095 N N . MET B 1 49 ? -24.859 -3.17 0.526 1 59.66 49 MET B N 1
ATOM 3096 C CA . MET B 1 49 ? -23.516 -3.705 0.625 1 59.66 49 MET B CA 1
ATOM 3097 C C . MET B 1 49 ? -22.906 -3.395 1.988 1 59.66 49 MET B C 1
ATOM 3099 O O . MET B 1 49 ? -22.625 -2.236 2.297 1 59.66 49 MET B O 1
ATOM 3103 N N . ARG B 1 50 ? -23.016 -4.336 2.975 1 77.88 50 ARG B N 1
ATOM 3104 C CA . ARG B 1 50 ? -22.297 -4.285 4.242 1 77.88 50 ARG B CA 1
ATOM 3105 C C . ARG B 1 50 ? -20.797 -4.223 4.016 1 77.88 50 ARG B C 1
ATOM 3107 O O . ARG B 1 50 ? -20.266 -4.941 3.168 1 77.88 50 ARG B O 1
ATOM 3114 N N . MET B 1 51 ? -20.203 -3.143 4.613 1 83.75 51 MET B N 1
ATOM 3115 C CA . MET B 1 51 ? -18.75 -3.016 4.523 1 83.75 51 MET B CA 1
ATOM 3116 C C . MET B 1 51 ? -18.062 -3.682 5.715 1 83.75 51 MET B C 1
ATOM 3118 O O . MET B 1 51 ? -18.562 -3.592 6.844 1 83.75 51 MET B O 1
ATOM 3122 N N . LEU B 1 52 ? -17.047 -4.387 5.453 1 89.81 52 LEU B N 1
ATOM 3123 C CA . LEU B 1 52 ? -16.125 -4.82 6.504 1 89.81 52 LEU B CA 1
ATOM 3124 C C . LEU B 1 52 ? -15.109 -3.732 6.824 1 89.81 52 LEU B C 1
ATOM 3126 O O . LEU B 1 52 ? -14.57 -3.094 5.914 1 89.81 52 LEU B O 1
ATOM 3130 N N . GLU B 1 53 ? -14.922 -3.447 8.062 1 88.88 53 GLU B N 1
ATOM 3131 C CA . GLU B 1 53 ? -13.922 -2.494 8.531 1 88.88 53 GLU B CA 1
ATOM 3132 C C . GLU B 1 53 ? -12.672 -3.209 9.039 1 88.88 53 GLU B C 1
ATOM 3134 O O . GLU B 1 53 ? -12.727 -3.943 10.031 1 88.88 53 GLU B O 1
ATOM 3139 N N . LEU B 1 54 ? -11.578 -3.01 8.383 1 92.81 54 LEU B N 1
ATOM 3140 C CA . LEU B 1 54 ? -10.281 -3.584 8.742 1 92.81 54 LEU B CA 1
ATOM 3141 C C . LEU B 1 54 ? -9.398 -2.545 9.422 1 92.81 54 LEU B C 1
ATOM 3143 O O . LEU B 1 54 ? -8.914 -1.613 8.773 1 92.81 54 LEU B O 1
ATOM 3147 N N . PRO B 1 55 ? -9.172 -2.705 10.68 1 90.44 55 PRO B N 1
ATOM 3148 C CA . PRO B 1 55 ? -8.406 -1.678 11.391 1 90.44 55 PRO B CA 1
ATOM 3149 C C . PRO B 1 55 ? -6.945 -1.63 10.961 1 90.44 55 PRO B C 1
ATOM 3151 O O . PRO B 1 55 ? -6.336 -2.674 10.711 1 90.44 55 PRO B O 1
ATOM 3154 N N . ILE B 1 56 ? -6.414 -0.531 10.859 1 91.19 56 ILE B N 1
ATOM 3155 C CA . ILE B 1 56 ? -4.996 -0.334 10.586 1 91.19 56 ILE B CA 1
ATOM 3156 C C . ILE B 1 56 ? -4.398 0.626 11.609 1 91.19 56 ILE B C 1
ATOM 3158 O O . ILE B 1 56 ? -5.078 1.546 12.078 1 91.19 56 ILE B O 1
ATOM 3162 N N . PRO B 1 57 ? -3.068 0.498 12 1 90.75 57 PRO B N 1
ATOM 3163 C CA . PRO B 1 57 ? -2.137 -0.554 11.586 1 90.75 57 PRO B CA 1
ATOM 3164 C C . PRO B 1 57 ? -2.473 -1.913 12.195 1 90.75 57 PRO B C 1
ATOM 3166 O O . PRO B 1 57 ? -3.139 -1.98 13.234 1 90.75 57 PRO B O 1
ATOM 3169 N N . PRO B 1 58 ? -1.824 -3.146 11.688 1 93.94 58 PRO B N 1
ATOM 3170 C CA . PRO B 1 58 ? -1.038 -3.188 10.453 1 93.94 58 PRO B CA 1
ATOM 3171 C C . PRO B 1 58 ? -1.903 -3.088 9.203 1 93.94 58 PRO B C 1
ATOM 3173 O O . PRO B 1 58 ? -3.131 -3.01 9.297 1 93.94 58 PRO B O 1
ATOM 3176 N N . LEU B 1 59 ? -1.263 -2.984 8.047 1 96.56 59 LEU B N 1
ATOM 3177 C CA . LEU B 1 59 ? -1.98 -2.971 6.781 1 96.56 59 LEU B CA 1
ATOM 3178 C C . LEU B 1 59 ? -2.303 -4.391 6.324 1 96.56 59 LEU B C 1
ATOM 3180 O O . LEU B 1 59 ? -1.542 -5.32 6.59 1 96.56 59 LEU B O 1
ATOM 3184 N N . PRO B 1 60 ? -3.49 -4.539 5.609 1 97.06 60 PRO B N 1
ATOM 3185 C CA . PRO B 1 60 ? -3.742 -5.848 5.004 1 97.06 60 PRO B CA 1
ATOM 3186 C C . PRO B 1 60 ? -2.648 -6.266 4.023 1 97.06 60 PRO B C 1
ATOM 3188 O O . PRO B 1 60 ? -2.109 -5.426 3.301 1 97.06 60 PRO B O 1
ATOM 3191 N N . GLN B 1 61 ? -2.311 -7.586 4.027 1 97.06 61 GLN B N 1
ATOM 3192 C CA . GLN B 1 61 ? -1.246 -8.062 3.152 1 97.06 61 GLN B CA 1
ATOM 3193 C C . GLN B 1 61 ? -1.696 -9.281 2.352 1 97.06 61 GLN B C 1
ATOM 3195 O O . GLN B 1 61 ? -2.189 -10.258 2.922 1 97.06 61 GLN B O 1
ATOM 3200 N N . ILE B 1 62 ? -1.491 -9.234 1.104 1 96.94 62 ILE B N 1
ATOM 3201 C CA . ILE B 1 62 ? -1.907 -10.297 0.194 1 96.94 62 ILE B CA 1
ATOM 3202 C C . ILE B 1 62 ? -0.993 -11.508 0.364 1 96.94 62 ILE B C 1
ATOM 3204 O O . ILE B 1 62 ? 0.224 -11.359 0.501 1 96.94 62 ILE B O 1
ATOM 3208 N N . ALA B 1 63 ? -1.606 -12.664 0.355 1 93.69 63 ALA B N 1
ATOM 3209 C CA . ALA B 1 63 ? -0.888 -13.93 0.493 1 93.69 63 ALA B CA 1
ATOM 3210 C C . ALA B 1 63 ? -0.856 -14.688 -0.83 1 93.69 63 ALA B C 1
ATOM 3212 O O . ALA B 1 63 ? 0.155 -15.305 -1.176 1 93.69 63 ALA B O 1
ATOM 3213 N N . ALA B 1 64 ? -1.944 -14.641 -1.529 1 90.75 64 ALA B N 1
ATOM 3214 C CA . ALA B 1 64 ? -2.066 -15.375 -2.785 1 90.75 64 ALA B CA 1
ATOM 3215 C C . ALA B 1 64 ? -3.168 -14.789 -3.662 1 90.75 64 ALA B C 1
ATOM 3217 O O . ALA B 1 64 ? -4.09 -14.141 -3.16 1 90.75 64 ALA B O 1
ATOM 3218 N N . VAL B 1 65 ? -3.047 -14.945 -4.906 1 91.94 65 VAL B N 1
ATOM 3219 C CA . VAL B 1 65 ? -4.055 -14.547 -5.883 1 91.94 65 VAL B CA 1
ATOM 3220 C C . VAL B 1 65 ? -4.141 -15.594 -6.992 1 91.94 65 VAL B C 1
ATOM 3222 O O . VAL B 1 65 ? -3.139 -16.234 -7.332 1 91.94 65 VAL B O 1
ATOM 3225 N N . GLY B 1 66 ? -5.406 -15.75 -7.461 1 87.75 66 GLY B N 1
ATOM 3226 C CA . GLY B 1 66 ? -5.574 -16.719 -8.523 1 87.75 66 GLY B CA 1
ATOM 3227 C C . GLY B 1 66 ? -6.801 -16.469 -9.375 1 87.75 66 GLY B C 1
ATOM 3228 O O . GLY B 1 66 ? -7.598 -15.578 -9.078 1 87.75 66 GLY B O 1
ATOM 3229 N N . TYR B 1 67 ? -6.828 -17.094 -10.453 1 86.56 67 TYR B N 1
ATOM 3230 C CA . TYR B 1 67 ? -7.945 -17.172 -11.391 1 86.56 67 TYR B CA 1
ATOM 3231 C C . TYR B 1 67 ? -8.336 -18.609 -11.664 1 86.56 67 TYR B C 1
ATOM 3233 O O . TYR B 1 67 ? -7.477 -19.469 -11.867 1 86.56 67 TYR B O 1
ATOM 3241 N N . ALA B 1 68 ? -9.695 -18.891 -11.531 1 84.81 68 ALA B N 1
ATOM 3242 C CA . ALA B 1 68 ? -10.141 -20.266 -11.719 1 84.81 68 ALA B CA 1
ATOM 3243 C C . ALA B 1 68 ? -11.406 -20.328 -12.57 1 84.81 68 ALA B C 1
ATOM 3245 O O . ALA B 1 68 ? -12.242 -19.422 -12.516 1 84.81 68 ALA B O 1
ATOM 3246 N N . VAL B 1 69 ? -11.508 -21.375 -13.297 1 83.25 69 VAL B N 1
ATOM 3247 C CA . VAL B 1 69 ? -12.719 -21.688 -14.039 1 83.25 69 VAL B CA 1
ATOM 3248 C C . VAL B 1 69 ? -13.328 -22.984 -13.516 1 83.25 69 VAL B C 1
ATOM 3250 O O . VAL B 1 69 ? -12.711 -24.047 -13.625 1 83.25 69 VAL B O 1
ATOM 3253 N N . TRP B 1 70 ? -14.516 -22.859 -13.016 1 83.19 70 TRP B N 1
ATOM 3254 C CA . TRP B 1 70 ? -15.242 -23.984 -12.445 1 83.19 70 TRP B CA 1
ATOM 3255 C C . TRP B 1 70 ? -16.188 -24.609 -13.461 1 83.19 70 TRP B C 1
ATOM 3257 O O . TRP B 1 70 ? -16.984 -23.906 -14.094 1 83.19 70 TRP B O 1
ATOM 3267 N N . GLN B 1 71 ? -16.016 -25.875 -13.531 1 83.19 71 GLN B N 1
ATOM 3268 C CA . GLN B 1 71 ? -16.938 -26.594 -14.422 1 83.19 71 GLN B CA 1
ATOM 3269 C C . GLN B 1 71 ? -18.25 -26.906 -13.727 1 83.19 71 GLN B C 1
ATOM 3271 O O . GLN B 1 71 ? -18.312 -27.016 -12.5 1 83.19 71 GLN B O 1
ATOM 3276 N N . PRO B 1 72 ? -19.312 -27.047 -14.617 1 90.5 72 PRO B N 1
ATOM 3277 C CA . PRO B 1 72 ? -20.594 -27.438 -14.008 1 90.5 72 PRO B CA 1
ATOM 3278 C C . PRO B 1 72 ? -20.469 -28.703 -13.156 1 90.5 72 PRO B C 1
ATOM 3280 O O . PRO B 1 72 ? -19.75 -29.641 -13.523 1 90.5 72 PRO B O 1
ATOM 3283 N N . GLY B 1 73 ? -21.125 -28.625 -11.992 1 91.44 73 GLY B N 1
ATOM 3284 C CA . GLY B 1 73 ? -21.094 -29.766 -11.094 1 91.44 73 GLY B CA 1
ATOM 3285 C C . GLY B 1 73 ? -20.031 -29.641 -10.008 1 91.44 73 GLY B C 1
ATOM 3286 O O . GLY B 1 73 ? -20.062 -30.391 -9.023 1 91.44 73 GLY B O 1
ATOM 3287 N N . THR B 1 74 ? -19.156 -28.734 -10.156 1 85.19 74 THR B N 1
ATOM 3288 C CA . THR B 1 74 ? -18.094 -28.531 -9.18 1 85.19 74 THR B CA 1
ATOM 3289 C C . THR B 1 74 ? -18.578 -27.672 -8.008 1 85.19 74 THR B C 1
ATOM 3291 O O . THR B 1 74 ? -19.312 -26.703 -8.203 1 85.19 74 THR B O 1
ATOM 3294 N N . ARG B 1 75 ? -18.125 -28.188 -6.793 1 90.12 75 ARG B N 1
ATOM 3295 C CA . ARG B 1 75 ? -18.5 -27.484 -5.57 1 90.12 75 ARG B CA 1
ATOM 3296 C C . ARG B 1 75 ? -17.266 -27.141 -4.738 1 90.12 75 ARG B C 1
ATOM 3298 O O . ARG B 1 75 ? -16.312 -27.906 -4.676 1 90.12 75 ARG B O 1
ATOM 3305 N N . HIS B 1 76 ? -17.266 -25.969 -4.16 1 90.81 76 HIS B N 1
ATOM 3306 C CA . HIS B 1 76 ? -16.156 -25.578 -3.283 1 90.81 76 HIS B CA 1
ATOM 3307 C C . HIS B 1 76 ? -16.109 -26.453 -2.039 1 90.81 76 HIS B C 1
ATOM 3309 O O . HIS B 1 76 ? -17.141 -26.719 -1.42 1 90.81 76 HIS B O 1
ATOM 3315 N N . ALA B 1 77 ? -14.938 -26.922 -1.608 1 87.12 77 ALA B N 1
ATOM 3316 C CA . ALA B 1 77 ? -14.766 -27.719 -0.393 1 87.12 77 ALA B CA 1
ATOM 3317 C C . ALA B 1 77 ? -15.016 -26.875 0.852 1 87.12 77 ALA B C 1
ATOM 3319 O O . ALA B 1 77 ? -14.906 -25.641 0.812 1 87.12 77 ALA B O 1
ATOM 3320 N N . GLU B 1 78 ? -15.391 -27.562 1.933 1 90.56 78 GLU B N 1
ATOM 3321 C CA . GLU B 1 78 ? -15.516 -26.891 3.223 1 90.56 78 GLU B CA 1
ATOM 3322 C C . GLU B 1 78 ? -14.164 -26.734 3.908 1 90.56 78 GLU B C 1
ATOM 3324 O O . GLU B 1 78 ? -13.359 -27.672 3.904 1 90.56 78 GLU B O 1
ATOM 3329 N N . ARG B 1 79 ? -13.922 -25.562 4.441 1 89 79 ARG B N 1
ATOM 3330 C CA . ARG B 1 79 ? -12.641 -25.375 5.117 1 89 79 ARG B CA 1
ATOM 3331 C C . ARG B 1 79 ? -12.688 -24.172 6.051 1 89 79 ARG B C 1
ATOM 3333 O O . ARG B 1 79 ? -13.648 -23.406 6.043 1 89 79 ARG B O 1
ATOM 3340 N N . VAL B 1 80 ? -11.742 -24.125 6.996 1 91.62 80 VAL B N 1
ATOM 3341 C CA . VAL B 1 80 ? -11.422 -22.984 7.859 1 91.62 80 VAL B CA 1
ATOM 3342 C C . VAL B 1 80 ? -9.938 -22.641 7.738 1 91.62 80 VAL B C 1
ATOM 3344 O O . VAL B 1 80 ? -9.086 -23.531 7.797 1 91.62 80 VAL B O 1
ATOM 3347 N N . PHE B 1 81 ? -9.648 -21.406 7.406 1 88.88 81 PHE B N 1
ATOM 3348 C CA . PHE B 1 81 ? -8.25 -20.969 7.438 1 88.88 81 PHE B CA 1
ATOM 3349 C C . PHE B 1 81 ? -8.148 -19.547 7.945 1 88.88 81 PHE B C 1
ATOM 3351 O O . PHE B 1 81 ? -9.164 -18.891 8.203 1 88.88 81 PHE B O 1
ATOM 3358 N N . GLU B 1 82 ? -6.949 -19.016 8.094 1 93 82 GLU B N 1
ATOM 3359 C CA . GLU B 1 82 ? -6.723 -17.766 8.844 1 93 82 GLU B CA 1
ATOM 3360 C C . GLU B 1 82 ? -6.602 -16.578 7.902 1 93 82 GLU B C 1
ATOM 3362 O O . GLU B 1 82 ? -6.293 -15.469 8.336 1 93 82 GLU B O 1
ATOM 3367 N N . ALA B 1 83 ? -6.883 -16.781 6.66 1 96.44 83 ALA B N 1
ATOM 3368 C CA . ALA B 1 83 ? -6.84 -15.68 5.703 1 96.44 83 ALA B CA 1
ATOM 3369 C C . ALA B 1 83 ? -8.25 -15.266 5.277 1 96.44 83 ALA B C 1
ATOM 3371 O O . ALA B 1 83 ? -9.188 -16.062 5.359 1 96.44 83 ALA B O 1
ATOM 3372 N N . TYR B 1 84 ? -8.367 -14.016 4.977 1 97.69 84 TYR B N 1
ATOM 3373 C CA . TYR B 1 84 ? -9.531 -13.609 4.203 1 97.69 84 TYR B CA 1
ATOM 3374 C C . TYR B 1 84 ? -9.461 -14.156 2.779 1 97.69 84 TYR B C 1
ATOM 3376 O O . TYR B 1 84 ? -8.367 -14.375 2.25 1 97.69 84 TYR B O 1
ATOM 3384 N N . ASP B 1 85 ? -10.609 -14.422 2.213 1 97.06 85 ASP B N 1
ATOM 3385 C CA . ASP B 1 85 ? -10.711 -14.844 0.821 1 97.06 85 ASP B CA 1
ATOM 3386 C C . ASP B 1 85 ? -11.695 -13.969 0.048 1 97.06 85 ASP B C 1
ATOM 3388 O O . ASP B 1 85 ? -12.898 -14.008 0.299 1 97.06 85 ASP B O 1
ATOM 3392 N N . VAL B 1 86 ? -11.164 -13.164 -0.859 1 97.75 86 VAL B N 1
ATOM 3393 C CA . VAL B 1 86 ? -12 -12.328 -1.713 1 97.75 86 VAL B CA 1
ATOM 3394 C C . VAL B 1 86 ? -12.266 -13.039 -3.037 1 97.75 86 VAL B C 1
ATOM 3396 O O . VAL B 1 86 ? -11.328 -13.453 -3.725 1 97.75 86 VAL B O 1
ATOM 3399 N N . ILE B 1 87 ? -13.523 -13.117 -3.422 1 97.25 87 ILE B N 1
ATOM 3400 C CA . ILE B 1 87 ? -13.906 -13.797 -4.656 1 97.25 87 ILE B CA 1
ATOM 3401 C C . ILE B 1 87 ? -14.625 -12.812 -5.582 1 97.25 87 ILE B C 1
ATOM 3403 O O . ILE B 1 87 ? -15.547 -12.109 -5.156 1 97.25 87 ILE B O 1
ATOM 3407 N N . PHE B 1 88 ? -14.164 -12.719 -6.758 1 97 88 PHE B N 1
ATOM 3408 C CA . PHE B 1 88 ? -14.82 -11.969 -7.82 1 97 88 PHE B CA 1
ATOM 3409 C C . PHE B 1 88 ? -15.336 -12.898 -8.906 1 97 88 PHE B C 1
ATOM 3411 O O . PHE B 1 88 ? -14.562 -13.633 -9.523 1 97 88 PHE B O 1
ATOM 3418 N N . CYS B 1 89 ? -16.609 -12.852 -9.156 1 97.38 89 CYS B N 1
ATOM 3419 C CA . CYS B 1 89 ? -17.172 -13.703 -10.195 1 97.38 89 CYS B CA 1
ATOM 3420 C C . CYS B 1 89 ? -17.203 -12.992 -11.539 1 97.38 89 CYS B C 1
ATOM 3422 O O . CYS B 1 89 ? -17.859 -11.961 -11.688 1 97.38 89 CYS B O 1
ATOM 3424 N N . VAL B 1 90 ? -16.516 -13.516 -12.43 1 95.31 90 VAL B N 1
ATOM 3425 C CA . VAL B 1 90 ? -16.406 -12.922 -13.758 1 95.31 90 VAL B CA 1
ATOM 3426 C C . VAL B 1 90 ? -17.562 -13.391 -14.633 1 95.31 90 VAL B C 1
ATOM 3428 O O . VAL B 1 90 ? -18.172 -12.594 -15.344 1 95.31 90 VAL B O 1
ATOM 3431 N N . SER B 1 91 ? -17.891 -14.602 -14.617 1 94 91 SER B N 1
ATOM 3432 C CA . SER B 1 91 ? -19.016 -15.211 -15.328 1 94 91 SER B CA 1
ATOM 3433 C C . SER B 1 91 ? -19.578 -16.406 -14.555 1 94 91 SER B C 1
ATOM 3435 O O . SER B 1 91 ? -18.891 -16.984 -13.719 1 94 91 SER B O 1
ATOM 3437 N N . GLY B 1 92 ? -20.922 -16.656 -14.844 1 96.25 92 GLY B N 1
ATOM 3438 C CA . GLY B 1 92 ? -21.578 -17.719 -14.109 1 96.25 92 GLY B CA 1
ATOM 3439 C C . GLY B 1 92 ? -21.969 -17.328 -12.695 1 96.25 92 GLY B C 1
ATOM 3440 O O . GLY B 1 92 ? -22.312 -16.172 -12.445 1 96.25 92 GLY B O 1
ATOM 3441 N N . THR B 1 93 ? -22.062 -18.391 -11.891 1 96.81 93 THR B N 1
ATOM 3442 C CA . THR B 1 93 ? -22.453 -18.172 -10.5 1 96.81 93 THR B CA 1
ATOM 3443 C C . THR B 1 93 ? -21.766 -19.172 -9.578 1 96.81 93 THR B C 1
ATOM 3445 O O . THR B 1 93 ? -21.75 -20.375 -9.844 1 96.81 93 THR B O 1
ATOM 3448 N N . LEU B 1 94 ? -21.109 -18.672 -8.578 1 96.19 94 LEU B N 1
ATOM 3449 C CA . LEU B 1 94 ? -20.516 -19.5 -7.531 1 96.19 94 LEU B CA 1
ATOM 3450 C C . LEU B 1 94 ? -21.375 -19.469 -6.27 1 96.19 94 LEU B C 1
ATOM 3452 O O . LEU B 1 94 ? -21.812 -18.406 -5.832 1 96.19 94 LEU B O 1
ATOM 3456 N N . TYR B 1 95 ? -21.688 -20.641 -5.73 1 96.69 95 TYR B N 1
ATOM 3457 C CA . TYR B 1 95 ? -22.547 -20.75 -4.559 1 96.69 95 TYR B CA 1
ATOM 3458 C C . TYR B 1 95 ? -21.719 -21.047 -3.311 1 96.69 95 TYR B C 1
ATOM 3460 O O . TYR B 1 95 ? -21.156 -22.141 -3.186 1 96.69 95 TYR B O 1
ATOM 3468 N N . MET B 1 96 ? -21.703 -20.094 -2.379 1 96.81 96 MET B N 1
ATOM 3469 C CA . MET B 1 96 ? -20.875 -20.203 -1.185 1 96.81 96 MET B CA 1
ATOM 3470 C C . MET B 1 96 ? -21.703 -20 0.078 1 96.81 96 MET B C 1
ATOM 3472 O O . MET B 1 96 ? -22.75 -19.328 0.046 1 96.81 96 MET B O 1
ATOM 3476 N N . GLN B 1 97 ? -21.234 -20.594 1.156 1 96.94 97 GLN B N 1
ATOM 3477 C CA . GLN B 1 97 ? -21.828 -20.375 2.473 1 96.94 97 GLN B CA 1
ATOM 3478 C C . GLN B 1 97 ? -20.75 -20.062 3.514 1 96.94 97 GLN B C 1
ATOM 3480 O O . GLN B 1 97 ? -19.656 -20.625 3.465 1 96.94 97 GLN B O 1
ATOM 3485 N N . GLU B 1 98 ? -21.031 -19.172 4.34 1 96.12 98 GLU B N 1
ATOM 3486 C CA . GLU B 1 98 ? -20.188 -18.812 5.477 1 96.12 98 GLU B CA 1
ATOM 3487 C C . GLU B 1 98 ? -21 -18.656 6.75 1 96.12 98 GLU B C 1
ATOM 3489 O O . GLU B 1 98 ? -21.938 -17.844 6.789 1 96.12 98 GLU B O 1
ATOM 3494 N N . LYS B 1 99 ? -20.641 -19.375 7.777 1 92.25 99 LYS B N 1
ATOM 3495 C CA . LYS B 1 99 ? -21.359 -19.344 9.047 1 92.25 99 LYS B CA 1
ATOM 3496 C C . LYS B 1 99 ? -22.859 -19.453 8.828 1 92.25 99 LYS B C 1
ATOM 3498 O O . LYS B 1 99 ? -23.641 -18.672 9.375 1 92.25 99 LYS B O 1
ATOM 3503 N N . GLY B 1 100 ? -23.219 -20.297 7.988 1 89.44 100 GLY B N 1
ATOM 3504 C CA . GLY B 1 100 ? -24.625 -20.594 7.77 1 89.44 100 GLY B CA 1
ATOM 3505 C C . GLY B 1 100 ? -25.281 -19.641 6.793 1 89.44 100 GLY B C 1
ATOM 3506 O O . GLY B 1 100 ? -26.406 -19.891 6.34 1 89.44 100 GLY B O 1
ATOM 3507 N N . GLU B 1 101 ? -24.672 -18.5 6.512 1 93.88 101 GLU B N 1
ATOM 3508 C CA . GLU B 1 101 ? -25.203 -17.562 5.531 1 93.88 101 GLU B CA 1
ATOM 3509 C C . GLU B 1 101 ? -24.828 -17.984 4.109 1 93.88 101 GLU B C 1
ATOM 3511 O O . GLU B 1 101 ? -23.672 -18.266 3.83 1 93.88 101 GLU B O 1
ATOM 3516 N N . ARG B 1 102 ? -25.859 -17.969 3.215 1 96.31 102 ARG B N 1
ATOM 3517 C CA . ARG B 1 102 ? -25.656 -18.453 1.851 1 96.31 102 ARG B CA 1
ATOM 3518 C C . ARG B 1 102 ? -25.562 -17.2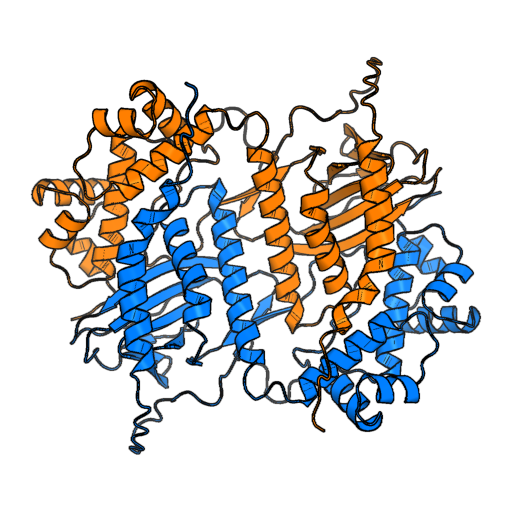81 0.874 1 96.31 102 ARG B C 1
ATOM 3520 O O . ARG B 1 102 ? -26.312 -16.312 0.978 1 96.31 102 ARG B O 1
ATOM 3527 N N . TYR B 1 103 ? -24.594 -17.375 -0.03 1 95.94 103 TYR B N 1
ATOM 3528 C CA . TYR B 1 103 ? -24.328 -16.359 -1.044 1 95.94 103 TYR B CA 1
ATOM 3529 C C . TYR B 1 103 ? -24.281 -16.984 -2.436 1 95.94 103 TYR B C 1
ATOM 3531 O O . TYR B 1 103 ? -23.547 -17.953 -2.666 1 95.94 103 TYR B O 1
ATOM 3539 N N . ALA B 1 104 ? -25.094 -16.469 -3.344 1 97.19 104 ALA B N 1
ATOM 3540 C CA . ALA B 1 104 ? -24.922 -16.734 -4.77 1 97.19 104 ALA B CA 1
ATOM 3541 C C . ALA B 1 104 ? -24.188 -15.578 -5.453 1 97.19 104 ALA B C 1
ATOM 3543 O O . ALA B 1 104 ? -24.75 -14.5 -5.648 1 97.19 104 ALA B O 1
ATOM 3544 N N . ILE B 1 105 ? -22.906 -15.844 -5.773 1 96.62 105 ILE B N 1
ATOM 3545 C CA . ILE B 1 105 ? -22.062 -14.805 -6.348 1 96.62 105 ILE B CA 1
ATOM 3546 C C . ILE B 1 105 ? -22.156 -14.844 -7.871 1 96.62 105 ILE B C 1
ATOM 3548 O O . ILE B 1 105 ? -21.5 -15.664 -8.523 1 96.62 105 ILE B O 1
ATOM 3552 N N . GLY B 1 106 ? -22.891 -13.938 -8.406 1 96.31 106 GLY B N 1
ATOM 3553 C CA . GLY B 1 106 ? -23.062 -13.898 -9.852 1 96.31 106 GLY B CA 1
ATOM 3554 C C . GLY B 1 106 ? -22.047 -13.008 -10.555 1 96.31 106 GLY B C 1
ATOM 3555 O O . GLY B 1 106 ? -21.219 -12.383 -9.898 1 96.31 106 GLY B O 1
ATOM 3556 N N . SER B 1 107 ? -22.156 -13.023 -11.883 1 95.5 107 SER B N 1
ATOM 3557 C CA . SER B 1 107 ? -21.25 -12.219 -12.695 1 95.5 107 SER B CA 1
ATOM 3558 C C . SER B 1 107 ? -21.25 -10.766 -12.242 1 95.5 107 SER B C 1
ATOM 3560 O O . SER B 1 107 ? -22.297 -10.156 -12.07 1 95.5 107 SER B O 1
ATOM 3562 N N . GLY B 1 108 ? -20.047 -10.258 -11.969 1 94.25 108 GLY B N 1
ATOM 3563 C CA . GLY B 1 108 ? -19.906 -8.867 -11.562 1 94.25 108 GLY B CA 1
ATOM 3564 C C . GLY B 1 108 ? -20.078 -8.672 -10.07 1 94.25 108 GLY B C 1
ATOM 3565 O O . GLY B 1 108 ? -20.047 -7.539 -9.578 1 94.25 108 GLY B O 1
ATOM 3566 N N . GLU B 1 109 ? -20.203 -9.734 -9.375 1 94.38 109 GLU B N 1
ATOM 3567 C CA . GLU B 1 109 ? -20.344 -9.641 -7.922 1 94.38 109 GLU B CA 1
ATOM 3568 C C . GLU B 1 109 ? -19.109 -10.172 -7.207 1 94.38 109 GLU B C 1
ATOM 3570 O O . GLU B 1 109 ? -18.297 -10.891 -7.801 1 94.38 109 GLU B O 1
ATOM 3575 N N . MET B 1 110 ? -19 -9.766 -5.949 1 96.25 110 MET B N 1
ATOM 3576 C CA . MET B 1 110 ? -17.906 -10.234 -5.117 1 96.25 110 MET B CA 1
ATOM 3577 C C . MET B 1 110 ? -18.406 -10.703 -3.758 1 96.25 110 MET B C 1
ATOM 3579 O O . MET B 1 110 ? -19.516 -10.367 -3.355 1 96.25 110 MET B O 1
ATOM 3583 N N . LEU B 1 111 ? -17.625 -11.469 -3.105 1 96.62 111 LEU B N 1
ATOM 3584 C CA . LEU B 1 111 ? -17.812 -11.922 -1.732 1 96.62 111 LEU B CA 1
ATOM 3585 C C . LEU B 1 111 ? -16.484 -11.984 -0.984 1 96.62 111 LEU B C 1
ATOM 3587 O O . LEU B 1 111 ? -15.484 -12.445 -1.529 1 96.62 111 LEU B O 1
ATOM 3591 N N . VAL B 1 112 ? -16.516 -11.461 0.215 1 97.25 112 VAL B N 1
ATOM 3592 C CA . VAL B 1 112 ? -15.367 -11.633 1.104 1 97.25 112 VAL B CA 1
ATOM 3593 C C . VAL B 1 112 ? -15.688 -12.688 2.162 1 97.25 112 VAL B C 1
ATOM 3595 O O . VAL B 1 112 ? -16.625 -12.516 2.955 1 97.25 112 VAL B O 1
ATOM 3598 N N . LEU B 1 113 ? -14.984 -13.773 2.115 1 97.12 113 LEU B N 1
ATOM 3599 C CA . LEU B 1 113 ? -15.008 -14.75 3.193 1 97.12 113 LEU B CA 1
ATOM 3600 C C . LEU B 1 113 ? -14.031 -14.367 4.301 1 97.12 113 LEU B C 1
ATOM 3602 O O . LEU B 1 113 ? -12.859 -14.125 4.039 1 97.12 113 LEU B O 1
ATOM 3606 N N . GLU B 1 114 ? -14.508 -14.305 5.516 1 96.38 114 GLU B N 1
ATOM 3607 C CA . GLU B 1 114 ? -13.727 -13.742 6.613 1 96.38 114 GLU B CA 1
ATOM 3608 C C . GLU B 1 114 ? -12.781 -14.781 7.203 1 96.38 114 GLU B C 1
ATOM 3610 O O . GLU B 1 114 ? -13.102 -15.977 7.23 1 96.38 114 GLU B O 1
ATOM 3615 N N . ALA B 1 115 ? -11.664 -14.305 7.707 1 96.19 115 ALA B N 1
ATOM 3616 C CA . ALA B 1 115 ? -10.641 -15.148 8.328 1 96.19 115 ALA B CA 1
ATOM 3617 C C . ALA B 1 115 ? -11.195 -15.875 9.547 1 96.19 115 ALA B C 1
ATOM 3619 O O . ALA B 1 115 ? -11.898 -15.273 10.367 1 96.19 115 ALA B O 1
ATOM 3620 N N . GLY B 1 116 ? -10.922 -17.141 9.594 1 94.06 116 GLY B N 1
ATOM 3621 C CA . GLY B 1 116 ? -11.266 -17.922 10.773 1 94.06 116 GLY B CA 1
ATOM 3622 C C . GLY B 1 116 ? -12.68 -18.469 10.734 1 94.06 116 GLY B C 1
ATOM 3623 O O . GLY B 1 116 ? -13.086 -19.203 11.625 1 94.06 116 GLY B O 1
ATOM 3624 N N . LEU B 1 117 ? -13.469 -18.109 9.805 1 95 117 LEU B N 1
ATOM 3625 C CA . LEU B 1 117 ? -14.844 -18.594 9.719 1 95 117 LEU B CA 1
ATOM 3626 C C . LEU B 1 117 ? -14.953 -19.75 8.734 1 95 117 LEU B C 1
ATOM 3628 O O . LEU B 1 117 ? -14.312 -19.734 7.68 1 95 117 LEU B O 1
ATOM 3632 N N . ARG B 1 118 ? -15.75 -20.688 9.109 1 95.69 118 ARG B N 1
ATOM 3633 C CA . ARG B 1 118 ? -16 -21.828 8.234 1 95.69 118 ARG B CA 1
ATOM 3634 C C . ARG B 1 118 ? -16.766 -21.406 6.984 1 95.69 118 ARG B C 1
ATOM 3636 O O . ARG B 1 118 ? -17.734 -20.672 7.07 1 95.69 118 ARG B O 1
ATOM 3643 N N . HIS B 1 119 ? -16.266 -21.859 5.863 1 95.81 119 HIS B N 1
ATOM 3644 C CA . HIS B 1 119 ? -16.953 -21.578 4.605 1 95.81 119 HIS B CA 1
ATOM 3645 C C . HIS B 1 119 ? -16.828 -22.75 3.641 1 95.81 119 HIS B C 1
ATOM 3647 O O . HIS B 1 119 ? -16.016 -23.656 3.852 1 95.81 119 HIS B O 1
ATOM 3653 N N . GLY B 1 120 ? -17.703 -22.781 2.625 1 94.69 120 GLY B N 1
ATOM 3654 C CA . GLY B 1 120 ? -17.734 -23.812 1.596 1 94.69 120 GLY B CA 1
ATOM 3655 C C . GLY B 1 120 ? -18.859 -23.609 0.59 1 94.69 120 GLY B C 1
ATOM 3656 O O . GLY B 1 120 ? -19.625 -22.641 0.692 1 94.69 120 GLY B O 1
ATOM 3657 N N . GLY B 1 121 ? -18.797 -24.516 -0.433 1 94.94 121 GLY B N 1
ATOM 3658 C CA . GLY B 1 121 ? -19.875 -24.484 -1.397 1 94.94 121 GLY B CA 1
ATOM 3659 C C . GLY B 1 121 ? -21.125 -25.188 -0.91 1 94.94 121 GLY B C 1
ATOM 3660 O O . GLY B 1 121 ? -21.078 -26.344 -0.477 1 94.94 121 GLY B O 1
ATOM 3661 N N . TYR B 1 122 ? -22.297 -24.5 -0.932 1 94.94 122 TYR B N 1
ATOM 3662 C CA . TYR B 1 122 ? -23.516 -25.172 -0.508 1 94.94 122 TYR B CA 1
ATOM 3663 C C . TYR B 1 122 ? -24.25 -25.766 -1.701 1 94.94 122 TYR B C 1
ATOM 3665 O O . TYR B 1 122 ? -25.188 -26.547 -1.531 1 94.94 122 TYR B O 1
ATOM 3673 N N . ARG B 1 123 ? -23.875 -25.359 -2.84 1 95 123 ARG B N 1
ATOM 3674 C CA . ARG B 1 123 ? -24.453 -25.828 -4.102 1 95 123 ARG B CA 1
ATOM 3675 C C . ARG B 1 123 ? -23.391 -25.844 -5.199 1 95 123 ARG B C 1
ATOM 3677 O O . ARG B 1 123 ? -22.484 -25.016 -5.211 1 95 123 ARG B O 1
ATOM 3684 N N . ALA B 1 124 ? -23.438 -26.812 -6.109 1 94.12 124 ALA B N 1
ATOM 3685 C CA . ALA B 1 124 ? -22.5 -26.922 -7.219 1 94.12 124 ALA B CA 1
ATOM 3686 C C . ALA B 1 124 ? -22.766 -25.859 -8.281 1 94.12 124 ALA B C 1
ATOM 3688 O O . ALA B 1 124 ? -23.906 -25.422 -8.445 1 94.12 124 ALA B O 1
ATOM 3689 N N . ALA B 1 125 ? -21.672 -25.531 -8.969 1 92.81 125 ALA B N 1
ATOM 3690 C CA . ALA B 1 125 ? -21.844 -24.625 -10.109 1 92.81 125 ALA B CA 1
ATOM 3691 C C . ALA B 1 125 ? -22.75 -25.266 -11.172 1 92.81 125 ALA B C 1
ATOM 3693 O O . ALA B 1 125 ? -22.609 -26.453 -11.484 1 92.81 125 ALA B O 1
ATOM 3694 N N . GLU B 1 126 ? -23.641 -24.5 -11.695 1 95.06 126 GLU B N 1
ATOM 3695 C CA . GLU B 1 126 ? -24.578 -25 -12.688 1 95.06 126 GLU B CA 1
ATOM 3696 C C . GLU B 1 126 ? -24.078 -24.75 -14.102 1 95.06 126 GLU B C 1
ATOM 3698 O O . GLU B 1 126 ? -24.531 -25.391 -15.055 1 95.06 126 GLU B O 1
ATOM 3703 N N . GLU B 1 127 ? -23.234 -23.828 -14.297 1 94.62 127 GLU B N 1
ATOM 3704 C CA . GLU B 1 127 ? -22.578 -23.469 -15.547 1 94.62 127 GLU B CA 1
ATOM 3705 C C . GLU B 1 127 ? -21.094 -23.172 -15.336 1 94.62 127 GLU B C 1
ATOM 3707 O O . GLU B 1 127 ? -20.625 -23.094 -14.195 1 94.62 127 GLU B O 1
ATOM 3712 N N . GLU B 1 128 ? -20.422 -23.156 -16.438 1 90.44 128 GLU B N 1
ATOM 3713 C CA . GLU B 1 128 ? -19.031 -22.75 -16.328 1 90.44 128 GLU B CA 1
ATOM 3714 C C . GLU B 1 128 ? -18.906 -21.406 -15.602 1 90.44 128 GLU B C 1
ATOM 3716 O O . GLU B 1 128 ? -19.547 -20.438 -15.977 1 90.44 128 GLU B O 1
ATOM 3721 N N . THR B 1 129 ? -18.156 -21.422 -14.516 1 92.44 129 THR B N 1
ATOM 3722 C CA . THR B 1 129 ? -18.047 -20.25 -13.648 1 92.44 129 THR B CA 1
ATOM 3723 C C . THR B 1 129 ? -16.594 -19.828 -13.492 1 92.44 129 THR B C 1
ATOM 3725 O O . THR B 1 129 ? -15.75 -20.625 -13.07 1 92.44 129 THR B O 1
ATOM 3728 N N . ALA B 1 130 ? -16.312 -18.594 -13.922 1 90.31 130 ALA B N 1
ATOM 3729 C CA . ALA B 1 130 ? -14.953 -18.062 -13.82 1 90.31 130 ALA B CA 1
ATOM 3730 C C . ALA B 1 130 ? -14.844 -17.062 -12.672 1 90.31 130 ALA B C 1
ATOM 3732 O O . ALA B 1 130 ? -15.672 -16.156 -12.547 1 90.31 130 ALA B O 1
ATOM 3733 N N . VAL B 1 131 ? -13.766 -17.219 -11.82 1 93.69 131 VAL B N 1
ATOM 3734 C CA . VAL B 1 131 ? -13.641 -16.344 -10.664 1 93.69 131 VAL B CA 1
ATOM 3735 C C . VAL B 1 131 ? -12.18 -15.961 -10.453 1 93.69 131 VAL B C 1
ATOM 3737 O O . VAL B 1 131 ? -11.273 -16.75 -10.734 1 93.69 131 VAL B O 1
ATOM 3740 N N . TYR B 1 132 ? -11.938 -14.695 -10.07 1 94.56 132 TYR B N 1
ATOM 3741 C CA . TYR B 1 132 ? -10.703 -14.336 -9.375 1 94.56 132 TYR B CA 1
ATOM 3742 C C . TYR B 1 132 ? -10.844 -14.539 -7.871 1 94.56 132 TYR B C 1
ATOM 3744 O O . TYR B 1 132 ? -11.93 -14.344 -7.312 1 94.56 132 TYR B O 1
ATOM 3752 N N . TRP B 1 133 ? -9.812 -14.938 -7.227 1 94.81 133 TRP B N 1
ATOM 3753 C CA . TRP B 1 133 ? -9.805 -14.992 -5.77 1 94.81 133 TRP B CA 1
ATOM 3754 C C . TRP B 1 133 ? -8.492 -14.453 -5.207 1 94.81 133 TRP B C 1
ATOM 3756 O O . TRP B 1 133 ? -7.453 -14.539 -5.859 1 94.81 133 TRP B O 1
ATOM 3766 N N . ILE B 1 134 ? -8.523 -13.883 -4.039 1 96.94 134 ILE B N 1
ATOM 3767 C CA . ILE B 1 134 ? -7.359 -13.352 -3.338 1 96.94 134 ILE B CA 1
ATOM 3768 C C . ILE B 1 134 ? -7.414 -13.75 -1.866 1 96.94 134 ILE B C 1
ATOM 3770 O O . ILE B 1 134 ? -8.414 -13.508 -1.185 1 96.94 134 ILE B O 1
ATOM 3774 N N . HIS B 1 135 ? -6.352 -14.367 -1.375 1 96.62 135 HIS B N 1
ATOM 3775 C CA . HIS B 1 135 ? -6.137 -14.547 0.055 1 96.62 135 HIS B CA 1
ATOM 3776 C C . HIS B 1 135 ? -5.301 -13.414 0.639 1 96.62 135 HIS B C 1
ATOM 3778 O O . HIS B 1 135 ? -4.27 -13.039 0.076 1 96.62 135 HIS B O 1
ATOM 3784 N N . PHE B 1 136 ? -5.742 -12.867 1.689 1 97.62 136 PHE B N 1
ATOM 3785 C CA . PHE B 1 136 ? -4.914 -11.883 2.377 1 97.62 136 PHE B CA 1
ATOM 3786 C C . PHE B 1 136 ? -5.047 -12.031 3.889 1 97.62 136 PHE B C 1
ATOM 3788 O O . PHE B 1 136 ? -6.051 -12.539 4.383 1 97.62 136 PHE B O 1
ATOM 3795 N N . ARG B 1 137 ? -3.982 -11.625 4.539 1 96.81 137 ARG B N 1
ATOM 3796 C CA . ARG B 1 137 ? -3.918 -11.727 5.996 1 96.81 137 ARG B CA 1
ATOM 3797 C C . ARG B 1 137 ? -4.18 -10.375 6.652 1 96.81 137 ARG B C 1
ATOM 3799 O O . ARG B 1 137 ? -3.648 -9.352 6.211 1 96.81 137 ARG B O 1
ATOM 3806 N N . HIS B 1 138 ? -4.984 -10.391 7.613 1 96.75 138 HIS B N 1
ATOM 3807 C CA . HIS B 1 138 ? -5.262 -9.219 8.43 1 96.75 138 HIS B CA 1
ATOM 3808 C C . HIS B 1 138 ? -5.98 -9.602 9.719 1 96.75 138 HIS B C 1
ATOM 3810 O O . HIS B 1 138 ? -6.465 -10.727 9.859 1 96.75 138 HIS B O 1
ATOM 3816 N N . ALA B 1 139 ? -6.012 -8.703 10.719 1 91.44 139 ALA B N 1
ATOM 3817 C CA . ALA B 1 139 ? -6.789 -8.891 11.938 1 91.44 139 ALA B CA 1
ATOM 3818 C C . ALA B 1 139 ? -8.281 -9.016 11.633 1 91.44 139 ALA B C 1
ATOM 3820 O O . ALA B 1 139 ? -8.734 -8.602 10.562 1 91.44 139 ALA B O 1
ATOM 3821 N N . PRO B 1 140 ? -9.008 -9.578 12.539 1 90.81 140 PRO B N 1
ATOM 3822 C CA . PRO B 1 140 ? -10.453 -9.68 12.32 1 90.81 140 PRO B CA 1
ATOM 3823 C C . PRO B 1 140 ? -11.117 -8.32 12.125 1 90.81 140 PRO B C 1
ATOM 3825 O O . PRO B 1 140 ? -10.727 -7.344 12.758 1 90.81 140 PRO B O 1
ATOM 3828 N N . ALA B 1 141 ? -12.07 -8.305 11.227 1 89.38 141 ALA B N 1
ATOM 3829 C CA . ALA B 1 141 ? -12.82 -7.078 10.953 1 89.38 141 ALA B CA 1
ATOM 3830 C C . ALA B 1 141 ? -13.531 -6.582 12.211 1 89.38 141 ALA B C 1
ATOM 3832 O O . ALA B 1 141 ? -14.039 -7.383 12.992 1 89.38 141 ALA B O 1
ATOM 3833 N N . VAL B 1 142 ? -13.531 -5.258 12.289 1 80.25 142 VAL B N 1
ATOM 3834 C CA . VAL B 1 142 ? -14.211 -4.629 13.422 1 80.25 142 VAL B CA 1
ATOM 3835 C C . VAL B 1 142 ? -15.727 -4.676 13.203 1 80.25 142 VAL B C 1
ATOM 3837 O O . VAL B 1 142 ? -16.203 -4.453 12.094 1 80.25 142 VAL B O 1
ATOM 3840 N N . ARG B 1 143 ? -16.453 -5.176 14.164 1 69.25 143 ARG B N 1
ATOM 3841 C CA . ARG B 1 143 ? -17.906 -5.156 14.148 1 69.25 143 ARG B CA 1
ATOM 3842 C C . ARG B 1 143 ? -18.453 -3.973 14.953 1 69.25 143 ARG B C 1
ATOM 3844 O O . ARG B 1 143 ? -18.344 -3.943 16.172 1 69.25 143 ARG B O 1
ATOM 3851 N N . ARG B 1 144 ? -18.5 -2.758 14.203 1 58.38 144 ARG B N 1
ATOM 3852 C CA . ARG B 1 144 ? -19 -1.609 14.953 1 58.38 144 ARG B CA 1
ATOM 3853 C C . ARG B 1 144 ? -20.516 -1.659 15.086 1 58.38 144 ARG B C 1
ATOM 3855 O O . ARG B 1 144 ? -21.203 -2.072 14.156 1 58.38 144 ARG B O 1
ATOM 3862 N N . PRO B 1 145 ? -21.016 -1.476 16.266 1 49.28 145 PRO B N 1
ATOM 3863 C CA . PRO B 1 145 ? -22.469 -1.349 16.391 1 49.28 145 PRO B CA 1
ATOM 3864 C C . PRO B 1 145 ? -23.047 -0.259 15.492 1 49.28 145 PRO B C 1
ATOM 3866 O O . PRO B 1 145 ? -22.344 0.698 15.148 1 49.28 145 PRO B O 1
ATOM 3869 N N . PRO B 1 146 ? -24.297 -0.611 14.773 1 44.47 146 PRO B N 1
ATOM 3870 C CA . PRO B 1 146 ? -24.953 0.357 13.891 1 44.47 146 PRO B CA 1
ATOM 3871 C C . PRO B 1 146 ? -24.828 1.793 14.398 1 44.47 146 PRO B C 1
ATOM 3873 O O . PRO B 1 146 ? -24.75 2.729 13.594 1 44.47 146 PRO B O 1
ATOM 3876 N N . HIS B 1 147 ? -25.188 2.049 15.664 1 40.38 147 HIS B N 1
ATOM 3877 C CA . HIS B 1 147 ? -25.234 3.402 16.203 1 40.38 147 HIS B CA 1
ATOM 3878 C C . HIS B 1 147 ? -23.828 3.953 16.438 1 40.38 147 HIS B C 1
ATOM 3880 O O . HIS B 1 147 ? -23.672 5.082 16.906 1 40.38 147 HIS B O 1
ATOM 3886 N N . ALA B 1 148 ? -22.938 3.186 16.438 1 44.91 148 ALA B N 1
ATOM 3887 C CA . ALA B 1 148 ? -21.625 3.654 16.859 1 44.91 148 ALA B CA 1
ATOM 3888 C C . ALA B 1 148 ? -21.047 4.672 15.883 1 44.91 148 ALA B C 1
ATOM 3890 O O . ALA B 1 148 ? -21.328 4.605 14.68 1 44.91 148 ALA B O 1
ATOM 3891 N N . ALA B 1 149 ? -20.328 5.797 16.406 1 41.5 149 ALA B N 1
ATOM 3892 C CA . ALA B 1 149 ? -19.859 7.152 16.141 1 41.5 149 ALA B CA 1
ATOM 3893 C C . ALA B 1 149 ? -18.891 7.18 14.961 1 41.5 149 ALA B C 1
ATOM 3895 O O . ALA B 1 149 ? -18.969 8.062 14.109 1 41.5 149 ALA B O 1
ATOM 3896 N N . ILE B 1 150 ? -17.641 6.785 14.859 1 48.41 150 ILE B N 1
ATOM 3897 C CA . ILE B 1 150 ? -16.781 7.555 13.969 1 48.41 150 ILE B CA 1
ATOM 3898 C C . ILE B 1 150 ? -17.172 7.305 12.516 1 48.41 150 ILE B C 1
ATOM 3900 O O . ILE B 1 150 ? -17.078 6.176 12.023 1 48.41 150 ILE B O 1
ATOM 3904 N N . ALA B 1 151 ? -17.969 8.258 12.031 1 56.78 151 ALA B N 1
ATOM 3905 C CA . ALA B 1 151 ? -18.328 8.242 10.609 1 56.78 151 ALA B CA 1
ATOM 3906 C C . ALA B 1 151 ? -17.078 8.164 9.742 1 56.78 151 ALA B C 1
ATOM 3908 O O . ALA B 1 151 ? -16.047 8.789 10.047 1 56.78 151 ALA B O 1
ATOM 3909 N N . PRO B 1 152 ? -17.031 7.246 8.828 1 60.44 152 PRO B N 1
ATOM 3910 C CA . PRO B 1 152 ? -15.867 7.125 7.934 1 60.44 152 PRO B CA 1
ATOM 3911 C C . PRO B 1 152 ? -15.32 8.477 7.488 1 60.44 152 PRO B C 1
ATOM 3913 O O . PRO B 1 152 ? -14.125 8.609 7.219 1 60.44 152 PRO B O 1
ATOM 3916 N N . GLY B 1 153 ? -16.125 9.477 7.57 1 62.09 153 GLY B N 1
ATOM 3917 C CA . GLY B 1 153 ? -15.719 10.789 7.113 1 62.09 153 GLY B CA 1
ATOM 3918 C C . GLY B 1 153 ? -15.227 11.688 8.234 1 62.09 153 GLY B C 1
ATOM 3919 O O . GLY B 1 153 ? -14.766 12.797 7.992 1 62.09 153 GLY B O 1
ATOM 3920 N N . GLN B 1 154 ? -15.211 11.109 9.477 1 62.09 154 GLN B N 1
ATOM 3921 C CA . GLN B 1 154 ? -14.773 11.914 10.609 1 62.09 154 GLN B CA 1
ATOM 3922 C C . GLN B 1 154 ? -13.25 12.055 10.633 1 62.09 154 GLN B C 1
ATOM 3924 O O . GLN B 1 154 ? -12.531 11.062 10.5 1 62.09 154 GLN B O 1
ATOM 3929 N N . PRO B 1 155 ? -12.867 13.391 10.711 1 64.5 155 PRO B N 1
ATOM 3930 C CA . PRO B 1 155 ? -11.422 13.562 10.828 1 64.5 155 PRO B CA 1
ATOM 3931 C C . PRO B 1 155 ? -10.836 12.875 12.055 1 64.5 155 PRO B C 1
ATOM 3933 O O . PRO B 1 155 ? -11.477 12.836 13.109 1 64.5 155 PRO B O 1
ATOM 3936 N N . LEU B 1 156 ? -9.703 12.305 11.859 1 67.88 156 LEU B N 1
ATOM 3937 C CA . LEU B 1 156 ? -8.953 11.75 12.977 1 67.88 156 LEU B CA 1
ATOM 3938 C C . LEU B 1 156 ? -8.359 12.867 13.836 1 67.88 156 LEU B C 1
ATOM 3940 O O . LEU B 1 156 ? -8.258 14.008 13.391 1 67.88 156 LEU B O 1
ATOM 3944 N N . ALA B 1 157 ? -8.125 12.531 15.07 1 63.75 157 ALA B N 1
ATOM 3945 C CA . ALA B 1 157 ? -7.496 13.508 15.953 1 63.75 157 ALA B CA 1
ATOM 3946 C C . ALA B 1 157 ? -6.246 14.109 15.312 1 63.75 157 ALA B C 1
ATOM 3948 O O . ALA B 1 157 ? -5.496 13.414 14.633 1 63.75 157 ALA B O 1
ATOM 3949 N N . PRO B 1 158 ? -6.156 15.445 15.477 1 59.41 158 PRO B N 1
ATOM 3950 C CA . PRO B 1 158 ? -4.969 16.109 14.93 1 59.41 158 PRO B CA 1
ATOM 3951 C C . PRO B 1 158 ? -3.666 15.461 15.391 1 59.41 158 PRO B C 1
ATOM 3953 O O . PRO B 1 158 ? -3.568 15.008 16.531 1 59.41 158 PRO B O 1
ATOM 3956 N N . ARG B 1 159 ? -2.865 15.328 14.414 1 66.19 159 ARG B N 1
ATOM 3957 C CA . ARG B 1 159 ? -1.578 14.703 14.703 1 66.19 159 ARG B CA 1
ATOM 3958 C C . ARG B 1 159 ? -0.435 15.695 14.508 1 66.19 159 ARG B C 1
ATOM 3960 O O . ARG B 1 159 ? -0.536 16.609 13.695 1 66.19 159 ARG B O 1
ATOM 3967 N N . SER B 1 160 ? 0.572 15.602 15.422 1 64.75 160 SER B N 1
ATOM 3968 C CA . SER B 1 160 ? 1.748 16.469 15.352 1 64.75 160 SER B CA 1
ATOM 3969 C C . SER B 1 160 ? 2.68 16.031 14.219 1 64.75 160 SER B C 1
ATOM 3971 O O . SER B 1 160 ? 2.66 14.875 13.797 1 64.75 160 SER B O 1
ATOM 3973 N N . ASP B 1 161 ? 3.482 17 13.711 1 68.38 161 ASP B N 1
ATOM 3974 C CA . ASP B 1 161 ? 4.516 16.719 12.711 1 68.38 161 ASP B CA 1
ATOM 3975 C C . ASP B 1 161 ? 5.629 15.859 13.297 1 68.38 161 ASP B C 1
ATOM 3977 O O . ASP B 1 161 ? 6.48 15.352 12.562 1 68.38 161 ASP B O 1
ATOM 3981 N N . GLN B 1 162 ? 5.539 15.633 14.57 1 71.62 162 GLN B N 1
ATOM 3982 C CA . GLN B 1 162 ? 6.602 14.875 15.219 1 71.62 162 GLN B CA 1
ATOM 3983 C C . GLN B 1 162 ? 6.18 13.422 15.438 1 71.62 162 GLN B C 1
ATOM 3985 O O . GLN B 1 162 ? 6.906 12.648 16.062 1 71.62 162 GLN B O 1
ATOM 3990 N N . GLU B 1 163 ? 5.02 13.25 14.859 1 81.56 163 GLU B N 1
ATOM 3991 C CA . GLU B 1 163 ? 4.516 11.898 15.078 1 81.56 163 GLU B CA 1
ATOM 3992 C C . GLU B 1 163 ? 5.461 10.852 14.484 1 81.56 163 GLU B C 1
ATOM 3994 O O . GLU B 1 163 ? 5.992 11.039 13.391 1 81.56 163 GLU B O 1
ATOM 3999 N N . THR B 1 164 ? 5.66 9.781 15.352 1 88.12 164 THR B N 1
ATOM 4000 C CA . THR B 1 164 ? 6.52 8.695 14.898 1 88.12 164 THR B CA 1
ATOM 4001 C C . THR B 1 164 ? 5.73 7.398 14.766 1 88.12 164 THR B C 1
ATOM 4003 O O . THR B 1 164 ? 6.25 6.395 14.281 1 88.12 164 THR B O 1
ATOM 4006 N N . GLU B 1 165 ? 4.469 7.484 15.203 1 90.56 165 GLU B N 1
ATOM 4007 C CA . GLU B 1 165 ? 3.582 6.328 15.07 1 90.56 165 GLU B CA 1
ATOM 4008 C C . GLU B 1 165 ? 2.479 6.594 14.047 1 90.56 165 GLU B C 1
ATOM 4010 O O . GLU B 1 165 ? 1.904 7.688 14.016 1 90.56 165 GLU B O 1
ATOM 4015 N N . PRO B 1 166 ? 2.252 5.621 13.211 1 91.38 166 PRO B N 1
ATOM 4016 C CA . PRO B 1 166 ? 1.148 5.816 12.266 1 91.38 166 PRO B CA 1
ATOM 4017 C C . PRO B 1 166 ? -0.191 6.039 12.961 1 91.38 166 PRO B C 1
ATOM 4019 O O . PRO B 1 166 ? -0.427 5.496 14.047 1 91.38 166 PRO B O 1
ATOM 4022 N N . ALA B 1 167 ? -1.015 6.781 12.32 1 85.56 167 ALA B N 1
ATOM 4023 C CA . ALA B 1 167 ? -2.355 7.02 12.852 1 85.56 167 ALA B CA 1
ATOM 4024 C C . ALA B 1 167 ? -3.205 5.754 12.773 1 85.56 167 ALA B C 1
ATOM 4026 O O . ALA B 1 167 ? -3.072 4.965 11.836 1 85.56 167 ALA B O 1
ATOM 4027 N N . SER B 1 168 ? -4.078 5.629 13.789 1 85.5 168 SER B N 1
ATOM 4028 C CA . SER B 1 168 ? -5.078 4.57 13.688 1 85.5 168 SER B CA 1
ATOM 4029 C C . SER B 1 168 ? -6.117 4.887 12.617 1 85.5 168 SER B C 1
ATOM 4031 O O . SER B 1 168 ? -6.559 6.031 12.492 1 85.5 168 SER B O 1
ATOM 4033 N N . GLY B 1 169 ? -6.43 3.92 11.859 1 86.56 169 GLY B N 1
ATOM 4034 C CA . GLY B 1 169 ? -7.418 4.062 10.805 1 86.56 169 GLY B CA 1
ATOM 4035 C C . GLY B 1 169 ? -8.055 2.746 10.398 1 86.56 169 GLY B C 1
ATOM 4036 O O . GLY B 1 169 ? -8.156 1.825 11.211 1 86.56 169 GLY B O 1
ATOM 4037 N N . ALA B 1 170 ? -8.617 2.766 9.164 1 86.31 170 ALA B N 1
ATOM 4038 C CA . ALA B 1 170 ? -9.289 1.549 8.711 1 86.31 170 ALA B CA 1
ATOM 4039 C C . ALA B 1 170 ? -9.305 1.461 7.191 1 86.31 170 ALA B C 1
ATOM 4041 O O . ALA B 1 170 ? -9.375 2.482 6.504 1 86.31 170 ALA B O 1
ATOM 4042 N N . ALA B 1 171 ? -9.172 0.265 6.723 1 90.56 171 ALA B N 1
ATOM 4043 C CA . ALA B 1 171 ? -9.539 -0.06 5.348 1 90.56 171 ALA B CA 1
ATOM 4044 C C . ALA B 1 171 ? -10.938 -0.657 5.281 1 90.56 171 ALA B C 1
ATOM 4046 O O . ALA B 1 171 ? -11.352 -1.389 6.184 1 90.56 171 ALA B O 1
ATOM 4047 N N . PHE B 1 172 ? -11.648 -0.328 4.246 1 87.5 172 PHE B N 1
ATOM 4048 C CA . PHE B 1 172 ? -13.008 -0.837 4.082 1 87.5 172 PHE B CA 1
ATOM 4049 C C . PHE B 1 172 ? -13.117 -1.703 2.834 1 87.5 172 PHE B C 1
ATOM 4051 O O . PHE B 1 172 ? -12.57 -1.359 1.785 1 87.5 172 PHE B O 1
ATOM 4058 N N . ILE B 1 173 ? -13.773 -2.799 2.982 1 90.88 173 ILE B N 1
ATOM 4059 C CA . ILE B 1 173 ? -13.992 -3.699 1.855 1 90.88 173 ILE B CA 1
ATOM 4060 C C . ILE B 1 173 ? -15.438 -4.207 1.88 1 90.88 173 ILE B C 1
ATOM 4062 O O . ILE B 1 173 ? -15.945 -4.594 2.934 1 90.88 173 ILE B O 1
ATOM 4066 N N . PRO B 1 174 ? -16.156 -4.164 0.75 1 90.06 174 PRO B N 1
ATOM 4067 C CA . PRO B 1 174 ? -17.516 -4.719 0.749 1 90.06 174 PRO B CA 1
ATOM 4068 C C . PRO B 1 174 ? -17.547 -6.211 1.071 1 90.06 174 PRO B C 1
ATOM 4070 O O . PRO B 1 174 ? -16.703 -6.969 0.583 1 90.06 174 PRO B O 1
ATOM 4073 N N . LYS B 1 175 ? -18.5 -6.59 1.903 1 92.81 175 LYS B N 1
ATOM 4074 C CA . LYS B 1 175 ? -18.656 -8 2.238 1 92.81 175 LYS B CA 1
ATOM 4075 C C . LYS B 1 175 ? -19.188 -8.789 1.046 1 92.81 175 LYS B C 1
ATOM 4077 O O . LYS B 1 175 ? -18.703 -9.891 0.755 1 92.81 175 LYS B O 1
ATOM 4082 N N . TYR B 1 176 ? -20.172 -8.25 0.432 1 92.5 176 TYR B N 1
ATOM 4083 C CA . TYR B 1 176 ? -20.875 -8.914 -0.657 1 92.5 176 TYR B CA 1
ATOM 4084 C C . TYR B 1 176 ? -21.625 -7.906 -1.512 1 92.5 176 TYR B C 1
ATOM 4086 O O . TYR B 1 176 ? -22.266 -6.988 -0.985 1 92.5 176 TYR B O 1
ATOM 4094 N N . GLY B 1 177 ? -21.531 -8.086 -2.852 1 90.06 177 GLY B N 1
ATOM 4095 C CA . GLY B 1 177 ? -22.359 -7.238 -3.701 1 90.06 177 GLY B CA 1
ATOM 4096 C C . GLY B 1 177 ? -21.734 -6.973 -5.059 1 90.06 177 GLY B C 1
ATOM 4097 O O . GLY B 1 177 ? -20.75 -7.602 -5.43 1 90.06 177 GLY B O 1
ATOM 4098 N N . GLN B 1 178 ? -22.406 -6.102 -5.785 1 90.44 178 GLN B N 1
ATOM 4099 C CA . GLN B 1 178 ? -21.953 -5.727 -7.125 1 90.44 178 GLN B CA 1
ATOM 4100 C C . GLN B 1 178 ? -20.75 -4.801 -7.062 1 90.44 178 GLN B C 1
ATOM 4102 O O . GLN B 1 178 ? -20.672 -3.934 -6.188 1 90.44 178 GLN B O 1
ATOM 4107 N N . VAL B 1 179 ? -19.859 -5.023 -8 1 89.5 179 VAL B N 1
ATOM 4108 C CA . VAL B 1 179 ? -18.703 -4.148 -8.125 1 89.5 179 VAL B CA 1
ATOM 4109 C C . VAL B 1 179 ? -18.5 -3.76 -9.586 1 89.5 179 VAL B C 1
ATOM 4111 O O . VAL B 1 179 ? -19.094 -4.367 -10.484 1 89.5 179 VAL B O 1
ATOM 4114 N N . ASP B 1 180 ? -17.812 -2.682 -9.789 1 89.19 180 ASP B N 1
ATOM 4115 C CA . ASP B 1 180 ? -17.406 -2.312 -11.141 1 89.19 180 ASP B CA 1
ATOM 4116 C C . ASP B 1 180 ? -16.266 -3.199 -11.625 1 89.19 180 ASP B C 1
ATOM 4118 O O . ASP B 1 180 ? -15.109 -2.754 -11.711 1 89.19 180 ASP B O 1
ATOM 4122 N N . LEU B 1 181 ? -16.562 -4.375 -12.039 1 90.94 181 LEU B N 1
ATOM 4123 C CA . LEU B 1 181 ? -15.562 -5.391 -12.367 1 90.94 181 LEU B CA 1
ATOM 4124 C C . LEU B 1 181 ? -14.664 -4.93 -13.508 1 90.94 181 LEU B C 1
ATOM 4126 O O . LEU B 1 181 ? -13.445 -5.121 -13.461 1 90.94 181 LEU B O 1
ATOM 4130 N N . PRO B 1 182 ? -15.195 -4.355 -14.602 1 89.56 182 PRO B N 1
ATOM 4131 C CA . PRO B 1 182 ? -14.312 -3.895 -15.672 1 89.56 182 PRO B CA 1
ATOM 4132 C C . PRO B 1 182 ? -13.195 -2.977 -15.172 1 89.56 182 PRO B C 1
ATOM 4134 O O . PRO B 1 182 ? -12.062 -3.057 -15.648 1 89.56 182 PRO B O 1
ATOM 4137 N N . ALA B 1 183 ? -13.5 -2.178 -14.227 1 88.94 183 ALA B N 1
ATOM 4138 C CA . ALA B 1 183 ? -12.516 -1.253 -13.672 1 88.94 183 ALA B CA 1
ATOM 4139 C C . ALA B 1 183 ? -11.484 -1.993 -12.82 1 88.94 183 ALA B C 1
ATOM 4141 O O . ALA B 1 183 ? -10.359 -1.521 -12.648 1 88.94 183 ALA B O 1
ATOM 4142 N N . LEU B 1 184 ? -11.836 -3.131 -12.266 1 95 184 LEU B N 1
ATOM 4143 C CA . LEU B 1 184 ? -10.969 -3.875 -11.359 1 95 184 LEU B CA 1
ATOM 4144 C C . LEU B 1 184 ? -10.102 -4.871 -12.133 1 95 184 LEU B C 1
ATOM 4146 O O . LEU B 1 184 ? -9.062 -5.309 -11.633 1 95 184 LEU B O 1
ATOM 4150 N N . LEU B 1 185 ? -10.531 -5.23 -13.289 1 93 185 LEU B N 1
ATOM 4151 C CA . LEU B 1 185 ? -9.906 -6.324 -14.031 1 93 185 LEU B CA 1
ATOM 4152 C C . LEU B 1 185 ? -8.438 -6.027 -14.312 1 93 185 LEU B C 1
ATOM 4154 O O . LEU B 1 185 ? -7.582 -6.898 -14.148 1 93 185 LEU B O 1
ATOM 4158 N N . PRO B 1 186 ? -8.086 -4.812 -14.766 1 92.12 186 PRO B N 1
ATOM 4159 C CA . PRO B 1 186 ? -6.66 -4.543 -14.992 1 92.12 186 PRO B CA 1
ATOM 4160 C C . PRO B 1 186 ? -5.812 -4.77 -13.742 1 92.12 186 PRO B C 1
ATOM 4162 O O . PRO B 1 186 ? -4.695 -5.289 -13.836 1 92.12 186 PRO B O 1
ATOM 4165 N N . LEU B 1 187 ? -6.277 -4.379 -12.586 1 95.44 187 LEU B N 1
ATOM 4166 C CA . LEU B 1 187 ? -5.562 -4.586 -11.328 1 95.44 187 LEU B CA 1
ATOM 4167 C C . LEU B 1 187 ? -5.461 -6.07 -10.992 1 95.44 187 LEU B C 1
ATOM 4169 O O . LEU B 1 187 ? -4.395 -6.551 -10.602 1 95.44 187 LEU B O 1
ATOM 4173 N N . LEU B 1 188 ? -6.559 -6.758 -11.148 1 94.94 188 LEU B N 1
ATOM 4174 C CA . LEU B 1 188 ? -6.582 -8.188 -10.867 1 94.94 188 LEU B CA 1
ATOM 4175 C C . LEU B 1 188 ? -5.609 -8.938 -11.773 1 94.94 188 LEU B C 1
ATOM 4177 O O . LEU B 1 188 ? -4.871 -9.805 -11.312 1 94.94 188 LEU B O 1
ATOM 4181 N N . ASP B 1 189 ? -5.586 -8.57 -13.031 1 89.31 189 ASP B N 1
ATOM 4182 C CA . ASP B 1 189 ? -4.676 -9.188 -13.992 1 89.31 189 ASP B CA 1
ATOM 4183 C C . ASP B 1 189 ? -3.221 -8.914 -13.617 1 89.31 189 ASP B C 1
ATOM 4185 O O . ASP B 1 189 ? -2.379 -9.812 -13.703 1 89.31 189 ASP B O 1
ATOM 4189 N N . GLU B 1 190 ? -2.926 -7.734 -13.281 1 91.5 190 GLU B N 1
ATOM 4190 C CA . GLU B 1 190 ? -1.56 -7.379 -12.914 1 91.5 190 GLU B CA 1
ATOM 4191 C C . GLU B 1 190 ? -1.127 -8.102 -11.641 1 91.5 190 GLU B C 1
ATOM 4193 O O . GLU B 1 190 ? 0.027 -8.523 -11.523 1 91.5 190 GLU B O 1
ATOM 4198 N N . LEU B 1 191 ? -2.033 -8.219 -10.688 1 93.38 191 LEU B N 1
ATOM 4199 C CA . LEU B 1 191 ? -1.743 -8.984 -9.484 1 93.38 191 LEU B CA 1
ATOM 4200 C C . LEU B 1 191 ? -1.367 -10.422 -9.828 1 93.38 191 LEU B C 1
ATOM 4202 O O . LEU B 1 191 ? -0.395 -10.953 -9.297 1 93.38 191 LEU B O 1
ATOM 4206 N N . LEU B 1 192 ? -2.131 -10.992 -10.703 1 85.69 192 LEU B N 1
ATOM 4207 C CA . LEU B 1 192 ? -1.865 -12.359 -11.133 1 85.69 192 LEU B CA 1
ATOM 4208 C C . LEU B 1 192 ? -0.491 -12.469 -11.789 1 85.69 192 LEU B C 1
ATOM 4210 O O . LEU B 1 192 ? 0.289 -13.359 -11.461 1 85.69 192 LEU B O 1
ATOM 4214 N N . ARG B 1 193 ? -0.271 -11.594 -12.648 1 80.44 193 ARG B N 1
ATOM 4215 C CA . ARG B 1 193 ? 0.994 -11.609 -13.375 1 80.44 193 ARG B CA 1
ATOM 4216 C C . ARG B 1 193 ? 2.176 -11.469 -12.422 1 80.44 193 ARG B C 1
ATOM 4218 O O . ARG B 1 193 ? 3.154 -12.211 -12.523 1 80.44 193 ARG B O 1
ATOM 4225 N N . LEU B 1 194 ? 2.121 -10.539 -11.539 1 83.19 194 LEU B N 1
ATOM 4226 C CA . LEU B 1 194 ? 3.197 -10.297 -10.586 1 83.19 194 LEU B CA 1
ATOM 4227 C C . LEU B 1 194 ? 3.42 -11.508 -9.695 1 83.19 194 LEU B C 1
ATOM 4229 O O . LEU B 1 194 ? 4.562 -11.844 -9.367 1 83.19 194 LEU B O 1
ATOM 4233 N N . SER B 1 195 ? 2.314 -12.055 -9.266 1 82.5 195 SER B N 1
ATOM 4234 C CA . SER B 1 195 ? 2.395 -13.18 -8.344 1 82.5 195 SER B CA 1
ATOM 4235 C C . SER B 1 195 ? 3.057 -14.391 -9 1 82.5 195 SER B C 1
ATOM 4237 O O . SER B 1 195 ? 3.623 -15.242 -8.312 1 82.5 195 SER B O 1
ATOM 4239 N N . GLU B 1 196 ? 2.988 -14.531 -10.258 1 70.88 196 GLU B N 1
ATOM 4240 C CA . GLU B 1 196 ? 3.543 -15.664 -10.992 1 70.88 196 GLU B CA 1
ATOM 4241 C C . GLU B 1 196 ? 5.066 -15.633 -10.984 1 70.88 196 GLU B C 1
ATOM 4243 O O . GLU B 1 196 ? 5.715 -16.688 -10.961 1 70.88 196 GLU B O 1
ATOM 4248 N N . THR B 1 197 ? 5.621 -14.484 -11.07 1 68.25 197 THR B N 1
ATOM 4249 C CA . THR B 1 197 ? 7.07 -14.336 -11.062 1 68.25 197 THR B CA 1
ATOM 4250 C C . THR B 1 197 ? 7.512 -13.398 -9.945 1 68.25 197 THR B C 1
ATOM 4252 O O . THR B 1 197 ? 8.117 -12.352 -10.203 1 68.25 197 THR B O 1
ATOM 4255 N N . LEU B 1 198 ? 7.168 -13.836 -8.797 1 69.19 198 LEU B N 1
ATOM 4256 C CA . LEU B 1 198 ? 7.434 -12.938 -7.676 1 69.19 198 LEU B CA 1
ATOM 4257 C C . LEU B 1 198 ? 8.898 -13 -7.266 1 69.19 198 LEU B C 1
ATOM 4259 O O . LEU B 1 198 ? 9.461 -14.086 -7.117 1 69.19 198 LEU B O 1
ATOM 4263 N N . THR B 1 199 ? 9.523 -11.93 -7.402 1 69.94 199 THR B N 1
ATOM 4264 C CA . THR B 1 199 ? 10.891 -11.766 -6.91 1 69.94 199 THR B CA 1
ATOM 4265 C C . THR B 1 199 ? 10.906 -10.945 -5.625 1 69.94 199 THR B C 1
ATOM 4267 O O . THR B 1 199 ? 9.891 -10.352 -5.246 1 69.94 199 THR B O 1
ATOM 4270 N N . LEU B 1 200 ? 12 -10.984 -4.949 1 69.62 200 LEU B N 1
ATOM 4271 C CA . LEU B 1 200 ? 12.156 -10.18 -3.744 1 69.62 200 LEU B CA 1
ATOM 4272 C C . LEU B 1 200 ? 11.867 -8.711 -4.035 1 69.62 200 LEU B C 1
ATOM 4274 O O . LEU B 1 200 ? 11.156 -8.047 -3.277 1 69.62 200 LEU B O 1
ATOM 4278 N N . ALA B 1 201 ? 12.359 -8.289 -5.16 1 68.5 201 ALA B N 1
ATOM 4279 C CA . ALA B 1 201 ? 12.266 -6.875 -5.523 1 68.5 201 ALA B CA 1
ATOM 4280 C C . ALA B 1 201 ? 10.836 -6.496 -5.891 1 68.5 201 ALA B C 1
ATOM 4282 O O . ALA B 1 201 ? 10.445 -5.336 -5.762 1 68.5 201 ALA B O 1
ATOM 4283 N N . ARG B 1 202 ? 10.039 -7.488 -6.297 1 81.88 202 ARG B N 1
ATOM 4284 C CA . ARG B 1 202 ? 8.695 -7.18 -6.77 1 81.88 202 ARG B CA 1
ATOM 4285 C C . ARG B 1 202 ? 7.652 -7.504 -5.703 1 81.88 202 ARG B C 1
ATOM 4287 O O . ARG B 1 202 ? 6.465 -7.219 -5.879 1 81.88 202 ARG B O 1
ATOM 4294 N N . SER B 1 203 ? 8.156 -8.078 -4.68 1 86.81 203 SER B N 1
ATOM 4295 C CA . SER B 1 203 ? 7.25 -8.461 -3.604 1 86.81 203 SER B CA 1
ATOM 4296 C C . SER B 1 203 ? 6.504 -7.246 -3.057 1 86.81 203 SER B C 1
ATOM 4298 O O . SER B 1 203 ? 5.293 -7.309 -2.826 1 86.81 203 SER B O 1
ATOM 4300 N N . TYR B 1 204 ? 7.281 -6.184 -2.885 1 92.5 204 TYR B N 1
ATOM 4301 C CA . TYR B 1 204 ? 6.652 -4.973 -2.365 1 92.5 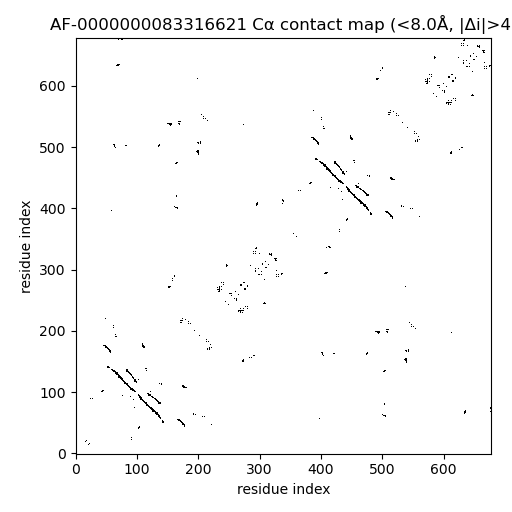204 TYR B CA 1
ATOM 4302 C C . TYR B 1 204 ? 5.648 -4.406 -3.361 1 92.5 204 TYR B C 1
ATOM 4304 O O . TYR B 1 204 ? 4.602 -3.887 -2.971 1 92.5 204 TYR B O 1
ATOM 4312 N N . GLU B 1 205 ? 5.926 -4.527 -4.625 1 92.69 205 GLU B N 1
ATOM 4313 C CA . GLU B 1 205 ? 5.016 -4.078 -5.676 1 92.69 205 GLU B CA 1
ATOM 4314 C C . GLU B 1 205 ? 3.682 -4.812 -5.598 1 92.69 205 GLU B C 1
ATOM 4316 O O . GLU B 1 205 ? 2.623 -4.203 -5.758 1 92.69 205 GLU B O 1
ATOM 4321 N N . LEU B 1 206 ? 3.744 -6.055 -5.371 1 94.19 206 LEU B N 1
ATOM 4322 C CA . LEU B 1 206 ? 2.537 -6.863 -5.219 1 94.19 206 LEU B CA 1
ATOM 4323 C C . LEU B 1 206 ? 1.67 -6.336 -4.082 1 94.19 206 LEU B C 1
ATOM 4325 O O . LEU B 1 206 ? 0.455 -6.191 -4.238 1 94.19 206 LEU B O 1
ATOM 4329 N N . GLN B 1 207 ? 2.281 -6.012 -2.967 1 96.88 207 GLN B N 1
ATOM 4330 C CA . GLN B 1 207 ? 1.562 -5.527 -1.794 1 96.88 207 GLN B CA 1
ATOM 4331 C C . GLN B 1 207 ? 0.932 -4.164 -2.061 1 96.88 207 GLN B C 1
ATOM 4333 O O . GLN B 1 207 ? -0.213 -3.918 -1.676 1 96.88 207 GLN B O 1
ATOM 4338 N N . VAL B 1 208 ? 1.658 -3.311 -2.717 1 96.69 208 VAL B N 1
ATOM 4339 C CA . VAL B 1 208 ? 1.151 -1.976 -3.016 1 96.69 208 VAL B CA 1
ATOM 4340 C C . VAL B 1 208 ? -0.017 -2.072 -3.994 1 96.69 208 VAL B C 1
ATOM 4342 O O . VAL B 1 208 ? -1.023 -1.376 -3.84 1 96.69 208 VAL B O 1
ATOM 4345 N N . LEU B 1 209 ? 0.1 -2.916 -4.98 1 96.69 209 LEU B N 1
ATOM 4346 C CA . LEU B 1 209 ? -0.962 -3.111 -5.961 1 96.69 209 LEU B CA 1
ATOM 4347 C C . LEU B 1 209 ? -2.227 -3.645 -5.297 1 96.69 209 LEU B C 1
ATOM 4349 O O . LEU B 1 209 ? -3.334 -3.221 -5.629 1 96.69 209 LEU B O 1
ATOM 4353 N N . PHE B 1 210 ? -2.031 -4.547 -4.391 1 98 210 PHE B N 1
ATOM 4354 C CA . PHE B 1 210 ? -3.166 -5.043 -3.621 1 98 210 PHE B CA 1
ATOM 4355 C C . PHE B 1 210 ? -3.838 -3.91 -2.854 1 98 210 PHE B C 1
ATOM 4357 O O . PHE B 1 210 ? -5.066 -3.826 -2.809 1 98 210 PHE B O 1
ATOM 4364 N N . GLY B 1 211 ? -3.059 -3.045 -2.219 1 97.5 211 GLY B N 1
ATOM 4365 C CA . GLY B 1 211 ? -3.615 -1.871 -1.564 1 97.5 211 GLY B CA 1
ATOM 4366 C C . GLY B 1 211 ? -4.43 -0.997 -2.498 1 97.5 211 GLY B C 1
ATOM 4367 O O . GLY B 1 211 ? -5.48 -0.481 -2.113 1 97.5 211 GLY B O 1
ATOM 4368 N N . GLN B 1 212 ? -3.98 -0.816 -3.689 1 96.06 212 GLN B N 1
ATOM 4369 C CA . GLN B 1 212 ? -4.707 -0.039 -4.688 1 96.06 212 GLN B CA 1
ATOM 4370 C C . GLN B 1 212 ? -6.051 -0.684 -5.016 1 96.06 212 GLN B C 1
ATOM 4372 O O . GLN B 1 212 ? -7.051 0.012 -5.191 1 96.06 212 GLN B O 1
ATOM 4377 N N . LEU B 1 213 ? -6.027 -2.004 -5.133 1 97.12 213 LEU B N 1
ATOM 4378 C CA . LEU B 1 213 ? -7.273 -2.723 -5.371 1 97.12 213 LEU B CA 1
ATOM 4379 C C . LEU B 1 213 ? -8.273 -2.475 -4.246 1 97.12 213 LEU B C 1
ATOM 4381 O O . LEU B 1 213 ? -9.438 -2.174 -4.5 1 97.12 213 LEU B O 1
ATOM 4385 N N . LEU B 1 214 ? -7.82 -2.6 -3.004 1 95.75 214 LEU B N 1
ATOM 4386 C CA . LEU B 1 214 ? -8.688 -2.381 -1.855 1 95.75 214 LEU B CA 1
ATOM 4387 C C . LEU B 1 214 ? -9.234 -0.956 -1.848 1 95.75 214 LEU B C 1
ATOM 4389 O O . LEU B 1 214 ? -10.398 -0.732 -1.502 1 95.75 214 LEU B O 1
ATOM 4393 N N . LEU B 1 215 ? -8.438 -0.015 -2.232 1 92.69 215 LEU B N 1
ATOM 4394 C CA . LEU B 1 215 ? -8.891 1.371 -2.297 1 92.69 215 LEU B CA 1
ATOM 4395 C C . LEU B 1 215 ? -9.992 1.536 -3.342 1 92.69 215 LEU B C 1
ATOM 4397 O O . LEU B 1 215 ? -10.961 2.26 -3.119 1 92.69 215 LEU B O 1
ATOM 4401 N N . GLN B 1 216 ? -9.812 0.891 -4.477 1 92.25 216 GLN B N 1
ATOM 4402 C CA . GLN B 1 216 ? -10.828 0.962 -5.52 1 92.25 216 GLN B CA 1
ATOM 4403 C C . GLN B 1 216 ? -12.148 0.363 -5.043 1 92.25 216 GLN B C 1
ATOM 4405 O O . GLN B 1 216 ? -13.227 0.896 -5.336 1 92.25 216 GLN B O 1
ATOM 4410 N N . LEU B 1 217 ? -12.078 -0.717 -4.336 1 91.56 217 LEU B N 1
ATOM 4411 C CA . LEU B 1 217 ? -13.273 -1.352 -3.787 1 91.56 217 LEU B CA 1
ATOM 4412 C C . LEU B 1 217 ? -13.953 -0.439 -2.773 1 91.56 217 LEU B C 1
ATOM 4414 O O . LEU B 1 217 ? -15.18 -0.392 -2.703 1 91.56 217 LEU B O 1
ATOM 4418 N N . GLN B 1 218 ? -13.086 0.237 -2.023 1 84.19 218 GLN B N 1
ATOM 4419 C CA . GLN B 1 218 ? -13.609 1.162 -1.024 1 84.19 218 GLN B CA 1
ATOM 4420 C C . GLN B 1 218 ? -14.336 2.33 -1.683 1 84.19 218 GLN B C 1
ATOM 4422 O O . GLN B 1 218 ? -15.352 2.807 -1.167 1 84.19 218 GLN B O 1
ATOM 4427 N N . LYS B 1 219 ? -13.766 2.814 -2.791 1 75.12 219 LYS B N 1
ATOM 4428 C CA . LYS B 1 219 ? -14.352 3.947 -3.502 1 75.12 219 LYS B CA 1
ATOM 4429 C C . LYS B 1 219 ? -15.688 3.57 -4.133 1 75.12 219 LYS B C 1
ATOM 4431 O O . LYS B 1 219 ? -16.562 4.418 -4.289 1 75.12 219 LYS B O 1
ATOM 4436 N N . ALA B 1 220 ? -15.711 2.361 -4.711 1 61.06 220 ALA B N 1
ATOM 4437 C CA . ALA B 1 220 ? -16.938 1.911 -5.348 1 61.06 220 ALA B CA 1
ATOM 4438 C C . ALA B 1 220 ? -18.125 1.987 -4.383 1 61.06 220 ALA B C 1
ATOM 4440 O O . ALA B 1 220 ? -19.266 2.145 -4.805 1 61.06 220 ALA B O 1
ATOM 4441 N N . ARG B 1 221 ? -17.828 1.766 -3.141 1 56 221 ARG B N 1
ATOM 4442 C CA . ARG B 1 221 ? -18.859 1.991 -2.143 1 56 221 ARG B CA 1
ATOM 4443 C C . ARG B 1 221 ? -19.438 3.4 -2.256 1 56 221 ARG B C 1
ATOM 4445 O O . ARG B 1 221 ? -20.625 3.615 -2.012 1 56 221 ARG B O 1
ATOM 4452 N N . SER B 1 222 ? -18.391 4.289 -2.236 1 48.28 222 SER B N 1
ATOM 4453 C CA . SER B 1 222 ? -18.844 5.676 -2.229 1 48.28 222 SER B CA 1
ATOM 4454 C C . SER B 1 222 ? -19.844 5.934 -3.344 1 48.28 222 SER B C 1
ATOM 4456 O O . SER B 1 222 ? -20.531 6.961 -3.346 1 48.28 222 SER B O 1
ATOM 4458 N N . VAL B 1 223 ? -19.719 5.172 -4.441 1 40.69 223 VAL B N 1
ATOM 4459 C CA . VAL B 1 223 ? -20.828 5.262 -5.398 1 40.69 223 VAL B CA 1
ATOM 4460 C C . VAL B 1 223 ? -22.047 4.527 -4.852 1 40.69 223 VAL B C 1
ATOM 4462 O O . VAL B 1 223 ? -23.016 4.301 -5.578 1 40.69 223 VAL B O 1
ATOM 4465 N N . LEU B 1 224 ? -21.828 3.727 -3.98 1 38.91 224 LEU B N 1
ATOM 4466 C CA . LEU B 1 224 ? -23.109 3.227 -3.498 1 38.91 224 LEU B CA 1
ATOM 4467 C C . LEU B 1 224 ? -24.156 4.34 -3.467 1 38.91 224 LEU B C 1
ATOM 4469 O O . LEU B 1 224 ? -23.828 5.492 -3.174 1 38.91 224 LEU B O 1
ATOM 4473 N N . PRO B 1 225 ? -25.078 4.09 -4.012 1 38.84 225 PRO B N 1
ATOM 4474 C CA . PRO B 1 225 ? -26.172 5.051 -3.941 1 38.84 225 PRO B CA 1
ATOM 4475 C C . PRO B 1 225 ? -26.141 5.891 -2.666 1 38.84 225 PRO B C 1
ATOM 4477 O O . PRO B 1 225 ? -26.703 6.992 -2.633 1 38.84 225 PRO B O 1
ATOM 4480 N N . GLY B 1 226 ? -25.562 5.383 -1.621 1 40.53 226 GLY B N 1
ATOM 4481 C CA . GLY B 1 226 ? -25.766 6.098 -0.372 1 40.53 226 GLY B CA 1
ATOM 4482 C C . GLY B 1 226 ? -24.75 7.195 -0.136 1 40.53 226 GLY B C 1
ATOM 4483 O O . GLY B 1 226 ? -24.641 7.715 0.976 1 40.53 226 GLY B O 1
ATOM 4484 N N . ARG B 1 227 ? -23.625 7.203 -0.747 1 49.62 227 ARG B N 1
ATOM 4485 C CA . ARG B 1 227 ? -23.109 8.539 -0.463 1 49.62 227 ARG B CA 1
ATOM 4486 C C . ARG B 1 227 ? -24.141 9.609 -0.779 1 49.62 227 ARG B C 1
ATOM 4488 O O . ARG B 1 227 ? -24.5 9.805 -1.942 1 49.62 227 ARG B O 1
ATOM 4495 N N . SER B 1 228 ? -24.906 9.742 0.209 1 55.53 228 SER B N 1
ATOM 4496 C CA . SER B 1 228 ? -26 10.703 0.147 1 55.53 228 SER B CA 1
ATOM 4497 C C . SER B 1 228 ? -25.516 12.055 -0.365 1 55.53 228 SER B C 1
ATOM 4499 O O . SER B 1 228 ? -24.312 12.336 -0.354 1 55.53 228 SER B O 1
ATOM 4501 N N . ARG B 1 229 ? -26.172 12.508 -1.321 1 67.69 229 ARG B N 1
ATOM 4502 C CA . ARG B 1 229 ? -25.969 13.922 -1.622 1 67.69 229 ARG B CA 1
ATOM 4503 C C . ARG B 1 229 ? -25.359 14.656 -0.432 1 67.69 229 ARG B C 1
ATOM 4505 O O . ARG B 1 229 ? -24.5 15.516 -0.602 1 67.69 229 ARG B O 1
ATOM 4512 N N . ALA B 1 230 ? -25.688 14.062 0.622 1 73.38 230 ALA B N 1
ATOM 4513 C CA . ALA B 1 230 ? -25.219 14.688 1.858 1 73.38 230 ALA B CA 1
ATOM 4514 C C . ALA B 1 230 ? -23.734 14.438 2.068 1 73.38 230 ALA B C 1
ATOM 4516 O O . ALA B 1 230 ? -23 15.344 2.488 1 73.38 230 ALA B O 1
ATOM 4517 N N . ASP B 1 231 ? -23.25 13.297 1.688 1 70.19 231 ASP B N 1
ATOM 4518 C CA . ASP B 1 231 ? -21.844 12.969 1.861 1 70.19 231 ASP B CA 1
ATOM 4519 C C . ASP B 1 231 ? -20.969 13.789 0.911 1 70.19 231 ASP B C 1
ATOM 4521 O O . ASP B 1 231 ? -19.922 14.312 1.312 1 70.19 231 ASP B O 1
ATOM 4525 N N . ARG B 1 232 ? -21.422 13.805 -0.25 1 72.62 232 ARG B N 1
ATOM 4526 C CA . ARG B 1 232 ? -20.703 14.594 -1.235 1 72.62 232 ARG B CA 1
ATOM 4527 C C . ARG B 1 232 ? -20.641 16.062 -0.827 1 72.62 232 ARG B C 1
ATOM 4529 O O . ARG B 1 232 ? -19.594 16.719 -0.991 1 72.62 232 ARG B O 1
ATOM 4536 N N . LEU B 1 233 ? -21.703 16.5 -0.336 1 82.44 233 LEU B N 1
ATOM 4537 C CA . LEU B 1 233 ? -21.766 17.906 0.083 1 82.44 233 LEU B CA 1
ATOM 4538 C C . LEU B 1 233 ? -20.906 18.141 1.318 1 82.44 233 LEU B C 1
ATOM 4540 O O . LEU B 1 233 ? -20.281 19.203 1.46 1 82.44 233 LEU B O 1
ATOM 4544 N N . GLY B 1 234 ? -20.859 17.125 2.16 1 82.25 234 GLY B N 1
ATOM 4545 C CA . GLY B 1 234 ? -19.953 17.219 3.299 1 82.25 234 GLY B CA 1
ATOM 4546 C C . GLY B 1 234 ? -18.5 17.328 2.898 1 82.25 234 GLY B C 1
ATOM 4547 O O . GLY B 1 234 ? -17.766 18.172 3.434 1 82.25 234 GLY B O 1
ATOM 4548 N N . GLU B 1 235 ? -18.188 16.547 1.961 1 75.5 235 GLU B N 1
ATOM 4549 C CA . GLU B 1 235 ? -16.828 16.578 1.438 1 75.5 235 GLU B CA 1
ATOM 4550 C C . GLU B 1 235 ? -16.531 17.922 0.761 1 75.5 235 GLU B C 1
ATOM 4552 O O . GLU B 1 235 ? -15.461 18.484 0.944 1 75.5 235 GLU B O 1
ATOM 4557 N N . ALA B 1 236 ? -17.438 18.312 0.004 1 81.62 236 ALA B N 1
ATOM 4558 C CA . ALA B 1 236 ? -17.281 19.578 -0.691 1 81.62 236 ALA B CA 1
ATOM 4559 C C . ALA B 1 236 ? -17.156 20.734 0.3 1 81.62 236 ALA B C 1
ATOM 4561 O O . ALA B 1 236 ? -16.359 21.656 0.101 1 81.62 236 ALA B O 1
ATOM 4562 N N . ALA B 1 237 ? -17.969 20.672 1.271 1 88.31 237 ALA B N 1
ATOM 4563 C CA . ALA B 1 237 ? -17.922 21.688 2.311 1 88.31 237 ALA B CA 1
ATOM 4564 C C . ALA B 1 237 ? -16.578 21.703 3.012 1 88.31 237 ALA B C 1
ATOM 4566 O O . ALA B 1 237 ? -15.984 22.766 3.223 1 88.31 237 ALA B O 1
ATOM 4567 N N . ALA B 1 238 ? -16.109 20.547 3.32 1 83.06 238 ALA B N 1
ATOM 4568 C CA . ALA B 1 238 ? -14.812 20.422 3.961 1 83.06 238 ALA B CA 1
ATOM 4569 C C . ALA B 1 238 ? -13.703 20.984 3.064 1 83.06 238 ALA B C 1
ATOM 4571 O O . ALA B 1 238 ? -12.844 21.734 3.527 1 83.06 238 ALA B O 1
ATOM 4572 N N . ALA B 1 239 ? -13.781 20.641 1.893 1 79.69 239 ALA B N 1
ATOM 4573 C CA . ALA B 1 239 ? -12.789 21.109 0.926 1 79.69 239 ALA B CA 1
ATOM 4574 C C . ALA B 1 239 ? -12.844 22.625 0.778 1 79.69 239 ALA B C 1
ATOM 4576 O O . ALA B 1 239 ? -11.805 23.281 0.68 1 79.69 239 ALA B O 1
ATOM 4577 N N . TYR B 1 240 ? -14.031 23.109 0.701 1 86.31 240 TYR B N 1
ATOM 4578 C CA . TYR B 1 240 ? -14.219 24.547 0.614 1 86.31 240 TYR B CA 1
ATOM 4579 C C . TYR B 1 240 ? -13.555 25.266 1.79 1 86.31 240 TYR B C 1
ATOM 4581 O O . TYR B 1 240 ? -12.844 26.25 1.605 1 86.31 240 TYR B O 1
ATOM 4589 N N . LEU B 1 241 ? -13.781 24.734 2.918 1 87.75 241 LEU B N 1
ATOM 4590 C CA . LEU B 1 241 ? -13.25 25.375 4.121 1 87.75 241 LEU B CA 1
ATOM 4591 C C . LEU B 1 241 ? -11.727 25.297 4.145 1 87.75 241 LEU B C 1
ATOM 4593 O O . LEU B 1 241 ? -11.062 26.234 4.598 1 87.75 241 LEU B O 1
ATOM 4597 N N . ALA B 1 242 ? -11.242 24.297 3.662 1 80.38 242 ALA B N 1
ATOM 4598 C CA . ALA B 1 242 ? -9.789 24.125 3.596 1 80.38 242 ALA B CA 1
ATOM 4599 C C . ALA B 1 242 ? -9.172 25.125 2.629 1 80.38 242 ALA B C 1
ATOM 4601 O O . ALA B 1 242 ? -8.133 25.734 2.926 1 80.38 242 ALA B O 1
ATOM 4602 N N . ARG B 1 243 ? -9.789 25.328 1.605 1 80.06 243 ARG B N 1
ATOM 4603 C CA . ARG B 1 243 ? -9.266 26.203 0.56 1 80.06 243 ARG B CA 1
ATOM 4604 C C . ARG B 1 243 ? -9.414 27.672 0.941 1 80.06 243 ARG B C 1
ATOM 4606 O O . ARG B 1 243 ? -8.641 28.516 0.487 1 80.06 243 ARG B O 1
ATOM 4613 N N . SER B 1 244 ? -10.367 27.906 1.714 1 85.31 244 SER B N 1
ATOM 4614 C CA . SER B 1 244 ? -10.68 29.297 2.029 1 85.31 244 SER B CA 1
ATOM 4615 C C . SER B 1 244 ? -10.188 29.672 3.422 1 85.31 244 SER B C 1
ATOM 4617 O O . SER B 1 244 ? -10.719 30.594 4.047 1 85.31 244 SER B O 1
ATOM 4619 N N . LEU B 1 245 ? -9.203 29 3.869 1 84.69 245 LEU B N 1
ATOM 4620 C CA . LEU B 1 245 ? -8.773 29.125 5.258 1 84.69 245 LEU B CA 1
ATOM 4621 C C . LEU B 1 245 ? -8.203 30.516 5.535 1 84.69 245 LEU B C 1
ATOM 4623 O O . LEU B 1 245 ? -8.336 31.031 6.648 1 84.69 245 LEU B O 1
ATOM 4627 N N . GLU B 1 246 ? -7.578 31.125 4.559 1 82.81 246 GLU B N 1
ATOM 4628 C CA . GLU B 1 246 ? -6.902 32.406 4.746 1 82.81 246 GLU B CA 1
ATOM 4629 C C . GLU B 1 246 ? -7.902 33.562 4.727 1 82.81 246 GLU B C 1
ATOM 4631 O O . GLU B 1 246 ? -7.574 34.688 5.133 1 82.81 246 GLU B O 1
ATOM 4636 N N . GLN B 1 247 ? -9.086 33.312 4.281 1 84.44 247 GLN B N 1
ATOM 4637 C CA . GLN B 1 247 ? -10.133 34.344 4.219 1 84.44 247 GLN B CA 1
ATOM 4638 C C . GLN B 1 247 ? -11.055 34.25 5.426 1 84.44 247 GLN B C 1
ATOM 4640 O O . GLN B 1 247 ? -11.203 33.188 6.031 1 84.44 247 GLN B O 1
ATOM 4645 N N . PRO B 1 248 ? -11.609 35.438 5.785 1 85.75 248 PRO B N 1
ATOM 4646 C CA . PRO B 1 248 ? -12.617 35.375 6.848 1 85.75 248 PRO B CA 1
ATOM 4647 C C . PRO B 1 248 ? -13.797 34.469 6.48 1 85.75 248 PRO B C 1
ATOM 4649 O O . PRO B 1 248 ? -14.203 34.406 5.316 1 85.75 248 PRO B O 1
ATOM 4652 N N . PHE B 1 249 ? -14.195 33.812 7.5 1 89.25 249 PHE B N 1
ATOM 4653 C CA . PHE B 1 249 ? -15.32 32.906 7.27 1 89.25 249 PHE B CA 1
ATOM 4654 C C . PHE B 1 249 ? -16.578 33.688 6.93 1 89.25 249 PHE B C 1
ATOM 4656 O O . PHE B 1 249 ? -16.906 34.688 7.598 1 89.25 249 PHE B O 1
ATOM 4663 N N . ASP B 1 250 ? -17.188 33.312 5.871 1 91.12 250 ASP B N 1
ATOM 4664 C CA . ASP B 1 250 ? -18.453 33.906 5.426 1 91.12 250 ASP B CA 1
ATOM 4665 C C . ASP B 1 250 ? -19.422 32.812 4.926 1 91.12 250 ASP B C 1
ATOM 4667 O O . ASP B 1 250 ? -19.203 32.25 3.848 1 91.12 250 ASP B O 1
ATOM 4671 N N . SER B 1 251 ? -20.5 32.656 5.688 1 92.88 251 SER B N 1
ATOM 4672 C CA . SER B 1 251 ? -21.438 31.594 5.348 1 92.88 251 SER B CA 1
ATOM 4673 C C . SER B 1 251 ? -22.156 31.891 4.035 1 92.88 251 SER B C 1
ATOM 4675 O O . SER B 1 251 ? -22.484 30.984 3.283 1 92.88 251 SER B O 1
ATOM 4677 N N . ALA B 1 252 ? -22.375 33.156 3.773 1 93.5 252 ALA B N 1
ATOM 4678 C CA . ALA B 1 252 ? -23.062 33.531 2.547 1 93.5 252 ALA B CA 1
ATOM 4679 C C . ALA B 1 252 ? -22.25 33.156 1.314 1 93.5 252 ALA B C 1
ATOM 4681 O O . ALA B 1 252 ? -22.797 32.719 0.308 1 93.5 252 ALA B O 1
ATOM 4682 N N . VAL B 1 253 ? -21 33.406 1.409 1 93 253 VAL B N 1
ATOM 4683 C CA . VAL B 1 253 ? -20.125 33.094 0.293 1 93 253 VAL B CA 1
ATOM 4684 C C . VAL B 1 253 ? -20.078 31.578 0.097 1 93 253 VAL B C 1
ATOM 4686 O O . VAL B 1 253 ? -20.109 31.078 -1.036 1 93 253 VAL B O 1
ATOM 4689 N N . MET B 1 254 ? -20.016 30.797 1.19 1 93.19 254 MET B N 1
ATOM 4690 C CA . MET B 1 254 ? -20.016 29.328 1.131 1 93.19 254 MET B CA 1
ATOM 4691 C C . MET B 1 254 ? -21.281 28.812 0.456 1 93.19 254 MET B C 1
ATOM 4693 O O . MET B 1 254 ? -21.219 27.922 -0.393 1 93.19 254 MET B O 1
ATOM 4697 N N . GLU B 1 255 ? -22.406 29.391 0.779 1 94.25 255 GLU B N 1
ATOM 4698 C CA . GLU B 1 255 ? -23.688 29.016 0.183 1 94.25 255 GLU B CA 1
ATOM 4699 C C . GLU B 1 255 ? -23.688 29.25 -1.324 1 94.25 255 GLU B C 1
ATOM 4701 O O . GLU B 1 255 ? -24.156 28.406 -2.092 1 94.25 255 GLU B O 1
ATOM 4706 N N . ARG B 1 256 ? -23.203 30.375 -1.696 1 92.69 256 ARG B N 1
ATOM 4707 C CA . ARG B 1 256 ? -23.188 30.75 -3.107 1 92.69 256 ARG B CA 1
ATOM 4708 C C . ARG B 1 256 ? -22.281 29.812 -3.902 1 92.69 256 ARG B C 1
ATOM 4710 O O . ARG B 1 256 ? -22.609 29.422 -5.023 1 92.69 256 ARG B O 1
ATOM 4717 N N . GLU B 1 257 ? -21.172 29.469 -3.342 1 90.75 257 GLU B N 1
ATOM 4718 C CA . GLU B 1 257 ? -20.203 28.641 -4.055 1 90.75 257 GLU B CA 1
ATOM 4719 C C . GLU B 1 257 ? -20.672 27.188 -4.16 1 90.75 257 GLU B C 1
ATOM 4721 O O . GLU B 1 257 ? -20.453 26.547 -5.18 1 90.75 257 GLU B O 1
ATOM 4726 N N . LEU B 1 258 ? -21.266 26.688 -3.078 1 92 258 LEU B N 1
ATOM 4727 C CA . LEU B 1 258 ? -21.625 25.281 -3.049 1 92 258 LEU B CA 1
ATOM 4728 C C . LEU B 1 258 ? -23.078 25.078 -3.434 1 92 258 LEU B C 1
ATOM 4730 O O . LEU B 1 258 ? -23.531 23.953 -3.635 1 92 258 LEU B O 1
ATOM 4734 N N . HIS B 1 259 ? -23.812 26.172 -3.537 1 92.69 259 HIS B N 1
ATOM 4735 C CA . HIS B 1 259 ? -25.172 26.234 -4.07 1 92.69 259 HIS B CA 1
ATOM 4736 C C . HIS B 1 259 ? -26.156 25.5 -3.162 1 92.69 259 HIS B C 1
ATOM 4738 O O . HIS B 1 259 ? -27.078 24.844 -3.641 1 92.69 259 HIS B O 1
ATOM 4744 N N . TYR B 1 260 ? -25.969 25.516 -1.881 1 92.12 260 TYR B N 1
ATOM 4745 C CA . TYR B 1 260 ? -26.859 24.969 -0.864 1 92.12 260 TYR B CA 1
ATOM 4746 C C . TYR B 1 260 ? -26.938 25.891 0.345 1 92.12 260 TYR B C 1
ATOM 4748 O O . TYR B 1 260 ? -26.047 26.719 0.557 1 92.12 260 TYR B O 1
ATOM 4756 N N . HIS B 1 261 ? -28.062 25.875 1.085 1 93.19 261 HIS B N 1
ATOM 4757 C CA . HIS B 1 261 ? -28.188 26.641 2.311 1 93.19 261 HIS B CA 1
ATOM 4758 C C . HIS B 1 261 ? -27.172 26.219 3.355 1 93.19 261 HIS B C 1
ATOM 4760 O O . HIS B 1 261 ? -26.844 25.031 3.459 1 93.19 261 HIS B O 1
ATOM 4766 N N . PHE B 1 262 ? -26.766 27.188 4.117 1 93.75 262 PHE B N 1
ATOM 4767 C CA . PHE B 1 262 ? -25.688 26.969 5.074 1 93.75 262 PHE B CA 1
ATOM 4768 C C . PHE B 1 262 ? -26.078 25.922 6.098 1 93.75 262 PHE B C 1
ATOM 4770 O O . PHE B 1 262 ? -25.25 25.109 6.52 1 93.75 262 PHE B O 1
ATOM 4777 N N . ASP B 1 263 ? -27.297 25.953 6.453 1 93.5 263 ASP B N 1
ATOM 4778 C CA . ASP B 1 263 ? -27.766 24.984 7.449 1 93.5 263 ASP B CA 1
ATOM 4779 C C . ASP B 1 263 ? -27.609 23.562 6.945 1 93.5 263 ASP B C 1
ATOM 4781 O O . ASP B 1 263 ? -27.172 22.672 7.688 1 93.5 263 ASP B O 1
ATOM 4785 N N . TYR B 1 264 ? -27.984 23.406 5.719 1 92.12 264 TYR B N 1
ATOM 4786 C CA . TYR B 1 264 ? -27.844 22.078 5.129 1 92.12 264 TYR B CA 1
ATOM 4787 C C . TYR B 1 264 ? -26.375 21.719 4.961 1 92.12 264 TYR B C 1
ATOM 4789 O O . TYR B 1 264 ? -25.984 20.594 5.27 1 92.12 264 TYR B O 1
ATOM 4797 N N . LEU B 1 265 ? -25.609 22.641 4.5 1 93.25 265 LEU B N 1
ATOM 4798 C CA . LEU B 1 265 ? -24.172 22.406 4.352 1 93.25 265 LEU B CA 1
ATOM 4799 C C . LEU B 1 265 ? -23.531 22.062 5.691 1 93.25 265 LEU B C 1
ATOM 4801 O O . LEU B 1 265 ? -22.688 21.172 5.766 1 93.25 265 LEU B O 1
ATOM 4805 N N . SER B 1 266 ? -23.922 22.734 6.641 1 93.31 266 SER B N 1
ATOM 4806 C CA . SER B 1 266 ? -23.422 22.5 7.988 1 93.31 266 SER B CA 1
ATOM 4807 C C . SER B 1 266 ? -23.766 21.094 8.477 1 93.31 266 SER B C 1
ATOM 4809 O O . SER B 1 266 ? -22.922 20.422 9.07 1 93.31 266 SER B O 1
ATOM 4811 N N . ARG B 1 267 ? -24.984 20.703 8.18 1 90.5 267 ARG B N 1
ATOM 4812 C CA . ARG B 1 267 ? -25.391 19.359 8.578 1 90.5 267 ARG B CA 1
ATOM 4813 C C . ARG B 1 267 ? -24.594 18.297 7.828 1 90.5 267 ARG B C 1
ATOM 4815 O O . ARG B 1 267 ? -24.156 17.312 8.43 1 90.5 267 ARG B O 1
ATOM 4822 N N . CYS B 1 268 ? -24.453 18.547 6.617 1 85.62 268 CYS B N 1
ATOM 4823 C CA . CYS B 1 268 ? -23.703 17.609 5.793 1 85.62 268 CYS B CA 1
ATOM 4824 C C . CYS B 1 268 ? -22.25 17.516 6.254 1 85.62 268 CYS B C 1
ATOM 4826 O O . CYS B 1 268 ? -21.672 16.438 6.324 1 85.62 268 CYS B O 1
ATOM 4828 N N . LEU B 1 269 ? -21.688 18.641 6.582 1 86 269 LEU B N 1
ATOM 4829 C CA . LEU B 1 269 ? -20.312 18.688 7.059 1 86 269 LEU B CA 1
ATOM 4830 C C . LEU B 1 269 ? -20.172 17.953 8.391 1 86 269 LEU B C 1
ATOM 4832 O O . LEU B 1 269 ? -19.219 17.188 8.586 1 86 269 LEU B O 1
ATOM 4836 N N . LYS B 1 270 ? -21.094 18.219 9.203 1 84.56 270 LYS B N 1
ATOM 4837 C CA . LYS B 1 270 ? -21.062 17.578 10.516 1 84.56 270 LYS B CA 1
ATOM 4838 C C . LYS B 1 270 ? -21.172 16.062 10.391 1 84.56 270 LYS B C 1
ATOM 4840 O O . LYS B 1 270 ? -20.484 15.328 11.109 1 84.56 270 LYS B O 1
ATOM 4845 N N . ARG B 1 271 ? -21.984 15.719 9.508 1 73.56 271 ARG B N 1
ATOM 4846 C CA . ARG B 1 271 ? -22.109 14.289 9.25 1 73.56 271 ARG B CA 1
ATOM 4847 C C . ARG B 1 271 ? -20.797 13.711 8.727 1 73.56 271 ARG B C 1
ATOM 4849 O O . ARG B 1 271 ? -20.406 12.602 9.086 1 73.56 271 ARG B O 1
ATOM 4856 N N . HIS B 1 272 ? -20.188 14.492 7.957 1 71.06 272 HIS B N 1
ATOM 4857 C CA . HIS B 1 272 ? -18.969 14.055 7.285 1 71.06 272 HIS B CA 1
ATOM 4858 C C . HIS B 1 272 ? -17.766 14.109 8.227 1 71.06 272 HIS B C 1
ATOM 4860 O O . HIS B 1 272 ? -16.922 13.211 8.211 1 71.06 272 HIS B O 1
ATOM 4866 N N . THR B 1 273 ? -17.672 15.164 9.023 1 72.44 273 THR B N 1
ATOM 4867 C CA . THR B 1 273 ? -16.453 15.406 9.781 1 72.44 273 THR B CA 1
ATOM 4868 C C . THR B 1 273 ? -16.703 15.242 11.281 1 72.44 273 THR B C 1
ATOM 4870 O O . THR B 1 273 ? -15.758 15.148 12.07 1 72.44 273 THR B O 1
ATOM 4873 N N . GLY B 1 274 ? -17.938 15.289 11.664 1 73.44 274 GLY B N 1
ATOM 4874 C CA . GLY B 1 274 ? -18.281 15.312 13.078 1 73.44 274 GLY B CA 1
ATOM 4875 C C . GLY B 1 274 ? -18.188 16.703 13.695 1 73.44 274 GLY B C 1
ATOM 4876 O O . GLY B 1 274 ? -18.469 16.875 14.883 1 73.44 274 GLY B O 1
ATOM 4877 N N . MET B 1 275 ? -17.891 17.688 12.906 1 81.62 275 MET B N 1
ATOM 4878 C CA . MET B 1 275 ? -17.672 19.047 13.406 1 81.62 275 MET B CA 1
ATOM 4879 C C . MET B 1 275 ? -18.547 20.047 12.656 1 81.62 275 MET B C 1
ATOM 4881 O O . MET B 1 275 ? -18.875 19.844 11.484 1 81.62 275 MET B O 1
ATOM 4885 N N . SER B 1 276 ? -18.953 21.078 13.367 1 89.19 276 SER B N 1
ATOM 4886 C CA . SER B 1 276 ? -19.609 22.188 12.695 1 89.19 276 SER B CA 1
ATOM 4887 C C . SER B 1 276 ? -18.625 22.938 11.781 1 89.19 276 SER B C 1
ATOM 4889 O O . SER B 1 276 ? -17.422 22.75 11.883 1 89.19 276 SER B O 1
ATOM 4891 N N . PRO B 1 277 ? -19.141 23.766 10.898 1 90.12 277 PRO B N 1
ATOM 4892 C CA . PRO B 1 277 ? -18.266 24.5 9.984 1 90.12 277 PRO B CA 1
ATOM 4893 C C . PRO B 1 277 ? -17.219 25.344 10.711 1 90.12 277 PRO B C 1
ATOM 4895 O O . PRO B 1 277 ? -16.031 25.297 10.352 1 90.12 277 PRO B O 1
ATOM 4898 N N . LEU B 1 278 ? -17.578 25.969 11.695 1 89.31 278 LEU B N 1
ATOM 4899 C CA . LEU B 1 278 ? -16.641 26.812 12.422 1 89.31 278 LEU B CA 1
ATOM 4900 C C . LEU B 1 278 ? -15.625 25.969 13.188 1 89.31 278 LEU B C 1
ATOM 4902 O O . LEU B 1 278 ? -14.43 26.281 13.195 1 89.31 278 LEU B O 1
ATOM 4906 N N . SER B 1 279 ? -16.125 24.953 13.828 1 88.19 279 SER B N 1
ATOM 4907 C CA . SER B 1 279 ? -15.227 24.062 14.547 1 88.19 279 SER B CA 1
ATOM 4908 C C . SER B 1 279 ? -14.219 23.406 13.602 1 88.19 279 SER B C 1
ATOM 4910 O O . SER B 1 279 ? -13.031 23.312 13.93 1 88.19 279 SER B O 1
ATOM 4912 N N . TYR B 1 280 ? -14.711 23.016 12.477 1 86.69 280 TYR B N 1
ATOM 4913 C CA . TYR B 1 280 ? -13.844 22.391 11.484 1 86.69 280 TYR B CA 1
ATOM 4914 C C . TYR B 1 280 ? -12.805 23.391 10.977 1 86.69 280 TYR B C 1
ATOM 4916 O O . TYR B 1 280 ? -11.625 23.047 10.828 1 86.69 280 TYR B O 1
ATOM 4924 N N . ARG B 1 281 ? -13.25 24.562 10.703 1 89 281 ARG B N 1
ATOM 4925 C CA . ARG B 1 281 ? -12.336 25.609 10.273 1 89 281 ARG B CA 1
ATOM 4926 C C . ARG B 1 281 ? -11.242 25.844 11.32 1 89 281 ARG B C 1
ATOM 4928 O O . ARG B 1 281 ? -10.062 25.938 10.977 1 89 281 ARG B O 1
ATOM 4935 N N . HIS B 1 282 ? -11.617 25.906 12.523 1 88.69 282 HIS B N 1
ATOM 4936 C CA . HIS B 1 282 ? -10.656 26.109 13.602 1 88.69 282 HIS B CA 1
ATOM 4937 C C . HIS B 1 282 ? -9.656 24.969 13.664 1 88.69 282 HIS B C 1
ATOM 4939 O O . HIS B 1 282 ? -8.461 25.188 13.883 1 88.69 282 HIS B O 1
ATOM 4945 N N . HIS B 1 283 ? -10.227 23.875 13.508 1 83.12 283 HIS B N 1
ATOM 4946 C CA . HIS B 1 283 ? -9.359 22.703 13.477 1 83.12 283 HIS B CA 1
ATOM 4947 C C . HIS B 1 283 ? -8.297 22.828 12.391 1 83.12 283 HIS B C 1
ATOM 4949 O O . HIS B 1 283 ? -7.109 22.594 12.641 1 83.12 283 HIS B O 1
ATOM 4955 N N . LEU B 1 284 ? -8.727 23.172 11.211 1 83 284 LEU B N 1
ATOM 4956 C CA . LEU B 1 284 ? -7.812 23.328 10.086 1 83 284 LEU B CA 1
ATOM 4957 C C . LEU B 1 284 ? -6.781 24.406 10.367 1 83 284 LEU B C 1
ATOM 4959 O O . LEU B 1 284 ? -5.602 24.25 10.055 1 83 284 LEU B O 1
ATOM 4963 N N . GLN B 1 285 ? -7.227 25.438 10.93 1 88.12 285 GLN B N 1
ATOM 4964 C CA . GLN B 1 285 ? -6.355 26.562 11.25 1 88.12 285 GLN B CA 1
ATOM 4965 C C . GLN B 1 285 ? -5.281 26.172 12.258 1 88.12 285 GLN B C 1
ATOM 4967 O O . GLN B 1 285 ? -4.109 26.5 12.078 1 88.12 285 GLN B O 1
ATOM 4972 N N . ILE B 1 286 ? -5.695 25.469 13.227 1 86.88 286 ILE B N 1
ATOM 4973 C CA . ILE B 1 286 ? -4.77 25.078 14.273 1 86.88 286 ILE B CA 1
ATOM 4974 C C . ILE B 1 286 ? -3.762 24.062 13.719 1 86.88 286 ILE B C 1
ATOM 4976 O O . ILE B 1 286 ? -2.566 24.141 14.016 1 86.88 286 ILE B O 1
ATOM 4980 N N . GLU B 1 287 ? -4.246 23.219 12.93 1 81.5 287 GLU B N 1
ATOM 4981 C CA . GLU B 1 287 ? -3.34 22.234 12.328 1 81.5 287 GLU B CA 1
ATOM 4982 C C . GLU B 1 287 ? -2.305 22.922 11.438 1 81.5 287 GLU B C 1
ATOM 4984 O O . GLU B 1 287 ? -1.128 22.547 11.453 1 81.5 287 GLU B O 1
ATOM 4989 N N . ARG B 1 288 ? -2.732 23.812 10.734 1 82.12 288 ARG B N 1
ATOM 4990 C CA . ARG B 1 288 ? -1.812 24.594 9.906 1 82.12 288 ARG B CA 1
ATOM 4991 C C . ARG B 1 288 ? -0.81 25.359 10.766 1 82.12 288 ARG B C 1
ATOM 4993 O O . ARG B 1 288 ? 0.378 25.406 10.438 1 82.12 288 ARG B O 1
ATOM 5000 N N . ALA B 1 289 ? -1.299 25.891 11.789 1 87.81 289 ALA B N 1
ATOM 5001 C CA . ALA B 1 289 ? -0.423 26.625 12.695 1 87.81 289 ALA B CA 1
ATOM 5002 C C . ALA B 1 289 ? 0.645 25.719 13.297 1 87.81 289 ALA B C 1
ATOM 5004 O O . ALA B 1 289 ? 1.82 26.078 13.352 1 87.81 289 ALA B O 1
ATOM 5005 N N . LYS B 1 290 ? 0.189 24.625 13.727 1 82.19 290 LYS B N 1
ATOM 5006 C CA . LYS B 1 290 ? 1.136 23.641 14.258 1 82.19 290 LYS B CA 1
ATOM 5007 C C . LYS B 1 290 ? 2.254 23.359 13.258 1 82.19 290 LYS B C 1
ATOM 5009 O O . LYS B 1 290 ? 3.432 23.359 13.625 1 82.19 290 LYS B O 1
ATOM 5014 N N . ARG B 1 291 ? 1.891 23.219 12.094 1 76.94 291 ARG B N 1
ATOM 5015 C CA . ARG B 1 291 ? 2.855 22.922 11.039 1 76.94 291 ARG B CA 1
ATOM 5016 C C . ARG B 1 291 ? 3.816 24.078 10.82 1 76.94 291 ARG B C 1
ATOM 5018 O O . ARG B 1 291 ? 5.031 23.891 10.742 1 76.94 291 ARG B O 1
ATOM 5025 N N . LEU B 1 292 ? 3.264 25.203 10.773 1 81.38 292 LEU B N 1
ATOM 5026 C CA . LEU B 1 292 ? 4.078 26.375 10.516 1 81.38 292 LEU B CA 1
ATOM 5027 C C . LEU B 1 292 ? 5.016 26.672 11.68 1 81.38 292 LEU B C 1
ATOM 5029 O O . LEU B 1 292 ? 6.152 27.109 11.477 1 81.38 292 LEU B O 1
ATOM 5033 N N . LEU B 1 293 ? 4.5 26.406 12.82 1 83.88 293 LEU B N 1
ATOM 5034 C CA . LEU B 1 293 ? 5.312 26.625 14.016 1 83.88 293 LEU B CA 1
ATOM 5035 C C . LEU B 1 293 ? 6.539 25.719 14.016 1 83.88 293 LEU B C 1
ATOM 5037 O O . LEU B 1 293 ? 7.613 26.125 14.477 1 83.88 293 LEU B O 1
ATOM 5041 N N . LEU B 1 294 ? 6.363 24.609 13.453 1 76.38 294 LEU B N 1
ATOM 5042 C CA . LEU B 1 294 ? 7.43 23.609 13.5 1 76.38 294 LEU B CA 1
ATOM 5043 C C . LEU B 1 294 ? 8.328 23.719 12.273 1 76.38 294 LEU B C 1
ATOM 5045 O O . LEU B 1 294 ? 9.484 23.297 12.305 1 76.38 294 LEU B O 1
ATOM 5049 N N . GLN B 1 295 ? 7.75 24.281 11.258 1 72.5 295 GLN B N 1
ATOM 5050 C CA . GLN B 1 295 ? 8.43 24.156 9.969 1 72.5 295 GLN B CA 1
ATOM 5051 C C . GLN B 1 295 ? 8.945 25.516 9.484 1 72.5 295 GLN B C 1
ATOM 5053 O O . GLN B 1 295 ? 9.562 25.609 8.422 1 72.5 295 GLN B O 1
ATOM 5058 N N . SER B 1 296 ? 8.703 26.562 10.227 1 73.25 296 SER B N 1
ATOM 5059 C CA . SER B 1 296 ? 9.133 27.875 9.773 1 73.25 296 SER B CA 1
ATOM 5060 C C . SER B 1 296 ? 9.664 28.719 10.93 1 73.25 296 SER B C 1
ATOM 5062 O O . SER B 1 296 ? 9.383 28.422 12.094 1 73.25 296 SER B O 1
ATOM 5064 N N . GLY B 1 297 ? 10.492 29.656 10.617 1 75.56 297 GLY B N 1
ATOM 5065 C CA . GLY B 1 297 ? 10.953 30.625 11.586 1 75.56 297 GLY B CA 1
ATOM 5066 C C . GLY B 1 297 ? 10.086 31.875 11.633 1 75.56 297 GLY B C 1
ATOM 5067 O O . GLY B 1 297 ? 10.523 32.906 12.133 1 75.56 297 GLY B O 1
ATOM 5068 N N . ASP B 1 298 ? 8.922 31.781 11.125 1 82 298 ASP B N 1
ATOM 5069 C CA . ASP B 1 298 ? 8.031 32.938 11.086 1 82 298 ASP B CA 1
ATOM 5070 C C . ASP B 1 298 ? 7.621 33.344 12.492 1 82 298 ASP B C 1
ATOM 5072 O O . ASP B 1 298 ? 7.609 32.531 13.414 1 82 298 ASP B O 1
ATOM 5076 N N . THR B 1 299 ? 7.375 34.594 12.594 1 87.44 299 THR B N 1
ATOM 5077 C CA . THR B 1 299 ? 6.883 35.094 13.875 1 87.44 299 THR B CA 1
ATOM 5078 C C . THR B 1 299 ? 5.488 34.531 14.164 1 87.44 299 THR B C 1
ATOM 5080 O O . THR B 1 299 ? 4.781 34.125 13.242 1 87.44 299 THR B O 1
ATOM 5083 N N . LEU B 1 300 ? 5.109 34.562 15.375 1 89.31 300 LEU B N 1
ATOM 5084 C CA . LEU B 1 300 ? 3.797 34.094 15.773 1 89.31 300 LEU B CA 1
ATOM 5085 C C . LEU B 1 300 ? 2.688 34.875 15.094 1 89.31 300 LEU B C 1
ATOM 5087 O O . LEU B 1 300 ? 1.66 34.312 14.711 1 89.31 300 LEU B O 1
ATOM 5091 N N . GLY B 1 301 ? 2.943 36.219 14.977 1 89.56 301 GLY B N 1
ATOM 5092 C CA . GLY B 1 301 ? 1.974 37.062 14.289 1 89.56 301 GLY B CA 1
ATOM 5093 C C . GLY B 1 301 ? 1.776 36.656 12.836 1 89.56 301 GLY B C 1
ATOM 5094 O O . GLY B 1 301 ? 0.642 36.562 12.367 1 89.56 301 GLY B O 1
ATOM 5095 N N . ARG B 1 302 ? 2.855 36.438 12.195 1 89.06 302 ARG B N 1
ATOM 5096 C CA . ARG B 1 302 ? 2.803 36.062 10.789 1 89.06 302 ARG B CA 1
ATOM 5097 C C . ARG B 1 302 ? 2.135 34.719 10.602 1 89.06 302 ARG B C 1
ATOM 5099 O O . ARG B 1 302 ? 1.358 34.531 9.664 1 89.06 302 ARG B O 1
ATOM 5106 N N . ILE B 1 303 ? 2.424 33.812 11.477 1 90.56 303 ILE B N 1
ATOM 5107 C CA . ILE B 1 303 ? 1.819 32.469 11.43 1 90.56 303 ILE B CA 1
ATOM 5108 C C . ILE B 1 303 ? 0.31 32.594 11.633 1 90.56 303 ILE B C 1
ATOM 5110 O O . ILE B 1 303 ? -0.467 31.953 10.914 1 90.56 303 ILE B O 1
ATOM 5114 N N . GLY B 1 304 ? -0.07 33.406 12.562 1 91 304 GLY B N 1
ATOM 5115 C CA . GLY B 1 304 ? -1.492 33.656 12.758 1 91 304 GLY B CA 1
ATOM 5116 C C . GLY B 1 304 ? -2.191 34.156 11.516 1 91 304 GLY B C 1
ATOM 5117 O O . GLY B 1 304 ? -3.264 33.656 11.148 1 91 304 GLY B O 1
ATOM 5118 N 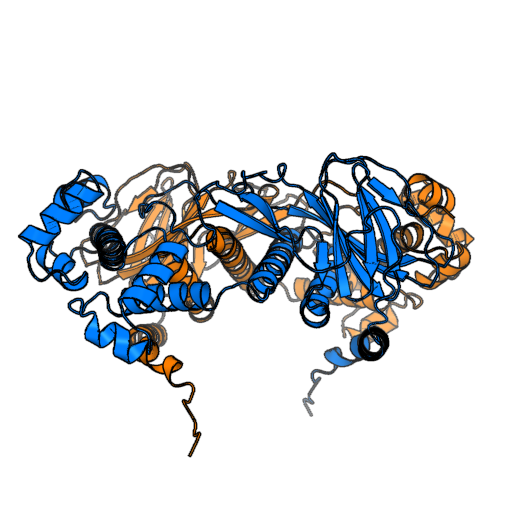N . GLU B 1 305 ? -1.538 35.062 10.867 1 88.12 305 GLU B N 1
ATOM 5119 C CA . GLU B 1 305 ? -2.08 35.656 9.641 1 88.12 305 GLU B CA 1
ATOM 5120 C C . GLU B 1 305 ? -2.211 34.594 8.547 1 88.12 305 GLU B C 1
ATOM 5122 O O . GLU B 1 305 ? -3.219 34.531 7.836 1 88.12 305 GLU B O 1
ATOM 5127 N N . GLN B 1 306 ? -1.26 33.75 8.461 1 86.44 306 GLN B N 1
ATOM 5128 C CA . GLN B 1 306 ? -1.236 32.719 7.441 1 86.44 306 GLN B CA 1
ATOM 5129 C C . GLN B 1 306 ? -2.316 31.672 7.699 1 86.44 306 GLN B C 1
ATOM 5131 O O . GLN B 1 306 ? -2.717 30.953 6.789 1 86.44 306 GLN B O 1
ATOM 5136 N N . CYS B 1 307 ? -2.652 31.625 8.898 1 90 307 CYS B N 1
ATOM 5137 C CA . CYS B 1 307 ? -3.689 30.672 9.273 1 90 307 CYS B CA 1
ATOM 5138 C C . CYS B 1 307 ? -5.066 31.328 9.25 1 90 307 CYS B C 1
ATOM 5140 O O . CYS B 1 307 ? -6.066 30.688 9.578 1 90 307 CYS B O 1
ATOM 5142 N N . GLY B 1 308 ? -5.125 32.594 8.922 1 89.38 308 GLY B N 1
ATOM 5143 C CA . GLY B 1 308 ? -6.398 33.281 8.734 1 89.38 308 GLY B CA 1
ATOM 5144 C C . GLY B 1 308 ? -6.887 33.969 9.984 1 89.38 308 GLY B C 1
ATOM 5145 O O . GLY B 1 308 ? -8.039 34.406 10.055 1 89.38 308 GLY B O 1
ATOM 5146 N N . PHE B 1 309 ? -6.062 34.094 10.953 1 90.19 309 PHE B N 1
ATOM 5147 C CA . PHE B 1 309 ? -6.449 34.812 12.156 1 90.19 309 PHE B CA 1
ATOM 5148 C C . PHE B 1 309 ? -6.16 36.312 12.016 1 90.19 309 PHE B C 1
ATOM 5150 O O . PHE B 1 309 ? -5.098 36.688 11.531 1 90.19 309 PHE B O 1
ATOM 5157 N N . GLN B 1 310 ? -7.156 37.094 12.289 1 83.19 310 GLN B N 1
ATOM 5158 C CA . GLN B 1 310 ? -6.973 38.531 12.227 1 83.19 310 GLN B CA 1
ATOM 5159 C C . GLN B 1 310 ? -6.473 39.062 13.562 1 83.19 310 GLN B C 1
ATOM 5161 O O . GLN B 1 310 ? -5.926 40.188 13.617 1 83.19 310 GLN B O 1
ATOM 5166 N N . ASP B 1 311 ? -6.668 38.344 14.555 1 87.38 311 ASP B N 1
ATOM 5167 C CA . ASP B 1 311 ? -6.309 38.719 15.914 1 87.38 311 ASP B CA 1
ATOM 5168 C C . ASP B 1 311 ? -5.34 37.719 16.531 1 87.38 311 ASP B C 1
ATOM 5170 O O . ASP B 1 311 ? -5.703 36.562 16.781 1 87.38 311 ASP B O 1
ATOM 5174 N N . ALA B 1 312 ? -4.137 38.219 16.859 1 88 312 ALA B N 1
ATOM 5175 C CA . ALA B 1 312 ? -3.09 37.344 17.406 1 88 312 ALA B CA 1
ATOM 5176 C C . ALA B 1 312 ? -3.498 36.781 18.766 1 88 312 ALA B C 1
ATOM 5178 O O . ALA B 1 312 ? -3.146 35.656 19.109 1 88 312 ALA B O 1
ATOM 5179 N N . THR B 1 313 ? -4.184 37.656 19.484 1 90.44 313 THR B N 1
ATOM 5180 C CA . THR B 1 313 ? -4.637 37.219 20.797 1 90.44 313 THR B CA 1
ATOM 5181 C C . THR B 1 313 ? -5.637 36.094 20.672 1 90.44 313 THR B C 1
ATOM 5183 O O . THR B 1 313 ? -5.574 35.125 21.438 1 90.44 313 THR B O 1
ATOM 5186 N N . TYR B 1 314 ? -6.52 36.312 19.75 1 91.38 314 TYR B N 1
ATOM 5187 C CA . TYR B 1 314 ? -7.496 35.25 19.516 1 91.38 314 TYR B CA 1
ATOM 5188 C C . TYR B 1 314 ? -6.816 33.969 19.047 1 91.38 314 TYR B C 1
ATOM 5190 O O . TYR B 1 314 ? -7.156 32.875 19.5 1 91.38 314 TYR B O 1
ATOM 5198 N N . PHE B 1 315 ? -5.859 34.094 18.125 1 93.62 315 PHE B N 1
ATOM 5199 C CA . PHE B 1 315 ? -5.078 32.969 17.641 1 93.62 315 PHE B CA 1
ATOM 5200 C C . PHE B 1 315 ? -4.434 32.219 18.812 1 93.62 315 PHE B C 1
ATOM 5202 O O . PHE B 1 315 ? -4.578 31.016 18.938 1 93.62 315 PHE B O 1
ATOM 5209 N N . ALA B 1 316 ? -3.814 32.875 19.625 1 93.38 316 ALA B N 1
ATOM 5210 C CA . ALA B 1 316 ? -3.092 32.281 20.75 1 93.38 316 ALA B CA 1
ATOM 5211 C C . ALA B 1 316 ? -4.043 31.547 21.688 1 93.38 316 ALA B C 1
ATOM 5213 O O . ALA B 1 316 ? -3.738 30.453 22.156 1 93.38 316 ALA B O 1
ATOM 5214 N N . ARG B 1 317 ? -5.145 32.156 21.969 1 92.88 317 ARG B N 1
ATOM 5215 C CA . ARG B 1 317 ? -6.133 31.578 22.859 1 92.88 317 ARG B CA 1
ATOM 5216 C C . ARG B 1 317 ? -6.699 30.281 22.281 1 92.88 317 ARG B C 1
ATOM 5218 O O . ARG B 1 317 ? -6.82 29.281 22.984 1 92.88 317 ARG B O 1
ATOM 5225 N N . LEU B 1 318 ? -7.047 30.328 21.047 1 92.62 318 LEU B N 1
ATOM 5226 C CA . LEU B 1 318 ? -7.617 29.156 20.406 1 92.62 318 LEU B CA 1
ATOM 5227 C C . LEU B 1 318 ? -6.598 28.031 20.328 1 92.62 318 LEU B C 1
ATOM 5229 O O . LEU B 1 318 ? -6.941 26.859 20.531 1 92.62 318 LEU B O 1
ATOM 5233 N N . PHE B 1 319 ? -5.344 28.312 19.969 1 93.5 319 PHE B N 1
ATOM 5234 C CA . PHE B 1 319 ? -4.277 27.328 19.891 1 93.5 319 PHE B CA 1
ATOM 5235 C C . PHE B 1 319 ? -4.078 26.641 21.234 1 93.5 319 PHE B C 1
ATOM 5237 O O . PHE B 1 319 ? -3.994 25.406 21.297 1 93.5 319 PHE B O 1
ATOM 5244 N N . LYS B 1 320 ? -4.145 27.422 22.25 1 92.94 320 LYS B N 1
ATOM 5245 C CA . LYS B 1 320 ? -3.963 26.875 23.594 1 92.94 320 LYS B CA 1
ATOM 5246 C C . LYS B 1 320 ? -5.133 25.984 23.984 1 92.94 320 LYS B C 1
ATOM 5248 O O . LYS B 1 320 ? -4.938 24.938 24.594 1 92.94 320 LYS B O 1
ATOM 5253 N N . ARG B 1 321 ? -6.27 26.453 23.703 1 91.31 321 ARG B N 1
ATOM 5254 C CA . ARG B 1 321 ? -7.457 25.656 24 1 91.31 321 ARG B CA 1
ATOM 5255 C C . ARG B 1 321 ? -7.395 24.297 23.297 1 91.31 321 ARG B C 1
ATOM 5257 O O . ARG B 1 321 ? -7.805 23.281 23.859 1 91.31 321 ARG B O 1
ATOM 5264 N N . SER B 1 322 ? -6.809 24.344 22.141 1 87 322 SER B N 1
ATOM 5265 C CA . SER B 1 322 ? -6.809 23.141 21.312 1 87 322 SER B CA 1
ATOM 5266 C C . SER B 1 322 ? -5.641 22.219 21.672 1 87 322 SER B C 1
ATOM 5268 O O . SER B 1 322 ? -5.762 21 21.594 1 87 322 SER B O 1
ATOM 5270 N N . THR B 1 323 ? -4.426 22.75 22.047 1 84.38 323 THR B N 1
ATOM 5271 C CA . THR B 1 323 ? -3.223 21.938 22.188 1 84.38 323 THR B CA 1
ATOM 5272 C C . THR B 1 323 ? -2.752 21.922 23.641 1 84.38 323 THR B C 1
ATOM 5274 O O . THR B 1 323 ? -1.863 21.141 24 1 84.38 323 THR B O 1
ATOM 5277 N N . SER B 1 324 ? -3.285 22.75 24.438 1 89.88 324 SER B N 1
ATOM 5278 C CA . SER B 1 324 ? -2.918 22.953 25.828 1 89.88 324 SER B CA 1
ATOM 5279 C C . SER B 1 324 ? -1.583 23.672 25.953 1 89.88 324 SER B C 1
ATOM 5281 O O . SER B 1 324 ? -1.051 23.812 27.062 1 89.88 324 SER B O 1
ATOM 5283 N N . LEU B 1 325 ? -1.007 24.172 24.875 1 90.5 325 LEU B N 1
ATOM 5284 C CA . LEU B 1 325 ? 0.22 24.953 24.844 1 90.5 325 LEU B CA 1
ATOM 5285 C C . LEU B 1 325 ? 0.009 26.25 24.062 1 90.5 325 LEU B C 1
ATOM 5287 O O . LEU B 1 325 ? -0.792 26.297 23.125 1 90.5 325 LEU B O 1
ATOM 5291 N N . THR B 1 326 ? 0.709 27.266 24.484 1 93.06 326 THR B N 1
ATOM 5292 C CA . THR B 1 326 ? 0.743 28.453 23.641 1 93.06 326 THR B CA 1
ATOM 5293 C C . THR B 1 326 ? 1.525 28.188 22.359 1 93.06 326 THR B C 1
ATOM 5295 O O . THR B 1 326 ? 2.32 27.234 22.297 1 93.06 326 THR B O 1
ATOM 5298 N N . PRO B 1 327 ? 1.247 28.953 21.344 1 91.81 327 PRO B N 1
ATOM 5299 C CA . PRO B 1 327 ? 2.033 28.766 20.125 1 91.81 327 PRO B CA 1
ATOM 5300 C C . PRO B 1 327 ? 3.537 28.797 20.375 1 91.81 327 PRO B C 1
ATOM 5302 O O . PRO B 1 327 ? 4.281 27.984 19.828 1 91.81 327 PRO B O 1
ATOM 5305 N N . GLY B 1 328 ? 3.988 29.672 21.156 1 89.75 328 GLY B N 1
ATOM 5306 C CA . GLY B 1 328 ? 5.398 29.75 21.484 1 89.75 328 GLY B CA 1
ATOM 5307 C C . GLY B 1 328 ? 5.918 28.516 22.203 1 89.75 328 GLY B C 1
ATOM 5308 O O . GLY B 1 328 ? 6.992 28.016 21.875 1 89.75 328 GLY B O 1
ATOM 5309 N N . GLU B 1 329 ? 5.199 28.062 23.203 1 89.81 329 GLU B N 1
ATOM 5310 C CA . GLU B 1 329 ? 5.562 26.844 23.938 1 89.81 329 GLU B CA 1
ATOM 5311 C C . GLU B 1 329 ? 5.609 25.641 23 1 89.81 329 GLU B C 1
ATOM 5313 O O . GLU B 1 329 ? 6.5 24.797 23.125 1 89.81 329 GLU B O 1
ATOM 5318 N N . TYR B 1 330 ? 4.625 25.625 22.125 1 87.88 330 TYR B N 1
ATOM 5319 C CA . TYR B 1 330 ? 4.551 24.531 21.172 1 87.88 330 TYR B CA 1
ATOM 5320 C C . TYR B 1 330 ? 5.789 24.484 20.281 1 87.88 330 TYR B C 1
ATOM 5322 O O . TYR B 1 330 ? 6.387 23.422 20.078 1 87.88 330 TYR B O 1
ATOM 5330 N N . ARG B 1 331 ? 6.125 25.578 19.734 1 86.12 331 ARG B N 1
ATOM 5331 C CA . ARG B 1 331 ? 7.312 25.688 18.906 1 86.12 331 ARG B CA 1
ATOM 5332 C C . ARG B 1 331 ? 8.562 25.266 19.672 1 86.12 331 ARG B C 1
ATOM 5334 O O . ARG B 1 331 ? 9.383 24.5 19.156 1 86.12 331 ARG B O 1
ATOM 5341 N N . ARG B 1 332 ? 8.703 25.766 20.891 1 83.19 332 ARG B N 1
ATOM 5342 C CA . ARG B 1 332 ? 9.883 25.469 21.703 1 83.19 332 ARG B CA 1
ATOM 5343 C C . ARG B 1 332 ? 9.969 23.969 21.984 1 83.19 332 ARG B C 1
ATOM 5345 O O . ARG B 1 332 ? 11.062 23.391 21.984 1 83.19 332 ARG B O 1
ATOM 5352 N N . ARG B 1 333 ? 8.859 23.453 22.188 1 78 333 ARG B N 1
ATOM 5353 C CA . ARG B 1 333 ? 8.812 22.047 22.609 1 78 333 ARG B CA 1
ATOM 5354 C C . ARG B 1 333 ? 9.023 21.109 21.438 1 78 333 ARG B C 1
ATOM 5356 O O . ARG B 1 333 ? 9.672 20.078 21.562 1 78 333 ARG B O 1
ATOM 5363 N N . TYR B 1 334 ? 8.539 21.5 20.266 1 76.81 334 TYR B N 1
ATOM 5364 C CA . TYR B 1 334 ? 8.422 20.469 19.234 1 76.81 334 TYR B CA 1
ATOM 5365 C C . TYR B 1 334 ? 9.25 20.844 18.016 1 76.81 334 TYR B C 1
ATOM 5367 O O . TYR B 1 334 ? 9.477 20 17.125 1 76.81 334 TYR B O 1
ATOM 5375 N N . SER B 1 335 ? 9.664 22.109 17.938 1 77.38 335 SER B N 1
ATOM 5376 C CA . SER B 1 335 ? 10.438 22.516 16.766 1 77.38 335 SER B CA 1
ATOM 5377 C C . SER B 1 335 ? 11.797 21.828 16.734 1 77.38 335 SER B C 1
ATOM 5379 O O . SER B 1 335 ? 12.453 21.688 17.766 1 77.38 335 SER B O 1
ATOM 5381 N N . VAL B 1 336 ? 12.078 21.281 15.656 1 68 336 VAL B N 1
ATOM 5382 C CA . VAL B 1 336 ? 13.383 20.656 15.5 1 68 336 VAL B CA 1
ATOM 5383 C C . VAL B 1 336 ? 14.359 21.656 14.883 1 68 336 VAL B C 1
ATOM 5385 O O . VAL B 1 336 ? 15.531 21.344 14.656 1 68 336 VAL B O 1
ATOM 5388 N N . PHE B 1 337 ? 13.852 22.906 14.656 1 67.94 337 PHE B N 1
ATOM 5389 C CA . PHE B 1 337 ? 14.672 23.984 14.125 1 67.94 337 PHE B CA 1
ATOM 5390 C C . PHE B 1 337 ? 15.328 24.781 15.25 1 67.94 337 PHE B C 1
ATOM 5392 O O . PHE B 1 337 ? 14.648 25.188 16.188 1 67.94 337 PHE B O 1
ATOM 5399 N N . ARG B 1 338 ? 16.578 24.672 15.367 1 64.94 338 ARG B N 1
ATOM 5400 C CA . ARG B 1 338 ? 17.25 25.484 16.375 1 64.94 338 ARG B CA 1
ATOM 5401 C C . ARG B 1 338 ? 18.047 26.609 15.742 1 64.94 338 ARG B C 1
ATOM 5403 O O . ARG B 1 338 ? 18.766 26.391 14.758 1 64.94 338 ARG B O 1
ATOM 5410 N N . THR B 1 339 ? 17.5 27.797 15.859 1 59.47 339 THR B N 1
ATOM 5411 C CA . THR B 1 339 ? 18.281 28.938 15.445 1 59.47 339 THR B CA 1
ATOM 5412 C C . THR B 1 339 ? 19.406 29.203 16.438 1 59.47 339 THR B C 1
ATOM 5414 O O . THR B 1 339 ? 19.234 29.031 17.641 1 59.47 339 THR B O 1
#

Nearest PDB structures (foldseek):
  6swi-assembly1_A  TM=9.251E-01  e=1.490E-06  Geobacillus stearothermophilus
  3w6v-assembly1_A  TM=9.128E-01  e=6.132E-06  Streptomyces griseus
  3oio-assembly1_A  TM=8.992E-01  e=2.013E-05  Chromobacterium violaceum
  4fe7-assembly1_A-2  TM=8.696E-01  e=3.045E-04  Escherichia coli
  6nwo-assembly1_A  TM=6.735E-01  e=4.126E-06  Clostridium perfringens str. 13

Secondary structure (DSSP, 8-state):
------SGGGSGGGHHHHHHHHHHHHHHHT---------SS--B-SSS-PEEEEEESSPPEEEEEEEEEEPTT-EEPPB--SSEEEEEEEESEEEEEETTEEEEEETTEEEEEPTTS-EEESS--SS-EEEEEEEEE-PPPB---TT----TTSBPPP--TT--SPPPEEEEEESEEE--HHHHHHHHHHHHHHHHT-BHHHHHHHHHHHHHHHHHHHHHHHTSTTS-HHHHHHHHHHHHHHHTTTSPP-HHHHHHHHTS-HHHHHHHHHHHHSS-HHHHHHHHHHHHHHHHHHH----HHHHHHHTT-S-HHHHHHHHHHHHSS-HHHHHHHH--EE-/-------GGGSGGGHHHHHHHHHHHHHHHT---------SS--B-SSS-PEEEEEESSPPEEEEEEEEEEPTT-EEPPB--SSEEEEEEEESEEEEEETTEEEEEETTEEEEEPTTS-EEESS--SS-EEEEEEEEE-PPPB---TT-S--TTSBPPP--TT--SPPPEEEEEESEEE--HHHHHHHHHHHHHHHHT-BHHHHHHHHHHHHHHHHHHHHHHHTSTTS-HHHHHHHHHHHHHHHTTTSPP-HHHHHHHHTS-HHHHHHHHHHHHSS-HHHHHHHHHHHHHHHHHHH----HHHHHHHTT-S-HHHHHHHHHHHHSS-HHHHHHHH--EE-

InterPro domains:
  IPR003313 AraC-type arabinose-binding/dimerisation domain [PF02311] (68-197)
  IPR009057 Homedomain-like superfamily [SSF46689] (286-334)
  IPR014710 RmlC-like jelly roll fold [G3DSA:2.60.120.10] (29-141)
  IPR018060 AraC-like, DNA binding HTH domain [PF12833] (256-333)
  IPR018060 AraC-like, DNA binding HTH domain [PS01124] (235-333)
  IPR018060 AraC-like, DNA binding HTH domain [SM00342] (250-331)
  IPR018062 HTH domain AraC-type, conserved site [PS00041] (285-327)
  IPR020449 Transcription regulator HTH, AraC- type, HTH domain [PR00032] (300-315)
  IPR020449 Transcription regulator HTH, AraC- type, HTH domain [PR00032] (315-331)
  IPR037923 Transcription regulator HTH-like [SSF51215] (49-219)

Foldseek 3Di:
DPDDPDDPVPPDVCVVVVVVVVVLVVVVVPDDPPPDDDPPQCQPAAADFDKFKFKDPVDKFWDDKDKDKFAFPDWWDKDAAAWKKKKAWSAFWFWKDWPRHIYTAHHQKMAIHWHGTIMIHPDTTHHTIMMMMITIHGDGTDDDDPPDDDQLLADDQQDFPPDPDDDMDIQIATRIHGDPVVVLVVLSVVLVVCRVDPDPVCSVVSGVSVVVSSVRRVVRVCVNVPVPVLQVLLVVLLVVLLVCQLEDDDQVVSCVVSVHHSVSSQVSVCSRHVDGSVRSSLVSLLSQLSCCLQPHPDDLVVSCNNRNHPDSVVVQVSNCVSPVDGSVRSSVVRHPDDD/DPDDPDDPPPPDVCVVVVVVVVVLVVVVVPDDPPPDDDPPQCQPAAADFDKFKFKDPVDKFWDDKDKDKFAFPDWWDKDAAAWKKKKAWSAAWFWKDWPRHIYTAHHQKMAIHWHGTIMIHPDTTHHTIMMMMITIHGPGTDDDDPPDDDQLLADDQQDFPQDPDDDMDIQIATRIHGDPVVVLVVLSVVLVVCRVDPDPVCSVVSGVSVVVSSVRRVVRVCPNVPVPVLQVLLVVLLVVLLVCQLEDDDLVVSCVVSVHHSVSSQVSVCSRHVDGSVRSSLVSLLSQLSCCLQPHPDDLVVSCNNRNHPDSVVVQVSNCVSPVDGSVRSSVVRHPDDD

Solvent-accessible surface area (backbone atoms only — not comparable to full-atom values): 35829 Å² total; per-residue (Å²): 138,86,74,77,86,71,80,69,82,72,54,68,78,41,48,64,56,34,47,49,44,47,51,45,57,53,54,63,68,64,66,72,85,75,85,79,84,74,91,63,83,69,50,60,72,60,74,84,57,50,64,39,36,32,60,23,76,68,73,76,34,60,24,26,62,49,71,31,47,39,47,57,56,29,22,44,46,74,48,68,48,70,21,29,39,38,38,36,20,66,35,44,41,49,32,36,27,45,81,85,45,44,38,65,32,32,54,37,18,31,39,49,45,58,50,64,45,48,32,26,32,79,42,51,16,82,38,64,18,32,31,40,37,34,22,25,29,62,74,78,60,55,83,71,58,90,80,59,68,83,39,55,48,19,52,52,79,88,74,59,82,76,30,44,56,50,65,78,31,28,43,45,39,60,36,41,26,72,52,69,46,81,76,45,43,65,57,54,51,49,50,42,56,45,64,72,67,32,15,29,58,44,39,40,52,50,44,40,52,49,44,50,50,45,48,52,49,39,50,52,47,55,62,35,81,66,47,34,74,44,44,56,42,6,51,48,46,51,50,49,47,62,73,44,40,60,45,77,89,49,64,68,59,51,20,66,74,70,69,44,58,52,69,59,45,34,50,19,21,23,60,22,40,70,32,47,62,67,58,45,45,50,49,53,28,44,53,48,37,56,48,45,44,43,28,37,86,64,50,71,61,55,45,27,43,68,34,31,39,90,42,60,68,57,39,39,51,53,38,21,74,74,70,76,34,43,61,68,55,45,26,69,71,64,29,46,63,40,114,138,84,76,76,85,73,81,69,83,71,56,71,78,43,51,65,56,36,46,49,46,47,53,45,57,55,56,64,70,64,66,72,83,76,84,79,82,79,90,63,86,70,50,60,72,59,73,84,58,49,66,41,36,32,61,24,76,67,74,76,35,58,24,24,60,48,70,31,47,40,49,57,56,31,21,46,47,75,49,67,49,72,21,27,38,38,37,37,21,63,35,46,40,50,33,36,28,45,81,86,45,42,38,66,33,34,55,37,16,33,38,49,44,58,53,64,44,50,33,27,33,78,43,52,17,81,40,62,20,32,33,41,38,34,22,25,28,60,74,77,60,57,84,72,58,91,84,60,68,88,39,54,48,19,53,51,78,87,76,58,83,78,30,43,57,51,66,80,29,28,41,47,41,58,36,41,25,71,53,70,46,80,77,45,44,64,57,53,51,50,49,43,54,45,65,73,67,33,16,30,59,44,37,42,53,50,44,39,52,50,43,51,50,45,49,52,49,38,49,55,48,56,62,32,80,67,48,35,73,44,44,56,41,7,50,48,46,51,49,49,46,62,72,44,38,62,44,77,90,50,64,67,58,51,19,65,75,70,70,44,58,52,70,59,44,35,50,19,21,23,61,23,40,71,31,47,62,66,58,44,45,48,49,53,30,44,53,49,36,54,48,44,44,43,27,36,84,65,51,70,62,56,44,28,43,67,35,31,37,91,42,60,67,58,40,40,51,52,39,21,74,72,69,74,34,44,60,66,55,44,25,69,71,65,29,45,63,39,112